Protein AF-K1QTB5-F1 (afdb_monomer)

Radius of gyration: 28.88 Å; Cα contacts (8 Å, |Δi|>4): 792; chains: 1; bounding box: 70×50×98 Å

InterPro domains:
  IPR007303 TIP41-like protein [PF04176] (124-302)
  IPR007303 TIP41-like protein [PF04176] (330-399)
  IPR051330 Phosphatase regulators and Met sulfoxide reductases [PTHR21021] (84-331)

Mean predicted aligned error: 17.39 Å

Organism: Magallana gigas (NCBI:txid29159)

Solvent-accessible surface area (backbone atoms only — not comparable to full-atom values): 25545 Å² total; per-residue (Å²): 142,81,90,82,79,86,82,78,84,80,78,87,58,53,73,50,77,46,77,57,90,62,32,46,32,41,39,36,46,51,68,64,54,58,94,72,51,73,67,48,54,51,55,48,72,74,40,100,57,99,71,76,73,87,79,39,50,83,67,49,41,81,45,79,43,54,71,91,68,75,81,93,75,88,81,85,85,90,80,86,82,66,55,67,50,76,49,76,58,88,63,34,42,37,39,40,33,48,58,64,64,54,53,96,67,54,76,70,40,53,50,50,62,74,72,34,81,48,95,69,76,64,79,40,31,17,73,66,21,34,47,34,43,30,37,79,81,53,27,36,39,31,42,47,34,68,69,32,55,62,54,30,49,50,68,48,38,78,56,66,80,74,39,71,57,66,65,50,68,79,53,73,86,58,97,77,78,81,71,82,72,72,45,31,39,81,66,60,63,47,82,59,77,60,50,74,37,66,34,104,89,36,52,67,45,77,40,82,47,90,76,73,85,62,61,70,66,71,65,52,90,65,67,73,76,45,78,48,79,43,66,23,35,35,31,44,60,90,81,45,38,38,24,38,36,37,41,37,38,42,29,38,93,63,27,38,43,36,42,38,37,37,39,35,36,39,67,90,50,33,41,38,35,34,39,29,38,38,41,37,48,70,93,56,69,44,32,43,36,41,39,39,36,24,46,44,44,49,89,76,53,92,65,65,74,79,40,77,78,38,72,78,64,38,61,76,74,40,48,77,76,46,77,48,40,32,33,38,34,54,49,81,72,74,70,62,60,42,51,79,48,79,48,77,49,77,48,81,53,100,62,30,39,40,35,42,39,38,37,39,38,40,30,64,89,49,33,41,38,37,38,40,40,37,39,43,39,46,70,94,55,68,44,34,42,38,39,38,37,35,24,47,44,45,46,90,76,50,95,65,66,75,81,42,78,78,36,74,76,64,38,59,74,73,38,48,78,76,45,77,48,80,44,78,48,67,56,83,80,81,85,86,81,88,84,131

Structure (mmCIF, N/CA/C/O backbone):
data_AF-K1QTB5-F1
#
_entry.id   AF-K1QTB5-F1
#
loop_
_atom_site.group_PDB
_atom_site.id
_atom_site.type_symbol
_atom_site.label_atom_id
_atom_site.label_alt_id
_atom_site.label_comp_id
_atom_site.label_asym_id
_atom_site.label_entity_id
_atom_site.label_seq_id
_atom_site.pdbx_PDB_ins_code
_atom_site.Cartn_x
_atom_site.Cartn_y
_atom_site.Cartn_z
_atom_site.occupancy
_atom_site.B_iso_or_equiv
_atom_site.auth_seq_id
_atom_site.auth_comp_id
_atom_site.auth_asym_id
_atom_site.auth_atom_id
_atom_site.pdbx_PDB_model_num
ATOM 1 N N . MET A 1 1 ? 38.909 -10.831 21.950 1.00 35.09 1 MET A N 1
ATOM 2 C CA . MET A 1 1 ? 38.076 -10.415 23.098 1.00 35.09 1 MET A CA 1
ATOM 3 C C . MET A 1 1 ? 37.905 -8.903 23.080 1.00 35.09 1 MET A C 1
ATOM 5 O O . MET A 1 1 ? 38.843 -8.187 23.396 1.00 35.09 1 MET A O 1
ATOM 9 N N . SER A 1 2 ? 36.746 -8.422 22.644 1.00 26.84 2 SER A N 1
ATOM 10 C CA . SER A 1 2 ? 35.978 -7.354 23.305 1.00 26.84 2 SER A CA 1
ATOM 11 C C . SER A 1 2 ? 34.791 -7.012 22.406 1.00 26.84 2 SER A C 1
ATOM 13 O O . SER A 1 2 ? 34.922 -6.385 21.360 1.00 26.84 2 SER A O 1
ATOM 15 N N . GLU A 1 3 ? 33.631 -7.520 22.807 1.00 26.48 3 GLU A N 1
ATOM 16 C CA . GLU A 1 3 ? 32.326 -7.166 22.265 1.00 26.48 3 GLU A CA 1
ATOM 17 C C . GLU A 1 3 ? 32.058 -5.677 22.534 1.00 26.48 3 GLU A C 1
ATOM 19 O O . GLU A 1 3 ? 32.213 -5.203 23.662 1.00 26.48 3 GLU A O 1
ATOM 24 N N . ARG A 1 4 ? 31.631 -4.925 21.514 1.00 26.05 4 ARG A N 1
ATOM 25 C CA . ARG A 1 4 ? 30.944 -3.641 21.704 1.00 26.05 4 ARG A CA 1
ATOM 26 C C . ARG A 1 4 ? 29.541 -3.777 21.141 1.00 26.05 4 ARG A C 1
ATOM 28 O O . ARG A 1 4 ? 29.353 -3.978 19.947 1.00 26.05 4 ARG A O 1
ATOM 35 N N . GLY A 1 5 ? 28.594 -3.753 22.072 1.00 25.78 5 GLY A N 1
ATOM 36 C CA . GLY A 1 5 ? 27.194 -4.065 21.865 1.00 25.78 5 GLY A CA 1
ATOM 37 C C . GLY A 1 5 ? 26.409 -3.034 21.057 1.00 25.78 5 GLY A C 1
ATOM 38 O O . GLY A 1 5 ? 26.750 -1.856 20.965 1.00 25.78 5 GLY A O 1
ATOM 39 N N . ASN A 1 6 ? 25.318 -3.569 20.514 1.00 24.64 6 ASN A N 1
ATOM 40 C CA . ASN A 1 6 ? 24.227 -2.948 19.778 1.00 24.64 6 ASN A CA 1
ATOM 41 C C . ASN A 1 6 ? 23.842 -1.534 20.239 1.00 24.64 6 ASN A C 1
ATOM 43 O O . ASN A 1 6 ? 23.375 -1.326 21.360 1.00 24.64 6 ASN A O 1
ATOM 47 N N . VAL A 1 7 ? 23.903 -0.586 19.302 1.00 26.95 7 VAL A N 1
ATOM 48 C CA . VAL A 1 7 ? 23.175 0.684 19.377 1.00 26.95 7 VAL A CA 1
ATOM 49 C C . VAL A 1 7 ? 21.764 0.433 18.847 1.00 26.95 7 VAL A C 1
ATOM 51 O O . VAL A 1 7 ? 21.546 0.319 17.644 1.00 26.95 7 VAL A O 1
ATOM 54 N N . ALA A 1 8 ? 20.803 0.308 19.762 1.00 25.91 8 ALA A N 1
ATOM 55 C CA . ALA A 1 8 ? 19.386 0.215 19.438 1.00 25.91 8 ALA A CA 1
ATOM 56 C C . ALA A 1 8 ? 18.890 1.535 18.822 1.00 25.91 8 ALA A C 1
ATOM 58 O O . ALA A 1 8 ? 18.992 2.608 19.423 1.00 25.91 8 ALA A O 1
ATOM 59 N N . THR A 1 9 ? 18.343 1.445 17.615 1.00 25.38 9 THR A N 1
ATOM 60 C CA . THR A 1 9 ? 17.718 2.541 16.876 1.00 25.38 9 THR A CA 1
ATOM 61 C C . THR A 1 9 ? 16.439 2.972 17.603 1.00 25.38 9 THR A C 1
ATOM 63 O O . THR A 1 9 ? 15.487 2.203 17.715 1.00 25.38 9 THR A O 1
ATOM 66 N N . ARG A 1 10 ? 16.411 4.196 18.147 1.00 27.70 10 ARG A N 1
ATOM 67 C CA . ARG A 1 10 ? 15.230 4.762 18.821 1.00 27.70 10 ARG A CA 1
ATOM 68 C C . ARG A 1 10 ? 14.167 5.158 17.791 1.00 27.70 10 ARG A C 1
ATOM 70 O O . ARG A 1 10 ? 14.364 6.108 17.038 1.00 27.70 10 ARG A O 1
ATOM 77 N N . SER A 1 11 ? 13.026 4.473 17.802 1.00 32.88 11 SER A N 1
ATOM 78 C CA . SER A 1 11 ? 11.795 4.901 17.127 1.00 32.88 11 SER A CA 1
ATOM 79 C C . SER A 1 11 ? 11.202 6.125 17.838 1.00 32.88 11 SER A C 1
ATOM 81 O O . SER A 1 11 ? 11.065 6.125 19.062 1.00 32.88 11 SER A O 1
ATOM 83 N N . ARG A 1 12 ? 10.873 7.186 17.091 1.00 40.12 12 ARG A N 1
ATOM 84 C CA . ARG A 1 12 ? 10.359 8.460 17.630 1.00 40.12 12 ARG A CA 1
ATOM 85 C C . ARG A 1 12 ? 8.978 8.278 18.280 1.00 40.12 12 ARG A C 1
ATOM 87 O O . ARG A 1 12 ? 7.996 8.070 17.579 1.00 40.12 12 ARG A O 1
ATOM 94 N N . ALA A 1 13 ? 8.903 8.419 19.603 1.00 42.31 13 ALA A N 1
ATOM 95 C CA . ALA A 1 13 ? 7.650 8.615 20.331 1.00 42.31 13 ALA A CA 1
ATOM 96 C C . ALA A 1 13 ? 7.163 10.068 20.168 1.00 42.31 13 ALA A C 1
ATOM 98 O O . ALA A 1 13 ? 7.966 11.003 20.198 1.00 42.31 13 ALA A O 1
ATOM 99 N N . CYS A 1 14 ? 5.856 10.266 19.999 1.00 46.44 14 CYS A N 1
ATOM 100 C CA . CYS A 1 14 ? 5.242 11.592 19.994 1.00 46.44 14 CYS A CA 1
ATOM 101 C C . CYS A 1 14 ? 4.855 11.955 21.433 1.00 46.44 14 CYS A C 1
ATOM 103 O O . CYS A 1 14 ? 4.060 11.251 22.058 1.00 46.44 14 CYS A O 1
ATOM 105 N N . SER A 1 15 ? 5.447 13.021 21.973 1.00 57.97 15 SER A N 1
ATOM 106 C CA . SER A 1 15 ? 5.167 13.521 23.320 1.00 57.97 15 SER A CA 1
ATOM 107 C C . SER A 1 15 ? 4.427 14.855 23.259 1.00 57.97 15 SER A C 1
ATOM 109 O O . SER A 1 15 ? 4.914 15.799 22.637 1.00 57.97 15 SER A O 1
ATOM 111 N N . GLU A 1 16 ? 3.293 14.948 23.944 1.00 65.75 16 GLU A N 1
ATOM 112 C CA . GLU A 1 16 ? 2.508 16.172 24.119 1.00 65.75 16 GLU A CA 1
ATOM 113 C C . GLU A 1 16 ? 2.527 16.556 25.604 1.00 65.75 16 GLU A C 1
ATOM 115 O O . GLU A 1 16 ? 2.229 15.724 26.465 1.00 65.75 16 GLU A O 1
ATOM 120 N N . THR A 1 17 ? 2.870 17.809 25.908 1.00 68.56 17 THR A N 1
ATOM 121 C CA . THR A 1 17 ? 2.885 18.338 27.280 1.00 68.56 17 THR A CA 1
ATOM 122 C C . THR A 1 17 ? 1.812 19.409 27.423 1.00 68.56 17 THR A C 1
ATOM 124 O O . THR A 1 17 ? 1.735 20.322 26.603 1.00 68.56 17 THR A O 1
ATOM 127 N N . TYR A 1 18 ? 1.009 19.318 28.480 1.00 69.62 18 TYR A N 1
ATOM 128 C CA . TYR A 1 18 ? -0.005 20.305 28.839 1.00 69.62 18 TYR A CA 1
ATOM 129 C C . TYR A 1 18 ? 0.263 20.829 30.246 1.00 69.62 18 TYR A C 1
ATOM 131 O O . TYR A 1 18 ? 0.607 20.062 31.146 1.00 69.62 18 TYR A O 1
ATOM 139 N N . GLN A 1 19 ? 0.076 22.132 30.441 1.00 66.62 19 GLN A N 1
ATOM 140 C CA . GLN A 1 19 ? 0.146 22.766 31.754 1.00 66.62 19 GLN A CA 1
ATOM 141 C C . GLN A 1 19 ? -1.216 23.348 32.120 1.00 66.62 19 GLN A C 1
ATOM 143 O O . GLN A 1 19 ? -1.841 24.039 31.316 1.00 66.62 19 GLN A O 1
ATOM 148 N N . PHE A 1 20 ? -1.675 23.058 33.336 1.00 68.12 20 PHE A N 1
ATOM 149 C CA . PHE A 1 20 ? -2.912 23.598 33.891 1.00 68.12 20 PHE A CA 1
ATOM 150 C C . PHE A 1 20 ? -2.692 24.018 35.348 1.00 68.12 20 PHE A C 1
ATOM 152 O O . PHE A 1 20 ? -2.713 23.182 36.253 1.00 68.12 20 PHE A O 1
ATOM 159 N N . GLY A 1 21 ? -2.465 25.313 35.588 1.00 70.75 21 GLY A N 1
ATOM 160 C CA . GLY A 1 21 ? -2.101 25.812 36.919 1.00 70.75 21 GLY A CA 1
ATOM 161 C C . GLY A 1 21 ? -0.851 25.089 37.456 1.00 70.75 21 GLY A C 1
ATOM 162 O O . GLY A 1 21 ? 0.153 25.060 36.748 1.00 70.75 21 GLY A O 1
ATOM 163 N N . PRO A 1 22 ? -0.898 24.467 38.652 1.00 69.12 22 PRO A N 1
ATOM 164 C CA . PRO A 1 22 ? 0.225 23.706 39.208 1.00 69.12 22 PRO A CA 1
ATOM 165 C C . PRO A 1 22 ? 0.373 22.287 38.619 1.00 69.12 22 PRO A C 1
ATOM 167 O O . PRO A 1 22 ? 1.212 21.514 39.072 1.00 69.12 22 PRO A O 1
ATOM 170 N N . TRP A 1 23 ? -0.437 21.893 37.632 1.00 74.00 23 TRP A N 1
ATOM 171 C CA . TRP A 1 23 ? -0.402 20.548 37.051 1.00 74.00 23 TRP A CA 1
ATOM 172 C C . TRP A 1 23 ? 0.415 20.501 35.761 1.00 74.00 23 TRP A C 1
ATOM 174 O O . TRP A 1 23 ? 0.100 21.190 34.791 1.00 74.00 23 TRP A O 1
ATOM 184 N N . ASN A 1 24 ? 1.405 19.611 35.728 1.00 74.56 24 ASN A N 1
ATOM 185 C CA . ASN A 1 24 ? 2.145 19.215 34.537 1.00 74.56 24 ASN A CA 1
ATOM 186 C C . ASN A 1 24 ? 1.616 17.869 34.035 1.00 74.56 24 ASN A C 1
ATOM 188 O O . ASN A 1 24 ? 1.653 16.864 34.749 1.00 74.56 24 ASN A O 1
ATOM 192 N N . MET A 1 25 ? 1.134 17.839 32.798 1.00 76.38 25 MET A N 1
ATOM 193 C CA . MET A 1 25 ? 0.593 16.640 32.167 1.00 76.38 25 MET A CA 1
ATOM 194 C C . MET A 1 25 ? 1.449 16.264 30.965 1.00 76.38 25 MET A C 1
ATOM 196 O O . MET A 1 25 ? 1.696 17.095 30.097 1.00 76.38 25 MET A O 1
ATOM 200 N N . LEU A 1 26 ? 1.875 15.009 30.900 1.00 74.56 26 LEU A N 1
ATOM 201 C CA . LEU A 1 26 ? 2.674 14.452 29.817 1.00 74.56 26 LEU A CA 1
ATOM 202 C C . LEU A 1 26 ? 1.915 13.281 29.195 1.00 74.56 26 LEU A C 1
ATOM 204 O O . LEU A 1 26 ? 1.579 12.322 29.886 1.00 74.56 26 LEU A O 1
ATOM 208 N N . SER A 1 27 ? 1.679 13.350 27.892 1.00 71.62 27 SER A N 1
ATOM 209 C CA . SER A 1 27 ? 1.121 12.270 27.084 1.00 71.62 27 SER A CA 1
ATOM 210 C C . SER A 1 27 ? 2.195 11.775 26.123 1.00 71.62 27 SER A C 1
ATOM 212 O O . SER A 1 27 ? 2.596 12.502 25.217 1.00 71.62 27 SER A O 1
ATOM 214 N N . VAL A 1 28 ? 2.656 10.541 26.304 1.00 76.44 28 VAL A N 1
ATOM 215 C CA . VAL A 1 28 ? 3.595 9.866 25.403 1.00 76.44 28 VAL A CA 1
ATOM 216 C C . VAL A 1 28 ? 2.832 8.822 24.600 1.00 76.44 28 VAL A C 1
ATOM 218 O O . VAL A 1 28 ? 2.194 7.940 25.174 1.00 76.44 28 VAL A O 1
ATOM 221 N N . LYS A 1 29 ? 2.904 8.930 23.272 1.00 73.44 29 LYS A N 1
ATOM 222 C CA . LYS A 1 29 ? 2.375 7.953 22.318 1.00 73.44 29 LYS A CA 1
ATOM 223 C C . LYS A 1 29 ? 3.545 7.291 21.597 1.00 73.44 29 LYS A C 1
ATOM 225 O O . LYS A 1 29 ? 4.385 7.962 20.997 1.00 73.44 29 LYS A O 1
ATOM 230 N N . SER A 1 30 ? 3.583 5.974 21.666 1.00 72.50 30 SER A N 1
ATOM 231 C CA . SER A 1 30 ? 4.616 5.104 21.118 1.00 72.50 30 SER A CA 1
ATOM 232 C C . SER A 1 30 ? 4.005 4.087 20.156 1.00 72.50 30 SER A C 1
ATOM 234 O O . SER A 1 30 ? 2.782 3.951 20.064 1.00 72.50 30 SER A O 1
ATOM 236 N N . HIS A 1 31 ? 4.860 3.398 19.406 1.00 70.62 31 HIS A N 1
ATOM 237 C CA . HIS A 1 31 ? 4.432 2.316 18.528 1.00 70.62 31 HIS A CA 1
ATOM 238 C C . HIS A 1 31 ? 4.145 1.036 19.323 1.00 70.62 31 HIS A C 1
ATOM 240 O O . HIS A 1 31 ? 4.572 0.878 20.465 1.00 70.62 31 HIS A O 1
ATOM 246 N N . ILE A 1 32 ? 3.410 0.119 18.696 1.00 75.62 32 ILE A N 1
ATOM 247 C CA . ILE A 1 32 ? 3.145 -1.212 19.244 1.00 75.62 32 ILE A CA 1
ATOM 248 C C . ILE A 1 32 ? 4.485 -1.949 19.400 1.00 75.62 32 ILE A C 1
ATOM 250 O O . ILE A 1 32 ? 5.332 -1.891 18.506 1.00 75.62 32 ILE A O 1
ATOM 254 N N . LEU A 1 33 ? 4.670 -2.643 20.523 1.00 70.56 33 LEU A N 1
ATOM 255 C CA . LEU A 1 33 ? 5.767 -3.587 20.728 1.00 70.56 33 LEU A CA 1
ATOM 256 C C . LEU A 1 33 ? 5.777 -4.614 19.597 1.00 70.56 33 LEU A C 1
ATOM 258 O O . LEU A 1 33 ? 4.755 -5.239 19.310 1.00 70.56 33 LEU A O 1
ATOM 262 N N . THR A 1 34 ? 6.937 -4.816 18.977 1.00 67.12 34 THR A N 1
ATOM 263 C CA . THR A 1 34 ? 7.089 -5.843 17.945 1.00 67.12 34 THR A CA 1
ATOM 264 C C . THR A 1 34 ? 6.723 -7.219 18.506 1.00 67.12 34 THR A C 1
ATOM 266 O O . THR A 1 34 ? 6.953 -7.510 19.683 1.00 67.12 34 THR A O 1
ATOM 269 N N . SER A 1 35 ? 6.118 -8.059 17.664 1.00 58.00 35 SER A N 1
ATOM 270 C CA . SER A 1 35 ? 5.676 -9.417 18.016 1.00 58.00 35 SER A CA 1
ATOM 271 C C . SER A 1 35 ? 6.818 -10.291 18.528 1.00 58.00 35 SER A C 1
ATOM 273 O O . SER A 1 35 ? 6.600 -11.137 19.387 1.00 58.00 35 SER A O 1
ATOM 275 N N . GLU A 1 36 ? 8.038 -10.037 18.060 1.00 58.59 36 GLU A N 1
ATOM 276 C CA . GLU A 1 36 ? 9.246 -10.729 18.481 1.00 58.59 36 GLU A CA 1
ATOM 277 C C . GLU A 1 36 ? 10.313 -9.709 18.887 1.00 58.59 36 GLU A C 1
ATOM 279 O O . GLU A 1 36 ? 10.518 -8.683 18.228 1.00 58.59 36 GLU A O 1
ATOM 284 N N . GLY A 1 37 ? 10.966 -9.960 20.023 1.00 64.12 37 GLY A N 1
ATOM 285 C CA . GLY A 1 37 ? 12.073 -9.143 20.501 1.00 64.12 37 GLY A CA 1
ATOM 286 C C . GLY A 1 37 ? 12.318 -9.240 22.011 1.00 64.12 37 GLY A C 1
ATOM 287 O O . GLY A 1 37 ? 11.414 -9.574 22.783 1.00 64.12 37 GLY A O 1
ATOM 288 N N . PRO A 1 38 ? 13.531 -8.881 22.467 1.00 67.62 38 PRO A N 1
ATOM 289 C CA . PRO A 1 38 ? 13.899 -8.931 23.881 1.00 67.62 38 PRO A CA 1
ATOM 290 C C . PRO A 1 38 ? 13.058 -7.982 24.748 1.00 67.62 38 PRO A C 1
ATOM 292 O O . PRO A 1 38 ? 12.903 -8.221 25.940 1.00 67.62 38 PRO A O 1
ATOM 295 N N . ALA A 1 39 ? 12.492 -6.916 24.171 1.00 65.50 39 ALA A N 1
ATOM 296 C CA . ALA A 1 39 ? 11.605 -5.997 24.884 1.00 65.50 39 ALA A CA 1
ATOM 297 C C . ALA A 1 39 ? 10.262 -6.651 25.257 1.00 65.50 39 ALA A C 1
ATOM 299 O O . ALA A 1 39 ? 9.809 -6.490 26.388 1.00 65.50 39 ALA A O 1
ATOM 300 N N . ARG A 1 40 ? 9.671 -7.443 24.348 1.00 71.31 40 ARG A N 1
ATOM 301 C CA . ARG A 1 40 ? 8.431 -8.186 24.609 1.00 71.31 40 ARG A CA 1
ATOM 302 C C . ARG A 1 40 ? 8.663 -9.318 25.607 1.00 71.31 40 ARG A C 1
ATOM 304 O O . ARG A 1 40 ? 7.928 -9.398 26.577 1.00 71.31 40 ARG A O 1
ATOM 311 N N . GLN A 1 41 ? 9.741 -10.091 25.450 1.00 70.81 41 GLN A N 1
ATOM 312 C CA . GLN A 1 41 ? 10.111 -11.144 26.408 1.00 70.81 41 GLN A CA 1
ATOM 313 C C . GLN A 1 41 ? 10.368 -10.590 27.814 1.00 70.81 41 GLN A C 1
ATOM 315 O O . GLN A 1 41 ? 9.952 -11.190 28.798 1.00 70.81 41 GLN A O 1
ATOM 320 N N . ARG A 1 42 ? 11.017 -9.421 27.930 1.00 73.06 42 ARG A N 1
ATOM 321 C CA . ARG A 1 42 ? 11.182 -8.733 29.220 1.00 73.06 42 ARG A CA 1
ATOM 322 C C . ARG A 1 42 ? 9.838 -8.317 29.809 1.00 73.06 42 ARG A C 1
ATOM 324 O O . ARG A 1 42 ? 9.609 -8.562 30.987 1.00 73.06 42 ARG A O 1
ATOM 331 N N . PHE A 1 43 ? 8.963 -7.720 29.003 1.00 72.75 43 PHE A N 1
ATOM 332 C CA . PHE A 1 43 ? 7.628 -7.307 29.434 1.00 72.75 43 PHE A CA 1
ATOM 333 C C . PHE A 1 43 ? 6.768 -8.503 29.877 1.00 72.75 43 PHE A C 1
ATOM 335 O O . PHE A 1 43 ? 6.145 -8.454 30.931 1.00 72.75 43 PHE A O 1
ATOM 342 N N . GLU A 1 44 ? 6.799 -9.602 29.122 1.00 75.12 44 GLU A N 1
ATOM 343 C CA . GLU A 1 44 ? 6.136 -10.866 29.458 1.00 75.12 44 GLU A CA 1
ATOM 344 C C . GLU A 1 44 ? 6.734 -11.490 30.722 1.00 75.12 44 GLU A C 1
ATOM 346 O O . GLU A 1 44 ? 5.989 -11.877 31.602 1.00 75.12 44 GLU A O 1
ATOM 351 N N . SER A 1 45 ? 8.060 -11.502 30.894 1.00 73.88 45 SER A N 1
ATOM 352 C CA . SER A 1 45 ? 8.693 -12.053 32.106 1.00 73.88 45 SER A CA 1
ATOM 353 C C . SER A 1 45 ? 8.379 -11.279 33.394 1.00 73.88 45 SER A C 1
ATOM 355 O O . SER A 1 45 ? 8.489 -11.835 34.482 1.00 73.88 45 SER A O 1
ATOM 357 N N . GLN A 1 46 ? 8.006 -9.998 33.285 1.00 77.69 46 GLN A N 1
ATOM 358 C CA . GLN A 1 46 ? 7.594 -9.169 34.424 1.00 77.69 46 GLN A CA 1
ATOM 359 C C . GLN A 1 46 ? 6.138 -9.412 34.834 1.00 77.69 46 GLN A C 1
ATOM 361 O O . GLN A 1 46 ? 5.739 -9.035 35.935 1.00 77.69 46 GLN A O 1
ATOM 366 N N . LEU A 1 47 ? 5.340 -10.005 33.946 1.00 73.50 47 LEU A N 1
ATOM 367 C CA . LEU A 1 47 ? 3.933 -10.293 34.159 1.00 73.50 47 LEU A CA 1
ATOM 368 C C . LEU A 1 47 ? 3.778 -11.807 34.300 1.00 73.50 47 LEU A C 1
ATOM 370 O O . LEU A 1 47 ? 3.986 -12.546 33.350 1.00 73.50 47 LEU A O 1
ATOM 374 N N . GLU A 1 48 ? 3.360 -12.294 35.465 1.00 73.88 48 GLU A N 1
ATOM 375 C CA . GLU A 1 48 ? 3.082 -13.724 35.695 1.00 73.88 48 GLU A CA 1
ATOM 376 C C . GLU A 1 48 ? 1.779 -14.184 34.995 1.00 73.88 48 GLU A C 1
ATOM 378 O O . GLU A 1 48 ? 0.916 -14.831 35.587 1.00 73.88 48 GLU A O 1
ATOM 383 N N . LEU A 1 49 ? 1.585 -13.797 33.731 1.00 72.25 49 LEU A N 1
ATOM 384 C CA . LEU A 1 49 ? 0.403 -14.085 32.930 1.00 72.25 49 LEU A CA 1
ATOM 385 C C . LEU A 1 49 ? 0.721 -15.148 31.870 1.00 72.25 49 LEU A C 1
ATOM 387 O O . LEU A 1 49 ? 1.752 -15.061 31.207 1.00 72.25 49 LEU A O 1
ATOM 391 N N . PRO A 1 50 ? -0.181 -16.121 31.640 1.00 64.19 50 PRO A N 1
ATOM 392 C CA . PRO A 1 50 ? 0.029 -17.169 30.641 1.00 64.19 50 PRO A CA 1
ATOM 393 C C . PRO A 1 50 ? 0.026 -16.631 29.203 1.00 64.19 50 PRO A C 1
ATOM 395 O O . PRO A 1 50 ? 0.619 -17.245 28.321 1.00 64.19 50 PRO A O 1
ATOM 398 N N . GLN A 1 51 ? -0.659 -15.508 28.959 1.00 65.00 51 GLN A N 1
ATOM 399 C CA . GLN A 1 51 ? -0.713 -14.816 27.672 1.00 65.00 51 GLN A CA 1
ATOM 400 C C . GLN A 1 51 ? -0.871 -13.309 27.893 1.00 65.00 51 GLN A C 1
ATOM 402 O O . GLN A 1 51 ? -1.592 -12.875 28.795 1.00 65.00 51 GLN A O 1
ATOM 407 N N . VAL A 1 52 ? -0.228 -12.515 27.036 1.00 69.38 52 VAL A N 1
ATOM 408 C CA . VAL A 1 52 ? -0.363 -11.053 26.992 1.00 69.38 52 VAL A CA 1
ATOM 409 C C . VAL A 1 52 ? -1.117 -10.619 25.728 1.00 69.38 52 VAL A C 1
ATOM 411 O O . VAL A 1 52 ? -1.126 -11.364 24.745 1.00 69.38 52 VAL A O 1
ATOM 414 N N . PRO A 1 53 ? -1.749 -9.429 25.712 1.00 72.75 53 PRO A N 1
ATOM 415 C CA . PRO A 1 53 ? -2.445 -8.926 24.528 1.00 72.75 53 PRO A CA 1
ATOM 416 C C . PRO A 1 53 ? -1.566 -8.905 23.267 1.00 72.75 53 PRO A C 1
ATOM 418 O O . PRO A 1 53 ? -0.356 -8.693 23.339 1.00 72.75 53 PRO A O 1
ATOM 421 N N . GLU A 1 54 ? -2.171 -9.084 22.089 1.00 68.00 54 GLU A N 1
ATOM 422 C CA . GLU A 1 54 ? -1.429 -9.091 20.816 1.00 68.00 54 GLU A CA 1
ATOM 423 C C . GLU A 1 54 ? -0.772 -7.731 20.523 1.00 68.00 54 GLU A C 1
ATOM 425 O O . GLU A 1 54 ? 0.400 -7.681 20.143 1.00 68.00 54 GLU A O 1
ATOM 430 N N . MET A 1 55 ? -1.505 -6.637 20.765 1.00 69.56 55 MET A N 1
ATOM 431 C CA . MET A 1 55 ? -1.044 -5.257 20.587 1.00 69.56 55 MET A CA 1
ATOM 432 C C . MET A 1 55 ? -0.781 -4.593 21.942 1.00 69.56 55 MET A C 1
ATOM 434 O O . MET A 1 55 ? -1.715 -4.237 22.661 1.00 69.56 55 MET A O 1
ATOM 438 N N . ILE A 1 56 ? 0.495 -4.389 22.279 1.00 76.19 56 ILE A N 1
ATOM 439 C CA . ILE A 1 56 ? 0.924 -3.753 23.532 1.00 76.19 56 ILE A CA 1
ATOM 440 C C . ILE A 1 56 ? 1.654 -2.457 23.207 1.00 76.19 56 ILE A C 1
ATOM 442 O O . ILE A 1 56 ? 2.621 -2.456 22.452 1.00 76.19 56 ILE A O 1
ATOM 446 N N . PHE A 1 57 ? 1.231 -1.357 23.820 1.00 78.69 57 PHE A N 1
ATOM 447 C CA . PHE A 1 57 ? 1.932 -0.078 23.749 1.00 78.69 57 PHE A CA 1
ATOM 448 C C . PHE A 1 57 ? 2.673 0.176 25.068 1.00 78.69 57 PHE A C 1
ATOM 450 O O . PHE A 1 57 ? 2.190 0.933 25.909 1.00 78.69 57 PHE A O 1
ATOM 457 N N . ALA A 1 58 ? 3.804 -0.501 25.293 1.00 71.94 58 ALA A N 1
ATOM 458 C CA . ALA A 1 58 ? 4.470 -0.476 26.604 1.00 71.94 58 ALA A CA 1
ATOM 459 C C . ALA A 1 58 ? 4.996 0.905 27.014 1.00 71.94 58 ALA A C 1
ATOM 461 O O . ALA A 1 58 ? 5.036 1.203 28.204 1.00 71.94 58 ALA A O 1
ATOM 462 N N . ASP A 1 59 ? 5.343 1.757 26.048 1.00 75.25 59 ASP A N 1
ATOM 463 C CA . ASP A 1 59 ? 5.870 3.096 26.326 1.00 75.25 59 ASP A CA 1
ATOM 464 C C . ASP A 1 59 ? 4.773 4.180 26.324 1.00 75.25 59 ASP A C 1
ATOM 466 O O . ASP A 1 59 ? 5.072 5.367 26.482 1.00 75.25 59 ASP A O 1
ATOM 470 N N . ASN A 1 60 ? 3.493 3.809 26.152 1.00 77.12 60 ASN A N 1
ATOM 471 C CA . ASN A 1 60 ? 2.396 4.768 26.257 1.00 77.12 60 ASN A CA 1
ATOM 472 C C . ASN A 1 60 ? 2.188 5.172 27.712 1.00 77.12 60 ASN A C 1
ATOM 474 O O . ASN A 1 60 ? 1.861 4.349 28.566 1.00 77.12 60 ASN A O 1
ATOM 478 N N . VAL A 1 61 ? 2.311 6.467 27.986 1.00 79.12 61 VAL A N 1
ATOM 479 C CA . VAL A 1 61 ? 2.181 7.003 29.341 1.00 79.12 61 VAL A CA 1
ATOM 480 C C . VAL A 1 61 ? 1.353 8.276 29.303 1.00 79.12 61 VAL A C 1
ATOM 482 O O . VAL A 1 61 ? 1.710 9.229 28.617 1.00 79.12 61 VAL A O 1
ATOM 485 N N . LEU A 1 62 ? 0.280 8.311 30.095 1.00 80.44 62 LEU A N 1
ATOM 486 C CA . LEU A 1 62 ? -0.360 9.555 30.510 1.00 80.44 62 LEU A CA 1
ATOM 487 C C . LEU A 1 62 ? 0.045 9.827 31.958 1.00 80.44 62 LEU A C 1
ATOM 489 O O . LEU A 1 62 ? -0.380 9.123 32.872 1.00 80.44 62 LEU A O 1
ATOM 493 N N . ARG A 1 63 ? 0.886 10.836 32.165 1.00 79.06 63 ARG A N 1
ATOM 494 C CA . ARG A 1 63 ? 1.374 11.240 33.482 1.00 79.06 63 ARG A CA 1
ATOM 495 C C . ARG A 1 63 ? 0.776 12.591 33.845 1.00 79.06 63 ARG A C 1
ATOM 497 O O . ARG A 1 63 ? 0.861 13.520 33.054 1.00 79.06 63 ARG A O 1
ATOM 504 N N . VAL A 1 64 ? 0.219 12.705 35.045 1.00 79.25 64 VAL A N 1
ATOM 505 C CA . VAL A 1 64 ? -0.285 13.963 35.611 1.00 79.25 64 VAL A CA 1
ATOM 506 C C . VAL A 1 64 ? 0.427 14.180 36.938 1.00 79.25 64 VAL A C 1
ATOM 508 O O . VAL A 1 64 ? 0.335 13.333 37.823 1.00 79.25 64 VAL A O 1
ATOM 511 N N . VAL A 1 65 ? 1.186 15.268 37.054 1.00 77.19 65 VAL A N 1
ATOM 512 C CA . VAL A 1 65 ? 2.047 15.565 38.209 1.00 77.19 65 VAL A CA 1
ATOM 513 C C . VAL A 1 65 ? 1.745 16.968 38.720 1.00 77.19 65 VAL A C 1
ATOM 515 O O . VAL A 1 65 ? 1.584 17.889 37.923 1.00 77.19 65 VAL A O 1
ATOM 518 N N . HIS A 1 66 ? 1.684 17.135 40.039 1.00 72.56 66 HIS A N 1
ATOM 519 C CA . HIS A 1 66 ? 1.626 18.446 40.685 1.00 72.56 66 HIS A CA 1
ATOM 520 C C . HIS A 1 66 ? 3.038 19.046 40.791 1.00 72.56 66 HIS A C 1
ATOM 522 O O . HIS A 1 66 ? 3.997 18.316 41.038 1.00 72.56 66 HIS A O 1
ATOM 528 N N . SER A 1 67 ? 3.182 20.359 40.630 1.00 63.34 67 SER A N 1
ATOM 529 C CA . SER A 1 67 ? 4.465 21.076 40.572 1.00 63.34 67 SER A CA 1
ATOM 530 C C . SER A 1 67 ? 5.363 20.920 41.810 1.00 63.34 67 SER A C 1
ATOM 532 O O . SER A 1 67 ? 6.563 21.147 41.697 1.00 63.34 67 SER A O 1
ATOM 534 N N . ASP A 1 68 ? 4.834 20.449 42.943 1.00 52.66 68 ASP A N 1
ATOM 535 C CA . ASP A 1 68 ? 5.619 20.141 44.156 1.00 52.66 68 ASP A CA 1
ATOM 536 C C . ASP A 1 68 ? 6.397 18.807 44.088 1.00 52.66 68 ASP A C 1
ATOM 538 O O . ASP A 1 68 ? 7.156 18.472 44.995 1.00 52.66 68 ASP A O 1
ATOM 542 N N . GLY A 1 69 ? 6.250 18.035 43.005 1.00 43.47 69 GLY A N 1
ATOM 543 C CA . GLY A 1 69 ? 6.903 16.738 42.790 1.00 43.47 69 GLY A CA 1
ATOM 544 C C . GLY A 1 69 ? 7.992 16.747 41.709 1.00 43.47 69 GLY A C 1
ATOM 545 O O . GLY A 1 69 ? 7.835 16.086 40.691 1.00 43.47 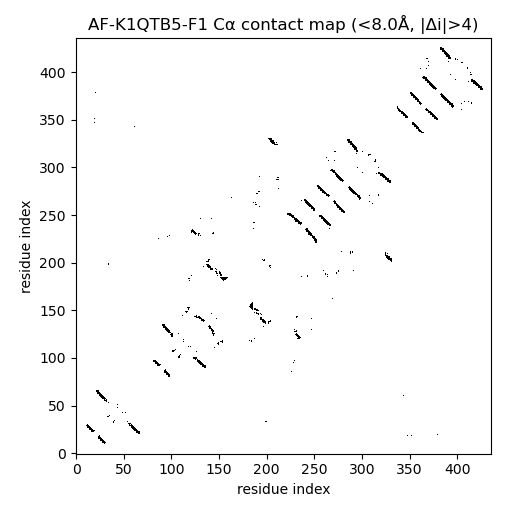69 GLY A O 1
ATOM 546 N N . MET A 1 70 ? 9.088 17.467 41.965 1.00 34.97 70 MET A N 1
ATOM 547 C CA . MET A 1 70 ? 10.425 17.399 41.337 1.00 34.97 70 MET A CA 1
ATOM 548 C C . MET A 1 70 ? 10.661 17.603 39.817 1.00 34.97 70 MET A C 1
ATOM 550 O O . MET A 1 70 ? 10.186 16.882 38.945 1.00 34.97 70 MET A O 1
ATOM 554 N N . SER A 1 71 ? 11.649 18.489 39.607 1.00 32.28 71 SER A N 1
ATOM 555 C CA . SER A 1 71 ? 12.773 18.504 38.653 1.00 32.28 71 SER A CA 1
ATOM 556 C C . SER A 1 71 ? 12.499 18.519 37.147 1.00 32.28 71 SER A C 1
ATOM 558 O O . SER A 1 71 ? 12.201 17.507 36.513 1.00 32.28 71 SER A O 1
ATOM 560 N N . GLU A 1 72 ? 12.795 19.684 36.574 1.00 40.28 72 GLU A N 1
ATOM 561 C CA . GLU A 1 72 ? 13.109 19.914 35.171 1.00 40.28 72 GLU A CA 1
ATOM 562 C C . GLU A 1 72 ? 14.154 18.916 34.650 1.00 40.28 72 GLU A C 1
ATOM 564 O O . GLU A 1 72 ? 15.297 18.904 35.109 1.00 40.28 72 GLU A O 1
ATOM 569 N N . ARG A 1 73 ? 13.799 18.140 33.621 1.00 31.31 73 ARG A N 1
ATOM 570 C CA . ARG A 1 73 ? 14.745 17.727 32.575 1.00 31.31 73 ARG A CA 1
ATOM 571 C C . ARG A 1 73 ? 14.046 17.664 31.221 1.00 31.31 73 ARG A C 1
ATOM 573 O O . ARG A 1 73 ? 13.337 16.711 30.932 1.00 31.31 73 ARG A O 1
ATOM 580 N N . GLY A 1 74 ? 14.342 18.684 30.415 1.00 30.44 74 GLY A N 1
ATOM 581 C CA . GLY A 1 74 ? 14.746 18.569 29.012 1.00 30.44 74 GLY A CA 1
ATOM 582 C C . GLY A 1 74 ? 13.701 18.174 27.967 1.00 30.44 74 GLY A C 1
ATOM 583 O O . GLY A 1 74 ? 13.188 17.065 27.979 1.00 30.44 74 GLY A O 1
ATOM 584 N N . ASN A 1 75 ? 13.513 19.053 26.979 1.00 27.47 75 ASN A N 1
ATOM 585 C CA . ASN A 1 75 ? 13.636 18.752 25.540 1.00 27.47 75 ASN A CA 1
ATOM 586 C C . ASN A 1 75 ? 13.692 20.099 24.795 1.00 27.47 75 ASN A C 1
ATOM 588 O O . ASN A 1 75 ? 12.860 20.965 25.034 1.00 27.47 75 ASN A O 1
ATOM 592 N N . VAL A 1 76 ? 14.762 20.455 24.076 1.00 28.50 76 VAL A N 1
ATOM 593 C CA . VAL A 1 76 ? 15.348 19.877 22.845 1.00 28.50 76 VAL A CA 1
ATOM 594 C C . VAL A 1 76 ? 14.415 19.974 21.632 1.00 28.50 76 VAL A C 1
ATOM 596 O O . VAL A 1 76 ? 13.552 19.137 21.398 1.00 28.50 76 VAL A O 1
ATOM 599 N N . ALA A 1 77 ? 14.672 21.055 20.892 1.00 25.86 77 ALA A N 1
ATOM 600 C CA . ALA A 1 77 ? 14.623 21.297 19.450 1.00 25.86 77 ALA A CA 1
ATOM 601 C C . ALA A 1 77 ? 13.858 20.334 18.516 1.00 25.86 77 ALA A C 1
ATOM 603 O O . ALA A 1 77 ? 14.224 19.183 18.284 1.00 25.86 77 ALA A O 1
ATOM 604 N N . THR A 1 78 ? 12.892 20.936 17.828 1.00 28.83 78 THR A N 1
ATOM 605 C CA . THR A 1 78 ? 12.177 20.496 16.627 1.00 28.83 78 THR A CA 1
ATOM 606 C C . THR A 1 78 ? 13.083 20.502 15.385 1.00 28.83 78 THR A C 1
ATOM 608 O O . THR A 1 78 ? 13.726 21.516 15.118 1.00 28.83 78 THR A O 1
ATOM 611 N N . ARG A 1 79 ? 13.064 19.445 14.550 1.00 27.88 79 ARG A N 1
ATOM 612 C CA . ARG A 1 79 ? 13.450 19.530 13.120 1.00 27.88 79 ARG A CA 1
ATOM 613 C C . ARG A 1 79 ? 12.608 18.621 12.202 1.00 27.88 79 ARG A C 1
ATOM 615 O O . ARG A 1 79 ? 12.450 17.436 12.487 1.00 27.88 79 ARG A O 1
ATOM 622 N N . SER A 1 80 ? 12.099 19.284 11.151 1.00 32.91 80 SER A N 1
ATOM 623 C CA . SER A 1 80 ? 11.520 18.898 9.841 1.00 32.91 80 SER A CA 1
ATOM 624 C C . SER A 1 80 ? 10.670 17.619 9.696 1.00 32.91 80 SER A C 1
ATOM 626 O O . SER A 1 80 ? 11.102 16.501 9.958 1.00 32.91 80 SER A O 1
ATOM 628 N N . ARG A 1 81 ? 9.431 17.833 9.220 1.00 41.72 81 ARG A N 1
ATOM 629 C CA . ARG A 1 81 ? 8.322 16.878 9.049 1.00 41.72 81 ARG A CA 1
ATOM 630 C C . ARG A 1 81 ? 8.437 16.065 7.751 1.00 41.72 81 ARG A C 1
ATOM 632 O O . ARG A 1 81 ? 8.478 16.662 6.682 1.00 41.72 81 ARG A O 1
ATOM 639 N N . ALA A 1 82 ? 8.340 14.739 7.849 1.00 48.59 82 ALA A N 1
ATOM 640 C CA . ALA A 1 82 ? 7.697 13.937 6.805 1.00 48.59 82 ALA A CA 1
ATOM 641 C C . ALA A 1 82 ? 6.177 14.160 6.906 1.00 48.59 82 ALA A C 1
ATOM 643 O O . ALA A 1 82 ? 5.646 14.248 8.019 1.00 48.59 82 ALA A O 1
ATOM 644 N N . CYS A 1 83 ? 5.485 14.300 5.775 1.00 63.97 83 CYS A N 1
ATOM 645 C CA . CYS A 1 83 ? 4.028 14.404 5.767 1.00 63.97 83 CYS A CA 1
ATOM 646 C C . CYS A 1 83 ? 3.469 12.982 5.779 1.00 63.97 83 CYS A C 1
ATOM 648 O O . CYS A 1 83 ? 3.589 12.271 4.783 1.00 63.97 83 CYS A O 1
ATOM 650 N N . SER A 1 84 ? 2.944 12.541 6.924 1.00 77.62 84 SER A N 1
ATOM 651 C CA . SER A 1 84 ? 2.299 11.235 7.040 1.00 77.62 84 SER A CA 1
ATOM 652 C C . SER A 1 84 ? 0.790 11.401 7.148 1.00 77.62 84 SER A C 1
ATOM 654 O O . SER A 1 84 ? 0.309 12.033 8.091 1.00 77.62 84 SER A O 1
ATOM 656 N N . GLU A 1 85 ? 0.056 10.792 6.231 1.00 81.62 85 GLU A N 1
ATOM 657 C CA . GLU A 1 85 ? -1.399 10.718 6.254 1.00 81.62 85 GLU A CA 1
ATOM 658 C C . GLU A 1 85 ? -1.835 9.299 6.606 1.00 81.62 85 GLU A C 1
ATOM 660 O O . GLU A 1 85 ? -1.250 8.314 6.155 1.00 81.62 85 GLU A O 1
ATOM 665 N N . THR A 1 86 ? -2.848 9.183 7.464 1.00 83.88 86 THR A N 1
ATOM 666 C CA . THR A 1 86 ? -3.443 7.892 7.823 1.00 83.88 86 THR A CA 1
ATOM 667 C C . THR A 1 86 ? -4.932 7.933 7.537 1.00 83.88 86 THR A C 1
ATOM 669 O O . THR A 1 86 ? -5.620 8.859 7.965 1.00 83.88 86 THR A O 1
ATOM 672 N N . TYR A 1 87 ? -5.431 6.916 6.844 1.00 82.94 87 TYR A N 1
ATOM 673 C CA . TYR A 1 87 ? -6.844 6.742 6.550 1.00 82.94 87 TYR A CA 1
ATOM 674 C C . TYR A 1 87 ? -7.298 5.348 6.980 1.00 82.94 87 TYR A C 1
ATOM 676 O O . TYR A 1 87 ? -6.622 4.355 6.717 1.00 82.94 87 TYR A O 1
ATOM 684 N N . GLN A 1 88 ? -8.445 5.265 7.652 1.00 81.69 88 GLN A N 1
ATOM 685 C CA . GLN A 1 88 ? -9.008 3.997 8.105 1.00 81.69 88 GLN A CA 1
ATOM 686 C C . GLN A 1 88 ? -10.238 3.638 7.269 1.00 81.69 88 GLN A C 1
ATOM 688 O O . GLN A 1 88 ? -11.196 4.406 7.192 1.00 81.69 88 GLN A O 1
ATOM 693 N N . PHE A 1 89 ? -10.226 2.444 6.680 1.00 81.94 89 PHE A N 1
ATOM 694 C CA . PHE A 1 89 ? -11.327 1.874 5.910 1.00 81.94 89 PHE A CA 1
ATOM 695 C C . PHE A 1 89 ? -11.736 0.524 6.511 1.00 81.94 89 PHE A C 1
ATOM 697 O O . PHE A 1 89 ? -11.154 -0.520 6.210 1.00 81.94 89 PHE A O 1
ATOM 704 N N . GLY A 1 90 ? -12.733 0.536 7.399 1.00 82.00 90 GLY A N 1
ATOM 705 C CA . GLY A 1 90 ? -13.135 -0.661 8.141 1.00 82.00 90 GLY A CA 1
ATOM 706 C C . GLY A 1 90 ? -11.957 -1.236 8.949 1.00 82.00 90 GLY A C 1
ATOM 707 O O . GLY A 1 90 ? -11.391 -0.509 9.771 1.00 82.00 90 GLY A O 1
ATOM 708 N N . PRO A 1 91 ? -11.562 -2.506 8.733 1.00 83.56 91 PRO A N 1
ATOM 709 C CA . PRO A 1 91 ? -10.413 -3.101 9.414 1.00 83.56 91 PRO A CA 1
ATOM 710 C C . PRO A 1 91 ? -9.060 -2.743 8.768 1.00 83.56 91 PRO A C 1
ATOM 712 O O . PRO A 1 91 ? -8.021 -3.164 9.270 1.00 83.56 91 PRO A O 1
ATOM 715 N N . TRP A 1 92 ? -9.043 -1.984 7.667 1.00 85.50 92 TRP A N 1
ATOM 716 C CA . TRP A 1 92 ? -7.821 -1.598 6.961 1.00 85.50 92 TRP A CA 1
ATOM 717 C C . TRP A 1 92 ? -7.316 -0.230 7.417 1.00 85.50 92 TRP A C 1
ATOM 719 O O . TRP A 1 92 ? -8.038 0.764 7.347 1.00 85.50 92 TRP A O 1
ATOM 729 N N . ASN A 1 93 ? -6.050 -0.175 7.818 1.00 88.00 93 ASN A N 1
ATOM 730 C CA . ASN A 1 93 ? -5.307 1.046 8.097 1.00 88.00 93 ASN A CA 1
ATOM 731 C C . ASN A 1 93 ? -4.363 1.338 6.930 1.00 88.00 93 ASN A C 1
ATOM 733 O O . ASN A 1 93 ? -3.475 0.544 6.615 1.00 88.00 93 ASN A O 1
ATOM 737 N N . MET A 1 94 ? -4.564 2.484 6.293 1.00 88.50 94 MET A N 1
ATOM 738 C CA . MET A 1 94 ? -3.788 2.953 5.154 1.00 88.50 94 MET A CA 1
ATOM 739 C C . MET A 1 94 ? -2.876 4.072 5.640 1.00 88.50 94 MET A C 1
ATOM 741 O O . MET A 1 94 ? -3.353 5.068 6.176 1.00 88.50 94 MET A O 1
ATOM 745 N N . LEU A 1 95 ? -1.572 3.889 5.485 1.00 87.88 95 LEU A N 1
ATOM 746 C CA . LEU A 1 95 ? -0.539 4.848 5.844 1.00 87.88 95 LEU A CA 1
ATOM 747 C C . LEU A 1 95 ? 0.172 5.291 4.569 1.00 87.88 95 LEU A C 1
ATOM 749 O O . LEU A 1 95 ? 0.700 4.465 3.828 1.00 87.88 95 LEU A O 1
ATOM 753 N N . SER A 1 96 ? 0.212 6.597 4.356 1.00 87.69 96 SER A N 1
ATOM 754 C CA . SER A 1 96 ? 0.988 7.245 3.310 1.00 87.69 96 SER A CA 1
ATOM 755 C C . SER A 1 96 ? 2.037 8.119 3.975 1.00 87.69 96 SER A C 1
ATOM 757 O O . SER A 1 96 ? 1.707 8.947 4.823 1.00 87.69 96 SER A O 1
ATOM 759 N N . VAL A 1 97 ? 3.305 7.923 3.632 1.00 87.19 97 VAL A N 1
ATOM 760 C CA . VAL A 1 97 ? 4.399 8.798 4.057 1.00 87.19 97 VAL A CA 1
ATOM 761 C C . VAL A 1 97 ? 5.030 9.390 2.814 1.00 87.19 97 VAL A C 1
ATOM 763 O O . VAL A 1 97 ? 5.497 8.645 1.958 1.00 87.19 97 VAL A O 1
ATOM 766 N N . LYS A 1 98 ? 5.056 10.721 2.727 1.00 85.25 98 LYS A N 1
ATOM 767 C CA . LYS A 1 98 ? 5.786 11.452 1.688 1.00 85.25 98 LYS A CA 1
ATOM 768 C C . LYS A 1 98 ? 6.926 12.245 2.301 1.00 85.25 98 LYS A C 1
ATOM 770 O O . LYS A 1 98 ? 6.743 12.988 3.273 1.00 85.25 98 LYS A O 1
ATOM 775 N N . SER A 1 99 ? 8.096 12.095 1.704 1.00 81.88 99 SER A N 1
ATOM 776 C CA . SER A 1 99 ? 9.331 12.764 2.081 1.00 81.88 99 SER A CA 1
ATOM 777 C C . SER A 1 99 ? 10.027 13.333 0.844 1.00 81.88 99 SER A C 1
ATOM 779 O O . SER A 1 99 ? 9.525 13.275 -0.277 1.00 81.88 99 SER A O 1
ATOM 781 N N . HIS A 1 100 ? 11.178 13.940 1.088 1.00 79.12 100 HIS A N 1
ATOM 782 C CA . HIS A 1 100 ? 12.066 14.487 0.077 1.00 79.12 100 HIS A CA 1
ATOM 783 C C . HIS A 1 100 ? 12.876 13.382 -0.613 1.00 79.12 100 HIS A C 1
ATOM 785 O O . HIS A 1 100 ? 12.931 12.241 -0.147 1.00 79.12 100 HIS A O 1
ATOM 791 N N . ILE A 1 101 ? 13.506 13.749 -1.729 1.00 84.06 101 ILE A N 1
ATOM 792 C CA . ILE A 1 101 ? 14.447 12.890 -2.450 1.00 84.06 101 ILE A CA 1
ATOM 793 C C . ILE A 1 101 ? 15.636 12.566 -1.537 1.00 84.06 101 ILE A C 1
ATOM 795 O O . ILE A 1 101 ? 16.083 13.400 -0.745 1.00 84.06 101 ILE A O 1
ATOM 799 N N . LEU A 1 102 ? 16.132 11.339 -1.655 1.00 82.12 102 LEU A N 1
ATOM 800 C CA . LEU A 1 102 ? 17.297 10.817 -0.966 1.00 82.12 102 LEU A CA 1
ATOM 801 C C . LEU A 1 102 ? 18.501 11.735 -1.195 1.00 82.12 102 LEU A C 1
ATOM 803 O O . LEU A 1 102 ? 18.880 12.021 -2.327 1.00 82.12 102 LEU A O 1
ATOM 807 N N . THR A 1 103 ? 19.124 12.171 -0.105 1.00 79.75 103 THR A N 1
ATOM 808 C CA . THR A 1 103 ? 20.333 12.990 -0.169 1.00 79.75 103 THR A CA 1
ATOM 809 C C . THR A 1 103 ? 21.501 12.190 -0.742 1.00 79.75 103 THR A C 1
ATOM 811 O O . THR A 1 103 ? 21.636 10.995 -0.473 1.00 79.75 103 THR A O 1
ATOM 814 N N . SER A 1 104 ? 22.376 12.863 -1.497 1.00 73.25 104 SER A N 1
ATOM 815 C CA . SER A 1 104 ? 23.542 12.253 -2.158 1.00 73.25 104 SER A CA 1
ATOM 816 C C . SER A 1 104 ? 24.496 11.556 -1.187 1.00 73.25 104 SER A C 1
ATOM 818 O O . SER A 1 104 ? 25.184 10.616 -1.565 1.00 73.25 104 SER A O 1
ATOM 820 N N . GLU A 1 105 ? 24.509 11.985 0.074 1.00 66.81 105 GLU A N 1
ATOM 821 C CA . GLU A 1 105 ? 25.295 11.385 1.146 1.00 66.81 105 GLU A CA 1
ATOM 822 C C . GLU A 1 105 ? 24.425 11.147 2.384 1.00 66.81 105 GLU A C 1
ATOM 824 O O . GLU A 1 105 ? 23.414 11.822 2.610 1.00 66.81 105 GLU A O 1
ATOM 829 N N . GLY A 1 106 ? 24.837 10.189 3.214 1.00 75.62 106 GLY A N 1
ATOM 830 C CA . GLY A 1 106 ? 24.240 9.934 4.521 1.00 75.62 106 GLY A CA 1
ATOM 831 C C . GLY A 1 106 ? 23.867 8.471 4.767 1.00 75.62 106 GLY A C 1
ATOM 832 O O . GLY A 1 106 ? 24.004 7.617 3.889 1.00 75.62 106 GLY A O 1
ATOM 833 N N . PRO A 1 107 ? 23.360 8.163 5.974 1.00 76.56 107 PRO A N 1
ATOM 834 C CA . PRO A 1 107 ? 23.062 6.790 6.384 1.00 76.56 107 PRO A CA 1
ATOM 835 C C . PRO A 1 107 ? 21.951 6.145 5.543 1.00 76.56 107 PRO A C 1
ATOM 837 O O . PRO A 1 107 ? 21.963 4.936 5.331 1.00 76.56 107 PRO A O 1
ATOM 840 N N . ALA A 1 108 ? 21.004 6.939 5.030 1.00 74.25 108 ALA A N 1
ATOM 841 C CA . ALA A 1 108 ? 19.963 6.446 4.131 1.00 74.25 108 ALA A CA 1
ATOM 842 C C . ALA A 1 108 ? 20.541 6.017 2.771 1.00 74.25 108 ALA A C 1
ATOM 844 O O . ALA A 1 108 ? 20.172 4.962 2.270 1.00 74.25 108 ALA A O 1
ATOM 845 N N . ARG A 1 109 ? 21.499 6.768 2.211 1.00 79.69 109 ARG A N 1
ATOM 846 C CA . ARG A 1 109 ? 22.156 6.424 0.940 1.00 79.69 109 ARG A CA 1
ATOM 847 C C . ARG A 1 109 ? 23.012 5.168 1.075 1.00 79.69 109 ARG A C 1
ATOM 849 O O . ARG A 1 109 ? 22.838 4.227 0.308 1.00 79.69 109 ARG A O 1
ATOM 856 N N . GLN A 1 110 ? 23.812 5.098 2.138 1.00 80.19 110 GLN A N 1
ATOM 857 C CA . GLN A 1 110 ? 24.608 3.913 2.473 1.00 80.19 110 GLN A CA 1
ATOM 858 C C . GLN A 1 110 ? 23.738 2.664 2.662 1.00 80.19 110 GLN A C 1
ATOM 860 O O . GLN A 1 110 ? 24.145 1.560 2.309 1.00 80.19 110 GLN A O 1
ATOM 865 N N . ARG A 1 111 ? 22.518 2.810 3.197 1.00 82.50 111 ARG A N 1
ATOM 866 C CA . ARG A 1 111 ? 21.560 1.702 3.302 1.00 82.50 111 ARG A CA 1
ATOM 867 C C . ARG A 1 111 ? 21.130 1.181 1.928 1.00 82.50 111 ARG A C 1
ATOM 869 O O . ARG A 1 111 ? 21.010 -0.028 1.776 1.00 82.50 111 ARG A O 1
ATOM 876 N N . PHE A 1 112 ? 20.882 2.057 0.957 1.00 81.50 112 PHE A N 1
ATOM 877 C CA . PHE A 1 112 ? 20.541 1.636 -0.404 1.00 81.50 112 PHE A CA 1
ATOM 878 C C . PHE A 1 112 ? 21.738 0.957 -1.074 1.00 81.50 112 PHE A C 1
ATOM 880 O O . PHE A 1 112 ? 21.597 -0.154 -1.563 1.00 81.50 112 PHE A O 1
ATOM 887 N N . GLU A 1 113 ? 22.922 1.560 -1.001 1.00 79.25 113 GLU A N 1
ATOM 888 C CA . GLU A 1 113 ? 24.148 1.025 -1.615 1.00 79.25 113 GLU A CA 1
ATOM 889 C C . GLU A 1 113 ? 24.616 -0.296 -0.988 1.00 79.25 113 GLU A C 1
ATOM 891 O O . GLU A 1 113 ? 25.173 -1.142 -1.674 1.00 79.25 113 GLU A O 1
ATOM 896 N N . SER A 1 114 ? 24.376 -0.508 0.309 1.00 82.06 114 SER A N 1
ATOM 897 C CA . SER A 1 114 ? 24.731 -1.769 0.979 1.00 82.06 114 SER A CA 1
ATOM 898 C C . SER A 1 114 ? 23.717 -2.893 0.767 1.00 82.06 114 SER A C 1
ATOM 900 O O . SER A 1 114 ? 24.082 -4.059 0.888 1.00 82.06 114 SER A O 1
ATOM 902 N N . GLN A 1 115 ? 22.447 -2.569 0.503 1.00 84.50 115 GLN A N 1
ATOM 903 C CA . GLN A 1 115 ? 21.384 -3.566 0.314 1.00 84.50 115 GLN A CA 1
ATOM 904 C C . GLN A 1 115 ? 21.094 -3.882 -1.153 1.00 84.50 115 GLN A C 1
ATOM 906 O O . GLN A 1 115 ? 20.420 -4.875 -1.425 1.00 84.50 115 GLN A O 1
ATOM 911 N N . LEU A 1 116 ? 21.543 -3.035 -2.077 1.00 82.88 116 LEU A N 1
ATOM 912 C CA . LEU A 1 116 ? 21.382 -3.222 -3.512 1.00 82.88 116 LEU A CA 1
ATOM 913 C C . LEU A 1 116 ? 22.712 -3.675 -4.108 1.00 82.88 116 LEU A C 1
ATOM 915 O O . LEU A 1 116 ? 23.751 -3.080 -3.856 1.00 82.88 116 LEU A O 1
ATOM 919 N N . GLU A 1 117 ? 22.666 -4.699 -4.953 1.00 80.06 117 GLU A N 1
ATOM 920 C CA . GLU A 1 117 ? 23.833 -5.166 -5.718 1.00 80.06 117 GLU A CA 1
ATOM 921 C C . GLU A 1 117 ? 24.078 -4.317 -6.983 1.00 80.06 117 GLU A C 1
ATOM 923 O O . GLU A 1 117 ? 24.946 -4.630 -7.798 1.00 80.06 117 GLU A O 1
ATOM 928 N N . LEU A 1 118 ? 23.300 -3.244 -7.162 1.00 78.62 118 LEU A N 1
ATOM 929 C CA . LEU A 1 118 ? 23.325 -2.397 -8.347 1.00 78.62 118 LEU A CA 1
ATOM 930 C C . LEU A 1 118 ? 24.574 -1.494 -8.364 1.00 78.62 118 LEU A C 1
ATOM 932 O O . LEU A 1 118 ? 24.886 -0.876 -7.345 1.00 78.62 118 LEU A O 1
ATOM 936 N N . PRO A 1 119 ? 25.257 -1.341 -9.518 1.00 75.88 119 PRO A N 1
ATOM 937 C CA . PRO A 1 119 ? 26.398 -0.429 -9.654 1.00 75.88 119 PRO A CA 1
ATOM 938 C C . PRO A 1 119 ? 26.036 1.040 -9.420 1.00 75.88 119 PRO A C 1
ATOM 940 O O . PRO A 1 119 ? 26.846 1.810 -8.911 1.00 75.88 119 PRO A O 1
ATOM 943 N N . GLN A 1 120 ? 24.817 1.416 -9.803 1.00 78.44 120 GLN A N 1
ATOM 944 C CA . GLN A 1 120 ? 24.241 2.738 -9.608 1.00 78.44 120 GLN A CA 1
ATOM 945 C C . GLN A 1 120 ? 22.763 2.598 -9.252 1.00 78.44 120 GLN A C 1
ATOM 947 O O . GLN A 1 120 ? 22.122 1.599 -9.577 1.00 78.44 120 GLN A O 1
ATOM 952 N N . VAL A 1 121 ? 22.222 3.613 -8.594 1.00 83.69 121 VAL A N 1
ATOM 953 C CA . VAL A 1 121 ? 20.803 3.706 -8.236 1.00 83.69 121 VAL A CA 1
ATOM 954 C C . VAL A 1 121 ? 20.200 4.937 -8.919 1.00 83.69 121 VAL A C 1
ATOM 956 O O . VAL A 1 121 ? 20.978 5.822 -9.285 1.00 83.69 121 VAL A O 1
ATOM 959 N N . PRO A 1 122 ? 18.865 5.020 -9.069 1.00 85.00 122 PRO A N 1
ATOM 960 C CA . PRO A 1 122 ? 18.226 6.163 -9.712 1.00 85.00 122 PRO A CA 1
ATOM 961 C C . PRO A 1 122 ? 18.642 7.519 -9.130 1.00 85.00 122 PRO A C 1
ATOM 963 O O . PRO A 1 122 ? 18.937 7.627 -7.932 1.00 85.00 122 PRO A O 1
ATOM 966 N N . GLU A 1 123 ? 18.617 8.558 -9.959 1.00 82.50 123 GLU A N 1
ATOM 967 C CA . GLU A 1 123 ? 18.924 9.931 -9.547 1.00 82.50 123 GLU A CA 1
ATOM 968 C C . GLU A 1 123 ? 17.958 10.440 -8.472 1.00 82.50 123 GLU A C 1
ATOM 970 O O . GLU A 1 123 ? 18.383 10.984 -7.447 1.00 82.50 123 GLU A O 1
ATOM 975 N N . MET A 1 124 ? 16.655 10.214 -8.658 1.00 86.94 124 MET A N 1
ATOM 976 C CA . MET A 1 124 ? 15.617 10.688 -7.749 1.00 86.94 124 MET A CA 1
ATOM 977 C C . MET A 1 124 ? 14.953 9.515 -7.034 1.00 86.94 124 MET A C 1
ATOM 979 O O . MET A 1 124 ? 13.969 8.946 -7.495 1.00 86.94 124 MET A O 1
ATOM 983 N N . ILE A 1 125 ? 15.466 9.151 -5.859 1.00 87.56 125 ILE A N 1
ATOM 984 C CA . ILE A 1 125 ? 14.886 8.089 -5.023 1.00 87.56 125 ILE A CA 1
ATOM 985 C C . ILE A 1 125 ? 14.158 8.712 -3.847 1.00 87.56 125 ILE A C 1
ATOM 987 O O . ILE A 1 125 ? 14.762 9.422 -3.050 1.00 87.56 125 ILE A O 1
ATOM 991 N N . PHE A 1 126 ? 12.891 8.379 -3.651 1.00 88.12 126 PHE A N 1
ATOM 992 C CA . PHE A 1 126 ? 12.157 8.794 -2.464 1.00 88.12 126 PHE A CA 1
ATOM 993 C C . PHE A 1 126 ? 12.240 7.703 -1.393 1.00 88.12 126 PHE A C 1
ATOM 995 O O . PHE A 1 126 ? 11.349 6.871 -1.240 1.00 88.12 126 PHE A O 1
ATOM 1002 N N . ALA A 1 127 ? 13.352 7.685 -0.655 1.00 82.69 127 ALA A N 1
ATOM 1003 C CA . ALA A 1 127 ? 13.706 6.581 0.242 1.00 82.69 127 ALA A CA 1
ATOM 1004 C C . ALA A 1 127 ? 12.712 6.337 1.391 1.00 82.69 127 ALA A C 1
ATOM 1006 O O . ALA A 1 127 ? 12.515 5.190 1.794 1.00 82.69 127 ALA A O 1
ATOM 1007 N N . ASP A 1 128 ? 12.090 7.399 1.907 1.00 84.31 128 ASP A N 1
ATOM 1008 C CA . ASP A 1 128 ? 11.101 7.303 2.987 1.00 84.31 128 ASP A CA 1
ATOM 1009 C C . ASP A 1 128 ? 9.658 7.215 2.466 1.00 84.31 128 ASP A C 1
ATOM 1011 O O . ASP A 1 128 ? 8.727 7.113 3.270 1.00 84.31 128 ASP A O 1
ATOM 1015 N N . ASN A 1 129 ? 9.452 7.286 1.143 1.00 88.25 129 ASN A N 1
ATOM 1016 C CA . ASN A 1 129 ? 8.117 7.182 0.576 1.00 88.25 129 ASN A CA 1
ATOM 1017 C C . ASN A 1 129 ? 7.611 5.753 0.738 1.00 88.25 129 ASN A C 1
ATOM 1019 O O . ASN A 1 129 ? 8.210 4.795 0.242 1.00 88.25 129 ASN A O 1
ATOM 1023 N N . VAL A 1 130 ? 6.495 5.619 1.449 1.00 90.75 130 VAL A N 1
ATOM 1024 C CA . VAL A 1 130 ? 5.847 4.330 1.653 1.00 90.75 130 VAL A CA 1
ATOM 1025 C C . VAL A 1 130 ? 4.337 4.487 1.617 1.00 90.75 130 VAL A C 1
ATOM 1027 O O . VAL A 1 130 ? 3.756 5.282 2.359 1.00 90.75 130 VAL A O 1
ATOM 1030 N N . LEU A 1 131 ? 3.703 3.681 0.767 1.00 92.38 131 LEU A N 1
ATOM 1031 C CA . LEU A 1 131 ? 2.273 3.421 0.836 1.00 92.38 131 LEU A CA 1
ATOM 1032 C C . LEU A 1 131 ? 2.083 2.051 1.472 1.00 92.38 131 LEU A C 1
ATOM 1034 O O . LEU A 1 131 ? 2.498 1.035 0.916 1.00 92.38 131 LEU A O 1
ATOM 1038 N N . ARG A 1 132 ? 1.448 2.017 2.637 1.00 92.06 132 ARG A N 1
ATOM 1039 C CA . ARG A 1 132 ? 1.242 0.798 3.409 1.00 92.06 132 ARG A CA 1
ATOM 1040 C C . ARG A 1 132 ? -0.236 0.602 3.704 1.00 92.06 132 ARG A C 1
ATOM 1042 O O . ARG A 1 132 ? -0.898 1.501 4.206 1.00 92.06 132 ARG A O 1
ATOM 1049 N N . VAL A 1 133 ? -0.734 -0.599 3.445 1.00 91.75 133 VAL A N 1
ATOM 1050 C CA . VAL A 1 133 ? -2.105 -1.012 3.743 1.00 91.75 133 VAL A CA 1
ATOM 1051 C C . VAL A 1 133 ? -2.044 -2.228 4.655 1.00 91.75 133 VAL A C 1
ATOM 1053 O O . VAL A 1 133 ? -1.646 -3.309 4.228 1.00 91.75 133 VAL A O 1
ATOM 1056 N N . VAL A 1 134 ? -2.412 -2.045 5.922 1.00 90.06 134 VAL A N 1
ATOM 1057 C CA . VAL A 1 134 ? -2.344 -3.087 6.957 1.00 90.06 134 VAL A CA 1
ATOM 1058 C C . VAL A 1 134 ? -3.739 -3.386 7.474 1.00 90.06 134 VAL A C 1
ATOM 1060 O O . VAL A 1 134 ? -4.488 -2.474 7.820 1.00 90.06 134 VAL A O 1
ATOM 1063 N N . HIS A 1 135 ? -4.087 -4.661 7.553 1.00 87.81 135 HIS A N 1
ATOM 1064 C CA . HIS A 1 135 ? -5.276 -5.116 8.254 1.00 87.81 135 HIS A CA 1
ATOM 1065 C C . HIS A 1 135 ? -5.096 -4.956 9.771 1.00 87.81 135 HIS A C 1
ATOM 1067 O O . HIS A 1 135 ? -3.978 -4.980 10.283 1.00 87.81 135 HIS A O 1
ATOM 1073 N N . SER A 1 136 ? -6.187 -4.877 10.529 1.00 81.19 136 SER A N 1
ATOM 1074 C CA . SER A 1 136 ? -6.155 -4.852 11.998 1.00 81.19 136 SER A CA 1
ATOM 1075 C C . SER A 1 136 ? -5.443 -6.062 12.617 1.00 81.19 136 SER A C 1
ATOM 1077 O O . SER A 1 136 ? -4.946 -5.976 13.732 1.00 81.19 136 SER A O 1
ATOM 1079 N N . ASP A 1 137 ? -5.363 -7.169 11.879 1.00 76.56 137 ASP A N 1
ATOM 1080 C CA . ASP A 1 137 ? -4.645 -8.394 12.259 1.00 76.56 137 ASP A CA 1
ATOM 1081 C C . ASP A 1 137 ? -3.120 -8.339 12.024 1.00 76.56 137 ASP A C 1
ATOM 1083 O O . ASP A 1 137 ? -2.400 -9.299 12.314 1.00 76.56 137 ASP A O 1
ATOM 1087 N N . GLY A 1 138 ? -2.614 -7.244 11.454 1.00 80.75 138 GLY A N 1
ATOM 1088 C CA . GLY A 1 138 ? -1.189 -7.016 11.214 1.00 80.75 138 GLY A CA 1
ATOM 1089 C C . GLY A 1 138 ? -0.649 -7.543 9.881 1.00 80.75 138 GLY A C 1
ATOM 1090 O O . GLY A 1 138 ? 0.471 -7.190 9.527 1.00 80.75 138 GLY A O 1
ATOM 1091 N N . TYR A 1 139 ? -1.418 -8.328 9.118 1.00 87.38 139 TYR A N 1
ATOM 1092 C CA . TYR A 1 139 ? -1.050 -8.672 7.739 1.00 87.38 139 TYR A CA 1
ATOM 1093 C C . TYR A 1 139 ? -1.391 -7.529 6.779 1.00 87.38 139 TYR A C 1
ATOM 1095 O O . TYR A 1 139 ? -2.308 -6.746 7.026 1.00 87.38 139 TYR A O 1
ATOM 1103 N N . GLY A 1 140 ? -0.681 -7.423 5.661 1.00 90.62 140 GLY A N 1
ATOM 1104 C CA . GLY A 1 140 ? -0.911 -6.327 4.728 1.00 90.62 140 GLY A CA 1
ATOM 1105 C C . GLY A 1 140 ? 0.002 -6.336 3.517 1.00 90.62 140 GLY A C 1
ATOM 1106 O O . GLY A 1 140 ? 0.640 -7.336 3.198 1.00 90.62 140 GLY A O 1
ATOM 1107 N N . ILE A 1 141 ? 0.064 -5.194 2.849 1.00 93.12 141 ILE A N 1
ATOM 1108 C CA . ILE A 1 141 ? 0.962 -4.949 1.728 1.00 93.12 141 ILE A CA 1
ATOM 1109 C C . ILE A 1 141 ? 1.549 -3.545 1.845 1.00 93.12 141 ILE A C 1
ATOM 1111 O O . ILE A 1 141 ? 0.870 -2.604 2.259 1.00 93.12 141 ILE A O 1
ATOM 1115 N N . GLU A 1 142 ? 2.814 -3.399 1.484 1.00 94.06 142 GLU A N 1
ATOM 1116 C CA . GLU A 1 142 ? 3.476 -2.110 1.360 1.00 94.06 142 GLU A CA 1
ATOM 1117 C C . GLU A 1 142 ? 4.157 -1.951 0.008 1.00 94.06 142 GLU A C 1
ATOM 1119 O O . GLU A 1 142 ? 4.530 -2.925 -0.645 1.00 94.06 142 GLU A O 1
ATOM 1124 N N . PHE A 1 143 ? 4.308 -0.698 -0.398 1.00 94.56 143 PHE A N 1
ATOM 1125 C CA . PHE A 1 143 ? 4.993 -0.286 -1.610 1.00 94.56 143 PHE A CA 1
ATOM 1126 C C . PHE A 1 143 ? 6.095 0.687 -1.218 1.00 94.56 143 PHE A C 1
ATOM 1128 O O . PHE A 1 143 ? 5.811 1.743 -0.648 1.00 94.56 143 PHE A O 1
ATOM 1135 N N . ASN A 1 144 ? 7.341 0.313 -1.497 1.00 93.38 144 ASN A N 1
ATOM 1136 C CA . ASN A 1 144 ? 8.519 1.111 -1.186 1.00 93.38 144 ASN A CA 1
ATOM 1137 C C . ASN A 1 144 ? 9.549 1.025 -2.327 1.00 93.38 144 ASN A C 1
ATOM 1139 O O . ASN A 1 144 ? 9.566 0.060 -3.094 1.00 93.38 144 ASN A O 1
ATOM 1143 N N . ALA A 1 145 ? 10.402 2.046 -2.449 1.00 91.19 145 ALA A N 1
ATOM 1144 C CA . ALA A 1 145 ? 11.399 2.120 -3.520 1.00 91.19 145 ALA A CA 1
ATOM 1145 C C . ALA A 1 145 ? 12.513 1.068 -3.375 1.00 91.19 145 ALA A C 1
ATOM 1147 O O . ALA A 1 145 ? 12.996 0.529 -4.365 1.00 91.19 145 ALA A O 1
ATOM 1148 N N . LEU A 1 146 ? 12.915 0.753 -2.141 1.00 89.62 146 LEU A N 1
ATOM 1149 C CA . LEU A 1 146 ? 14.047 -0.130 -1.862 1.00 89.62 146 LEU A CA 1
ATOM 1150 C C . LEU A 1 146 ? 13.796 -1.564 -2.347 1.00 89.62 146 LEU A C 1
ATOM 1152 O O . LEU A 1 146 ? 14.625 -2.139 -3.045 1.00 89.62 146 LEU A O 1
ATOM 1156 N N . ASP A 1 147 ? 12.646 -2.137 -2.004 1.00 91.12 147 ASP A N 1
ATOM 1157 C CA . ASP A 1 147 ? 12.272 -3.487 -2.422 1.00 91.12 147 ASP A CA 1
ATOM 1158 C C . ASP A 1 147 ? 11.952 -3.552 -3.915 1.00 91.12 147 ASP A C 1
ATOM 1160 O O . ASP A 1 147 ? 12.180 -4.587 -4.543 1.00 91.12 147 ASP A O 1
ATOM 1164 N N . ALA A 1 148 ? 11.487 -2.445 -4.503 1.00 91.62 148 ALA A N 1
ATOM 1165 C CA . ALA A 1 148 ? 11.334 -2.343 -5.946 1.00 91.62 148 ALA A CA 1
ATOM 1166 C C . ALA A 1 148 ? 12.688 -2.394 -6.672 1.00 91.62 148 ALA A C 1
ATOM 1168 O O . ALA A 1 148 ? 12.810 -3.100 -7.672 1.00 91.62 148 ALA A O 1
ATOM 1169 N N . LEU A 1 149 ? 13.711 -1.708 -6.150 1.00 89.94 149 LEU A N 1
ATOM 1170 C CA . LEU A 1 149 ? 15.062 -1.706 -6.719 1.00 89.94 149 LEU A CA 1
ATOM 1171 C C . LEU A 1 149 ? 15.804 -3.032 -6.514 1.00 89.94 149 LEU A C 1
ATOM 1173 O O . LEU A 1 149 ? 16.576 -3.428 -7.379 1.00 89.94 149 LEU A O 1
ATOM 1177 N N . LYS A 1 150 ? 15.524 -3.781 -5.439 1.00 88.88 150 LYS A N 1
ATOM 1178 C CA . LYS A 1 150 ? 16.072 -5.142 -5.245 1.00 88.88 150 LYS A CA 1
ATOM 1179 C C . LYS A 1 150 ? 15.657 -6.135 -6.334 1.00 88.88 150 LYS A C 1
ATOM 1181 O O . LYS A 1 150 ? 16.274 -7.186 -6.464 1.00 88.88 150 LYS A O 1
ATOM 1186 N N . ARG A 1 151 ? 14.577 -5.848 -7.066 1.00 88.19 151 ARG A N 1
ATOM 1187 C CA . ARG A 1 151 ? 14.083 -6.681 -8.173 1.00 88.19 151 ARG A CA 1
ATOM 1188 C C . ARG A 1 151 ? 14.748 -6.366 -9.514 1.00 88.19 151 ARG A C 1
ATOM 1190 O O . ARG A 1 151 ? 14.522 -7.109 -10.463 1.00 88.19 151 ARG A O 1
ATOM 1197 N N . VAL A 1 152 ? 15.518 -5.282 -9.604 1.00 87.25 152 VAL A N 1
ATOM 1198 C CA . VAL A 1 152 ? 16.224 -4.895 -10.831 1.00 87.25 152 VAL A CA 1
ATOM 1199 C C . VAL A 1 152 ? 17.389 -5.855 -11.074 1.00 87.25 152 VAL A C 1
ATOM 1201 O O . VAL A 1 152 ? 18.079 -6.257 -10.136 1.00 87.25 152 VAL A O 1
ATOM 1204 N N . ASP A 1 153 ? 17.615 -6.222 -12.335 1.00 82.12 153 ASP A N 1
ATOM 1205 C CA . ASP A 1 153 ? 18.715 -7.109 -12.707 1.00 82.12 153 ASP A CA 1
ATOM 1206 C C . ASP A 1 153 ? 20.068 -6.386 -12.593 1.00 82.12 153 ASP A C 1
ATOM 1208 O O . ASP A 1 153 ? 20.393 -5.487 -13.370 1.00 82.12 153 ASP A O 1
ATOM 1212 N N . ALA A 1 154 ? 20.871 -6.795 -11.611 1.00 77.81 154 ALA A N 1
ATOM 1213 C CA . ALA A 1 154 ? 22.201 -6.241 -11.371 1.00 77.81 154 ALA A CA 1
ATOM 1214 C C . ALA A 1 154 ? 23.309 -6.840 -12.265 1.00 77.81 154 ALA A C 1
ATOM 1216 O O . ALA A 1 154 ? 24.449 -6.383 -12.194 1.00 77.81 154 ALA A O 1
ATOM 1217 N N . HIS A 1 155 ? 23.002 -7.866 -13.067 1.00 74.31 155 HIS A N 1
ATOM 1218 C CA . HIS A 1 155 ? 24.003 -8.729 -13.711 1.00 74.31 155 HIS A CA 1
ATOM 1219 C C . HIS A 1 155 ? 23.861 -8.832 -15.233 1.00 74.31 155 HIS A C 1
ATOM 1221 O O . HIS A 1 155 ? 24.817 -9.228 -15.907 1.00 74.31 155 HIS A O 1
ATOM 1227 N N . HIS A 1 156 ? 22.698 -8.493 -15.792 1.00 69.25 156 HIS A N 1
ATOM 1228 C CA . HIS A 1 156 ? 22.477 -8.512 -17.235 1.00 69.25 156 HIS A CA 1
ATOM 1229 C C . HIS A 1 156 ? 22.047 -7.142 -17.747 1.00 69.25 156 HIS A C 1
ATOM 1231 O O . HIS A 1 156 ? 21.232 -6.461 -17.137 1.00 69.25 156 HIS A O 1
ATOM 1237 N N . ASP A 1 157 ? 22.577 -6.767 -18.911 1.00 68.56 157 ASP A N 1
ATOM 1238 C CA . ASP A 1 157 ? 22.119 -5.603 -19.666 1.00 68.56 157 ASP A CA 1
ATOM 1239 C C . ASP A 1 157 ? 21.192 -6.090 -20.796 1.00 68.56 157 ASP A C 1
ATOM 1241 O O . ASP A 1 157 ? 21.680 -6.562 -21.835 1.00 68.56 157 ASP A O 1
ATOM 1245 N N . PRO A 1 158 ? 19.860 -6.028 -20.613 1.00 61.28 158 PRO A N 1
ATOM 1246 C CA . PRO A 1 158 ? 18.912 -6.521 -21.607 1.00 61.28 158 PRO A CA 1
ATOM 1247 C C . PRO A 1 158 ? 18.912 -5.681 -22.895 1.00 61.28 158 PRO A C 1
ATOM 1249 O O . PRO A 1 158 ? 18.492 -6.172 -23.943 1.00 61.28 158 PRO A O 1
ATOM 1252 N N . LEU A 1 159 ? 19.399 -4.434 -22.857 1.00 63.00 159 LEU A N 1
ATOM 1253 C CA . LEU A 1 159 ? 19.384 -3.521 -24.003 1.00 63.00 159 LEU A CA 1
ATOM 1254 C C . LEU A 1 159 ? 20.659 -3.589 -24.847 1.00 63.00 159 LEU A C 1
ATOM 1256 O O . LEU A 1 159 ? 20.589 -3.408 -26.065 1.00 63.00 159 LEU A O 1
ATOM 1260 N N . LYS A 1 160 ? 21.810 -3.931 -24.260 1.00 53.97 160 LYS A N 1
ATOM 1261 C CA . LYS A 1 160 ? 23.078 -4.106 -25.000 1.00 53.97 160 LYS A CA 1
ATOM 1262 C C . LYS A 1 160 ? 23.010 -5.209 -26.055 1.00 53.97 160 LYS A C 1
ATOM 1264 O O . LYS A 1 160 ? 23.714 -5.133 -27.060 1.00 53.97 160 LYS A O 1
ATOM 1269 N N . VAL A 1 161 ? 22.140 -6.201 -25.854 1.00 48.53 161 VAL A N 1
ATOM 1270 C CA . VAL A 1 161 ? 21.896 -7.300 -26.805 1.00 48.53 161 VAL A CA 1
ATOM 1271 C C . VAL A 1 161 ? 20.980 -6.867 -27.964 1.00 48.53 161 VAL A C 1
ATOM 1273 O O . VAL A 1 161 ? 21.079 -7.427 -29.052 1.00 48.53 161 VAL A O 1
ATOM 1276 N N . ALA A 1 162 ? 20.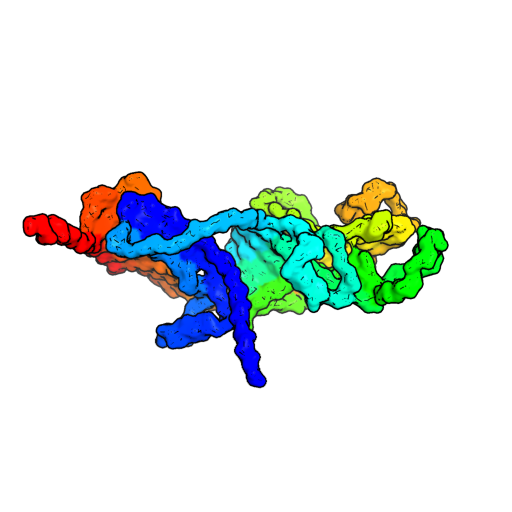139 -5.841 -27.781 1.00 46.22 162 ALA A N 1
ATOM 1277 C CA . ALA A 1 162 ? 19.178 -5.379 -28.790 1.00 46.22 162 ALA A CA 1
ATOM 1278 C C . ALA A 1 162 ? 19.635 -4.135 -29.584 1.00 46.22 162 ALA A C 1
ATOM 1280 O O . ALA A 1 162 ? 19.199 -3.936 -30.715 1.00 46.22 162 ALA A O 1
ATOM 1281 N N . VAL A 1 163 ? 20.511 -3.292 -29.018 1.00 47.53 163 VAL A N 1
ATOM 1282 C CA . VAL A 1 163 ? 20.843 -1.951 -29.557 1.00 47.53 163 VAL A CA 1
ATOM 1283 C C . VAL A 1 163 ? 22.333 -1.816 -29.919 1.00 47.53 163 VAL A C 1
ATOM 1285 O O . VAL A 1 163 ? 22.895 -0.724 -29.949 1.00 47.53 163 VAL A O 1
ATOM 1288 N N . SER A 1 164 ? 23.016 -2.921 -30.233 1.00 45.19 164 SER A N 1
ATOM 1289 C CA . SER A 1 164 ? 24.477 -2.955 -30.424 1.00 45.19 164 SER A CA 1
ATOM 1290 C C . SER A 1 164 ? 25.026 -2.154 -31.623 1.00 45.19 164 SER A C 1
ATOM 1292 O O . SER A 1 164 ? 26.242 -2.122 -31.805 1.00 45.19 164 SER A O 1
ATOM 1294 N N . GLN A 1 165 ? 24.180 -1.505 -32.432 1.00 45.91 165 GLN A N 1
ATOM 1295 C CA . GLN A 1 165 ? 24.603 -0.595 -33.512 1.00 45.91 165 GLN A CA 1
ATOM 1296 C C . GLN A 1 165 ? 24.311 0.877 -33.181 1.00 45.91 165 GLN A C 1
ATOM 1298 O O . GLN A 1 165 ? 25.250 1.657 -33.069 1.00 45.91 165 GLN A O 1
ATOM 1303 N N . ALA A 1 166 ? 23.061 1.248 -32.883 1.00 49.81 166 ALA A N 1
ATOM 1304 C CA . ALA A 1 166 ? 22.703 2.648 -32.605 1.00 49.81 166 ALA A CA 1
ATOM 1305 C C . ALA A 1 166 ? 23.344 3.213 -31.317 1.00 49.81 166 ALA A C 1
ATOM 1307 O O . ALA A 1 166 ? 23.704 4.385 -31.266 1.00 49.81 166 ALA A O 1
ATOM 1308 N N . TRP A 1 167 ? 23.548 2.379 -30.289 1.00 52.44 167 TRP A N 1
ATOM 1309 C CA . TRP A 1 167 ? 24.185 2.795 -29.028 1.00 52.44 167 TRP A CA 1
ATOM 1310 C C . TRP A 1 167 ? 25.705 2.993 -29.171 1.00 52.44 167 TRP A C 1
ATOM 1312 O O . TRP A 1 167 ? 26.302 3.752 -28.413 1.00 52.44 167 TRP A O 1
ATOM 1322 N N . ARG A 1 168 ? 26.333 2.315 -30.149 1.00 47.94 168 ARG A N 1
ATOM 1323 C CA . ARG A 1 168 ? 27.748 2.509 -30.513 1.00 47.94 168 ARG A CA 1
ATOM 1324 C C . ARG A 1 168 ? 27.940 3.733 -31.407 1.00 47.94 168 ARG A C 1
ATOM 1326 O O . ARG A 1 168 ? 28.916 4.448 -31.232 1.00 47.94 168 ARG A O 1
ATOM 1333 N N . GLU A 1 169 ? 27.012 3.980 -32.329 1.00 48.12 169 GLU A N 1
ATOM 1334 C CA . GLU A 1 169 ? 27.061 5.118 -33.258 1.00 48.12 169 GLU A CA 1
ATOM 1335 C C . GLU A 1 169 ? 26.774 6.462 -32.571 1.00 48.12 169 GLU A C 1
ATOM 1337 O O . GLU A 1 169 ? 27.392 7.459 -32.919 1.00 48.12 169 GLU A O 1
ATOM 1342 N N . ALA A 1 170 ? 25.908 6.505 -31.551 1.00 46.12 170 ALA A N 1
ATOM 1343 C CA . ALA A 1 170 ? 25.609 7.739 -30.812 1.00 46.12 170 ALA A CA 1
ATOM 1344 C C . ALA A 1 170 ? 26.701 8.161 -29.803 1.00 46.12 170 ALA A C 1
ATOM 1346 O O . ALA A 1 170 ? 26.623 9.249 -29.238 1.00 46.12 170 ALA A O 1
ATOM 1347 N N . ARG A 1 171 ? 27.693 7.299 -29.528 1.00 47.00 171 ARG A N 1
ATOM 1348 C CA . ARG A 1 171 ? 28.712 7.497 -28.475 1.00 47.00 171 ARG A CA 1
ATOM 1349 C C . ARG A 1 171 ? 30.146 7.251 -28.963 1.00 47.00 171 ARG A C 1
ATOM 1351 O O . ARG A 1 171 ? 31.032 6.995 -28.151 1.00 47.00 171 ARG A O 1
ATOM 1358 N N . SER A 1 172 ? 30.383 7.341 -30.277 1.00 40.28 172 SER A N 1
ATOM 1359 C CA . SER A 1 172 ? 31.711 7.179 -30.893 1.00 40.28 172 SER A CA 1
ATOM 1360 C C . SER A 1 172 ? 32.717 8.273 -30.520 1.00 40.28 172 SER A C 1
ATOM 1362 O O . SER A 1 172 ? 33.914 8.067 -30.698 1.00 40.28 172 SER A O 1
ATOM 1364 N N . ASP A 1 173 ? 32.253 9.404 -29.980 1.00 38.78 173 ASP A N 1
ATOM 1365 C CA . ASP A 1 173 ? 33.066 10.618 -29.817 1.00 38.78 173 ASP A CA 1
ATOM 1366 C C . ASP A 1 173 ? 33.625 10.818 -28.392 1.00 38.78 173 ASP A C 1
ATOM 1368 O O . ASP A 1 173 ? 34.176 11.872 -28.079 1.00 38.78 173 ASP A O 1
ATOM 1372 N N . CYS A 1 174 ? 33.521 9.825 -27.501 1.00 37.84 174 CYS A N 1
ATOM 1373 C CA . CYS A 1 174 ? 34.078 9.909 -26.144 1.00 37.84 174 CYS A CA 1
ATOM 1374 C C . CYS A 1 174 ? 35.202 8.882 -25.925 1.00 37.84 174 CYS A C 1
ATOM 1376 O O . CYS A 1 174 ? 34.952 7.717 -25.628 1.00 37.84 174 CYS A O 1
ATOM 1378 N N . GLU A 1 175 ? 36.458 9.334 -26.006 1.00 35.47 175 GLU A N 1
ATOM 1379 C CA . GLU A 1 175 ? 37.689 8.520 -25.917 1.00 35.47 175 GLU A CA 1
ATOM 1380 C C . GLU A 1 175 ? 37.959 7.835 -24.551 1.00 35.47 175 GLU A C 1
ATOM 1382 O O . GLU A 1 175 ? 39.018 7.241 -24.374 1.00 35.47 175 GLU A O 1
ATOM 1387 N N . HIS A 1 176 ? 37.063 7.909 -23.558 1.00 37.53 176 HIS A N 1
ATOM 1388 C CA . HIS A 1 176 ? 37.382 7.549 -22.160 1.00 37.53 176 HIS A CA 1
ATOM 1389 C C . HIS A 1 176 ? 36.557 6.412 -21.530 1.00 37.53 176 HIS A C 1
ATOM 1391 O O . HIS A 1 176 ? 36.661 6.190 -20.328 1.00 37.53 176 HIS A O 1
ATOM 1397 N N . ILE A 1 177 ? 35.775 5.637 -22.287 1.00 42.97 177 ILE A N 1
ATOM 1398 C CA . ILE A 1 177 ? 34.891 4.610 -21.694 1.00 42.97 177 ILE A CA 1
ATOM 1399 C C . ILE A 1 177 ? 35.331 3.197 -22.097 1.00 42.97 177 ILE A C 1
ATOM 1401 O O . ILE A 1 177 ? 34.615 2.465 -22.774 1.00 42.97 177 ILE A O 1
ATOM 1405 N N . ASN A 1 178 ? 36.538 2.812 -21.675 1.00 35.84 178 ASN A N 1
ATOM 1406 C CA . ASN A 1 178 ? 36.946 1.402 -21.599 1.00 35.84 178 ASN A CA 1
ATOM 1407 C C . ASN A 1 178 ? 36.898 0.853 -20.166 1.00 35.84 178 ASN A C 1
ATOM 1409 O O . ASN A 1 178 ? 37.242 -0.310 -19.948 1.00 35.84 178 ASN A O 1
ATOM 1413 N N . ASP A 1 179 ? 36.427 1.641 -19.197 1.00 38.06 179 ASP A N 1
ATOM 1414 C CA . ASP A 1 179 ? 36.128 1.102 -17.879 1.00 38.06 179 ASP A CA 1
ATOM 1415 C C . ASP A 1 179 ? 34.909 0.193 -17.990 1.00 38.06 179 ASP A C 1
ATOM 1417 O O . ASP A 1 179 ? 33.823 0.589 -18.414 1.00 38.06 179 ASP A O 1
ATOM 1421 N N . VAL A 1 180 ? 35.149 -1.077 -17.683 1.00 42.06 180 VAL A N 1
ATOM 1422 C CA . VAL A 1 180 ? 34.217 -2.194 -17.785 1.00 42.06 180 VAL A CA 1
ATOM 1423 C C . VAL A 1 180 ? 33.024 -1.928 -16.867 1.00 42.06 180 VAL A C 1
ATOM 1425 O O . VAL A 1 180 ? 32.986 -2.375 -15.722 1.00 42.06 180 VAL A O 1
ATOM 1428 N N . VAL A 1 181 ? 32.032 -1.189 -17.369 1.00 52.91 181 VAL A N 1
ATOM 1429 C CA . VAL A 1 181 ? 30.717 -1.095 -16.738 1.00 52.91 181 VAL A CA 1
ATOM 1430 C C . VAL A 1 181 ? 30.173 -2.517 -16.721 1.00 52.91 181 VAL A C 1
ATOM 1432 O O . VAL A 1 181 ? 29.934 -3.114 -17.779 1.00 52.91 181 VAL A O 1
ATOM 1435 N N . LYS A 1 182 ? 30.065 -3.092 -15.518 1.00 56.16 182 LYS A N 1
ATOM 1436 C CA . LYS A 1 182 ? 29.450 -4.407 -15.318 1.00 56.16 182 LYS A CA 1
ATOM 1437 C C . LYS A 1 182 ? 28.096 -4.402 -16.036 1.00 56.16 182 LYS A C 1
ATOM 1439 O O . LYS A 1 182 ? 27.393 -3.404 -15.927 1.00 56.16 182 LYS A O 1
ATOM 1444 N N . PRO A 1 183 ? 27.737 -5.442 -16.799 1.00 63.09 183 PRO A N 1
ATOM 1445 C CA . PRO A 1 183 ? 26.418 -5.499 -17.416 1.00 63.09 183 PRO A CA 1
ATOM 1446 C C . PRO A 1 183 ? 25.360 -5.460 -16.306 1.00 63.09 183 PRO A C 1
ATOM 1448 O O . PRO A 1 183 ? 25.361 -6.325 -15.441 1.00 63.09 183 PRO A O 1
ATOM 1451 N N . PHE A 1 184 ? 24.510 -4.437 -16.298 1.00 71.75 184 PHE A N 1
ATOM 1452 C CA . PHE A 1 184 ? 23.367 -4.313 -15.395 1.00 71.75 184 PHE A CA 1
ATOM 1453 C C . PHE A 1 184 ? 22.242 -3.578 -16.125 1.00 71.75 184 PHE A C 1
ATOM 1455 O O . PHE A 1 184 ? 22.490 -2.878 -17.115 1.00 71.75 184 PHE A O 1
ATOM 1462 N N . ASP A 1 185 ? 21.012 -3.718 -15.641 1.00 77.88 185 ASP A N 1
ATOM 1463 C CA . ASP A 1 185 ? 19.876 -3.011 -16.211 1.00 77.88 185 ASP A CA 1
ATOM 1464 C C . ASP A 1 185 ? 19.836 -1.550 -15.739 1.00 77.88 185 ASP A C 1
ATOM 1466 O O . ASP A 1 185 ? 19.243 -1.208 -14.713 1.00 77.88 185 ASP A O 1
ATOM 1470 N N . TRP A 1 186 ? 20.447 -0.667 -16.530 1.00 78.06 186 TRP A N 1
ATOM 1471 C CA . TRP A 1 186 ? 20.437 0.781 -16.306 1.00 78.06 186 TRP A CA 1
ATOM 1472 C C . TRP A 1 186 ? 19.065 1.431 -16.504 1.00 78.06 186 TRP A C 1
ATOM 1474 O O . TRP A 1 186 ? 18.910 2.600 -16.174 1.00 78.06 186 TRP A O 1
ATOM 1484 N N . THR A 1 187 ? 18.059 0.701 -17.003 1.00 83.31 187 THR A N 1
ATOM 1485 C CA . THR A 1 187 ? 16.684 1.219 -17.097 1.00 83.31 187 THR A CA 1
ATOM 1486 C C . THR A 1 187 ? 15.874 1.048 -15.820 1.00 83.31 187 THR A C 1
ATOM 1488 O O . THR A 1 187 ? 14.743 1.539 -15.738 1.00 83.31 187 THR A O 1
ATOM 1491 N N . PHE A 1 188 ? 16.442 0.362 -14.824 1.00 86.25 188 PHE A N 1
ATOM 1492 C CA . PHE A 1 188 ? 15.792 0.053 -13.556 1.00 86.25 188 PHE A CA 1
ATOM 1493 C C . PHE A 1 188 ? 14.451 -0.675 -13.741 1.00 86.25 188 PHE A C 1
ATOM 1495 O O . PHE A 1 188 ? 13.502 -0.442 -12.986 1.00 86.25 188 PHE A O 1
ATOM 1502 N N . THR A 1 189 ? 14.351 -1.560 -14.747 1.00 88.94 189 THR A N 1
ATOM 1503 C CA . THR A 1 189 ? 13.126 -2.326 -14.981 1.00 88.94 189 THR A CA 1
ATOM 1504 C C . THR A 1 189 ? 12.862 -3.228 -13.783 1.00 88.94 189 THR A C 1
ATOM 1506 O O . THR A 1 189 ? 13.673 -4.075 -13.419 1.00 88.94 189 THR A O 1
ATOM 1509 N N . THR A 1 190 ? 11.684 -3.068 -13.185 1.00 90.56 190 THR A N 1
ATOM 1510 C CA . THR A 1 190 ? 11.267 -3.838 -12.013 1.00 90.56 190 THR A CA 1
ATOM 1511 C C . THR A 1 190 ? 9.947 -4.559 -12.267 1.00 90.56 190 THR A C 1
ATOM 1513 O O . THR A 1 190 ? 9.016 -4.011 -12.869 1.00 90.56 190 THR A O 1
ATOM 1516 N N . ASP A 1 191 ? 9.860 -5.808 -11.807 1.00 91.06 191 ASP A N 1
ATOM 1517 C CA . ASP A 1 191 ? 8.636 -6.613 -11.769 1.00 91.06 191 ASP A CA 1
ATOM 1518 C C . ASP A 1 191 ? 7.973 -6.586 -10.380 1.00 91.06 191 ASP A C 1
ATOM 1520 O O . ASP A 1 191 ? 7.188 -7.468 -10.028 1.00 91.06 191 ASP A O 1
ATOM 1524 N N . TYR A 1 192 ? 8.301 -5.575 -9.570 1.00 93.81 192 TYR A N 1
ATOM 1525 C CA . TYR A 1 192 ? 7.802 -5.413 -8.212 1.00 93.81 192 TYR A CA 1
ATOM 1526 C C . TYR A 1 192 ? 6.269 -5.389 -8.148 1.00 93.81 192 TYR A C 1
ATOM 1528 O O . TYR A 1 192 ? 5.609 -4.583 -8.801 1.00 93.81 192 TYR A O 1
ATOM 1536 N N . LYS A 1 193 ? 5.706 -6.264 -7.304 1.00 92.56 193 LYS A N 1
ATOM 1537 C CA . LYS A 1 193 ? 4.255 -6.454 -7.109 1.00 92.56 193 LYS A CA 1
ATOM 1538 C C . LYS A 1 193 ? 3.763 -6.019 -5.718 1.00 92.56 193 LYS A C 1
ATOM 1540 O O . LYS A 1 193 ? 2.686 -6.446 -5.288 1.00 92.56 193 LYS A O 1
ATOM 1545 N N . GLY A 1 194 ? 4.565 -5.233 -4.998 1.00 91.44 194 GLY A N 1
ATOM 1546 C CA . GLY A 1 194 ? 4.361 -4.907 -3.583 1.00 91.44 194 GLY A CA 1
ATOM 1547 C C . GLY A 1 194 ? 4.979 -5.936 -2.628 1.00 91.44 194 GLY A C 1
ATOM 1548 O O . GLY A 1 194 ? 5.054 -7.130 -2.934 1.00 91.44 194 GLY A O 1
ATOM 1549 N N . THR A 1 195 ? 5.412 -5.461 -1.465 1.00 92.38 195 THR A N 1
ATOM 1550 C CA . THR A 1 195 ? 5.985 -6.263 -0.379 1.00 92.38 195 THR A CA 1
ATOM 1551 C C . THR A 1 195 ? 4.867 -6.698 0.559 1.00 92.38 195 THR A C 1
ATOM 1553 O O . THR A 1 195 ? 4.123 -5.868 1.077 1.00 92.38 195 THR A O 1
ATOM 1556 N N . LEU A 1 196 ? 4.718 -8.004 0.777 1.00 91.50 196 LEU A N 1
ATOM 1557 C CA . LEU A 1 196 ? 3.719 -8.527 1.708 1.00 91.50 196 LEU A CA 1
ATOM 1558 C C . LEU A 1 196 ? 4.199 -8.336 3.146 1.00 91.50 196 LEU A C 1
ATOM 1560 O O . LEU A 1 196 ? 5.330 -8.679 3.483 1.00 91.50 196 LEU A O 1
ATOM 1564 N N . ILE A 1 197 ? 3.318 -7.805 3.987 1.00 87.25 197 ILE A N 1
ATOM 1565 C CA . ILE A 1 197 ? 3.533 -7.701 5.426 1.00 87.25 197 ILE A CA 1
ATOM 1566 C C . ILE A 1 197 ? 2.922 -8.943 6.060 1.00 87.25 197 ILE A C 1
ATOM 1568 O O . ILE A 1 197 ? 1.722 -9.201 5.927 1.00 87.25 197 ILE A O 1
ATOM 1572 N N . GLU A 1 198 ? 3.763 -9.702 6.749 1.00 84.50 198 GLU A N 1
ATOM 1573 C CA . GLU A 1 198 ? 3.388 -10.918 7.459 1.00 84.50 198 GLU A CA 1
ATOM 1574 C C . GLU A 1 198 ? 3.461 -10.667 8.968 1.00 84.50 198 GLU A C 1
ATOM 1576 O O . GLU A 1 198 ? 4.346 -9.961 9.453 1.00 84.50 198 GLU A O 1
ATOM 1581 N N . ASN A 1 199 ? 2.524 -11.250 9.712 1.00 76.94 199 ASN A N 1
ATOM 1582 C CA . ASN A 1 199 ? 2.572 -11.317 11.170 1.00 76.94 199 ASN A CA 1
ATOM 1583 C C . ASN A 1 199 ? 2.764 -12.788 11.572 1.00 76.94 199 ASN A C 1
ATOM 1585 O O . ASN A 1 199 ? 2.310 -13.667 10.841 1.00 76.94 199 ASN A O 1
ATOM 1589 N N . ALA A 1 200 ? 3.404 -13.061 12.714 1.00 66.12 200 ALA A N 1
ATOM 1590 C CA . ALA A 1 200 ? 3.966 -14.366 13.104 1.00 66.12 200 ALA A CA 1
ATOM 1591 C C . ALA A 1 200 ? 3.042 -15.588 12.882 1.00 66.12 200 ALA A C 1
ATOM 1593 O O . ALA A 1 200 ? 3.536 -16.671 12.591 1.00 66.12 200 ALA A O 1
ATOM 1594 N N . ASN A 1 201 ? 1.713 -15.411 12.935 1.00 64.06 201 ASN A N 1
ATOM 1595 C CA . ASN A 1 201 ? 0.722 -16.476 12.717 1.00 64.06 201 ASN A CA 1
ATOM 1596 C C . ASN A 1 201 ? -0.286 -16.208 11.577 1.00 64.06 201 ASN A C 1
ATOM 1598 O O . ASN A 1 201 ? -1.226 -16.979 11.395 1.00 64.06 201 ASN A O 1
ATOM 1602 N N . LYS A 1 202 ? -0.155 -15.106 10.829 1.00 74.62 202 LYS A N 1
ATOM 1603 C CA . LYS A 1 202 ? -1.138 -14.660 9.827 1.00 74.62 202 LYS A CA 1
ATOM 1604 C C . LYS A 1 202 ? -0.421 -14.171 8.568 1.00 74.62 202 LYS A C 1
ATOM 1606 O O . LYS A 1 202 ? 0.130 -13.070 8.536 1.00 74.62 202 LYS A O 1
ATOM 1611 N N . LYS A 1 203 ? -0.459 -15.000 7.523 1.00 80.31 203 LYS A N 1
ATOM 1612 C CA . LYS A 1 203 ? 0.182 -14.758 6.226 1.00 80.31 203 LYS A CA 1
ATOM 1613 C C . LYS A 1 203 ? -0.855 -14.703 5.111 1.00 80.31 203 LYS A C 1
ATOM 1615 O O . LYS A 1 203 ? -1.769 -15.524 5.062 1.00 80.31 203 LYS A O 1
ATOM 1620 N N . ILE A 1 204 ? -0.686 -13.749 4.199 1.00 85.75 204 ILE A N 1
ATOM 1621 C CA . ILE A 1 204 ? -1.476 -13.685 2.970 1.00 85.75 204 ILE A CA 1
ATOM 1622 C C . ILE A 1 204 ? -0.987 -14.790 2.033 1.00 85.75 204 ILE A C 1
ATOM 1624 O O . ILE A 1 204 ? 0.188 -14.827 1.668 1.00 85.75 204 ILE A O 1
ATOM 1628 N N . THR A 1 205 ? -1.889 -15.683 1.635 1.00 87.06 205 THR A N 1
ATOM 1629 C CA . THR A 1 205 ? -1.557 -16.761 0.698 1.00 87.06 205 THR A CA 1
ATOM 1630 C C . THR A 1 205 ? -1.802 -16.283 -0.725 1.00 87.06 205 THR A C 1
ATOM 1632 O O . THR A 1 205 ? -2.919 -15.909 -1.077 1.00 87.06 205 THR A O 1
ATOM 1635 N N . VAL A 1 206 ? -0.751 -16.276 -1.543 1.00 90.81 206 VAL A N 1
ATOM 1636 C CA . VAL A 1 206 ? -0.832 -15.908 -2.959 1.00 90.81 206 VAL A CA 1
ATOM 1637 C C . VAL A 1 206 ? -1.078 -17.172 -3.774 1.00 90.81 206 VAL A C 1
ATOM 1639 O O . VAL A 1 206 ? -0.311 -18.126 -3.680 1.00 90.81 206 VAL A O 1
ATOM 1642 N N . SER A 1 207 ? -2.144 -17.178 -4.567 1.00 91.69 207 SER A N 1
ATOM 1643 C CA . SER A 1 207 ? -2.503 -18.282 -5.465 1.00 91.69 207 SER A CA 1
ATOM 1644 C C . SER A 1 207 ? -2.836 -17.741 -6.850 1.00 91.69 207 SER A C 1
ATOM 1646 O O . SER A 1 207 ? -3.365 -16.639 -6.961 1.00 91.69 207 SER A O 1
ATOM 1648 N N . GLU A 1 208 ? -2.522 -18.479 -7.910 1.00 90.25 208 GLU A N 1
ATOM 1649 C CA . GLU A 1 208 ? -2.941 -18.094 -9.261 1.00 90.25 208 GLU A CA 1
ATOM 1650 C C . GLU A 1 208 ? -4.459 -18.241 -9.407 1.00 90.25 208 GLU A C 1
ATOM 1652 O O . GLU A 1 208 ? -5.073 -19.136 -8.824 1.00 90.25 208 GLU A O 1
ATOM 1657 N N . THR A 1 209 ? -5.081 -17.339 -10.164 1.00 90.38 209 THR A N 1
ATOM 1658 C CA . THR A 1 209 ? -6.538 -17.324 -10.335 1.00 90.38 209 THR A CA 1
ATOM 1659 C C . THR A 1 209 ? -6.940 -16.965 -11.756 1.00 90.38 209 THR A C 1
ATOM 1661 O O . THR A 1 209 ? -6.205 -16.304 -12.480 1.00 90.38 209 THR A O 1
ATOM 1664 N N . THR A 1 210 ? -8.144 -17.368 -12.150 1.00 87.25 210 THR A N 1
ATOM 1665 C CA . THR A 1 210 ? -8.800 -16.910 -13.383 1.00 87.25 210 THR A CA 1
ATOM 1666 C C . THR A 1 210 ? -9.746 -15.731 -13.133 1.00 87.25 210 THR A C 1
ATOM 1668 O O . THR A 1 210 ? -10.314 -15.183 -14.076 1.00 87.25 210 THR A O 1
ATOM 1671 N N . GLU A 1 211 ? -9.964 -15.350 -11.868 1.00 86.88 211 GLU A N 1
ATOM 1672 C CA . GLU A 1 211 ? -10.766 -14.177 -11.511 1.00 86.88 211 GLU A CA 1
ATOM 1673 C C . GLU A 1 211 ? -10.045 -12.888 -11.922 1.00 86.88 211 GLU A C 1
ATOM 1675 O O . GLU A 1 211 ? -8.907 -12.654 -11.517 1.00 86.88 211 GLU A O 1
ATOM 1680 N N . ARG A 1 212 ? -10.734 -12.028 -12.681 1.00 87.81 212 ARG A N 1
ATOM 1681 C CA . ARG A 1 212 ? -10.213 -10.724 -13.113 1.00 87.81 212 ARG A CA 1
ATOM 1682 C C . ARG A 1 212 ? -10.825 -9.568 -12.336 1.00 87.81 212 ARG A C 1
ATOM 1684 O O . ARG A 1 212 ? -11.952 -9.653 -11.841 1.00 87.81 212 ARG A O 1
ATOM 1691 N N . ILE A 1 213 ? -10.082 -8.472 -12.259 1.00 87.25 213 ILE A N 1
ATOM 1692 C CA . ILE A 1 213 ? -10.566 -7.195 -11.757 1.00 87.25 213 ILE A CA 1
ATOM 1693 C C . ILE A 1 213 ? -11.619 -6.680 -12.735 1.00 87.25 213 ILE A C 1
ATOM 1695 O O . ILE A 1 213 ? -11.388 -6.505 -13.930 1.00 87.25 213 ILE A O 1
ATOM 1699 N N . ASP A 1 214 ? -12.805 -6.427 -12.199 1.00 81.44 214 ASP A N 1
ATOM 1700 C CA . ASP A 1 214 ? -13.935 -5.905 -12.949 1.00 81.44 214 ASP A CA 1
ATOM 1701 C C . ASP A 1 214 ? -13.723 -4.406 -13.230 1.00 81.44 214 ASP A C 1
ATOM 1703 O O . ASP A 1 214 ? -14.059 -3.533 -12.426 1.00 81.44 214 ASP A O 1
ATOM 1707 N N . ILE A 1 215 ? -13.099 -4.110 -14.374 1.00 78.19 215 ILE A N 1
ATOM 1708 C CA . ILE A 1 215 ? -12.801 -2.740 -14.815 1.00 78.19 215 ILE A CA 1
ATOM 1709 C C . ILE A 1 215 ? -14.095 -1.932 -14.996 1.00 78.19 215 ILE A C 1
ATOM 1711 O O . ILE A 1 215 ? -14.087 -0.715 -14.811 1.00 78.19 215 ILE A O 1
ATOM 1715 N N . GLU A 1 216 ? -15.215 -2.575 -15.337 1.00 76.88 216 GLU A N 1
ATOM 1716 C CA . GLU A 1 216 ? -16.493 -1.883 -15.521 1.00 76.88 216 GLU A CA 1
ATOM 1717 C C . GLU A 1 216 ? -17.002 -1.313 -14.200 1.00 76.88 216 GLU A C 1
ATOM 1719 O O . GLU A 1 216 ? -17.411 -0.152 -14.158 1.00 76.88 216 GLU A O 1
ATOM 1724 N N . LYS A 1 217 ? -16.859 -2.060 -13.099 1.00 74.00 217 LYS A N 1
ATOM 1725 C CA . LYS A 1 217 ? -17.142 -1.541 -11.751 1.00 74.00 217 LYS A CA 1
ATOM 1726 C C . LYS A 1 217 ? -16.241 -0.375 -11.369 1.00 74.00 217 LYS A C 1
ATOM 1728 O O . LYS A 1 217 ? -16.725 0.595 -10.801 1.00 74.00 217 LYS A O 1
ATOM 1733 N N . LEU A 1 218 ? -14.962 -0.418 -11.739 1.00 73.75 218 LEU A N 1
ATOM 1734 C CA . LEU A 1 218 ? -14.030 0.689 -11.490 1.00 73.75 218 LEU A CA 1
ATOM 1735 C C . LEU A 1 218 ? -14.333 1.946 -12.325 1.00 73.75 218 LEU A C 1
ATOM 1737 O O . LEU A 1 218 ? -13.906 3.040 -11.956 1.00 73.75 218 LEU A O 1
ATOM 1741 N N . LYS A 1 219 ? -15.057 1.816 -13.445 1.00 75.62 219 LYS A N 1
ATOM 1742 C CA . LYS A 1 219 ? -15.524 2.954 -14.257 1.00 75.62 219 LYS A CA 1
ATOM 1743 C C . LYS A 1 219 ? -16.776 3.620 -13.683 1.00 75.62 219 LYS A C 1
ATOM 1745 O O . LYS A 1 219 ? -17.074 4.756 -14.061 1.00 75.62 219 LYS A O 1
ATOM 1750 N N . VAL A 1 220 ? -17.505 2.949 -12.788 1.00 78.31 220 VAL A N 1
ATOM 1751 C CA . VAL A 1 220 ? -18.643 3.553 -12.089 1.00 78.31 220 VAL A CA 1
ATOM 1752 C C . VAL A 1 220 ? -18.122 4.696 -11.222 1.00 78.31 220 VAL A C 1
ATOM 1754 O O . VAL A 1 220 ? -17.191 4.536 -10.435 1.00 78.31 220 VAL A O 1
ATOM 1757 N N . ARG A 1 221 ? -18.709 5.886 -11.383 1.00 73.31 221 ARG A N 1
ATOM 1758 C CA . ARG A 1 221 ? -18.324 7.078 -10.617 1.00 73.31 221 ARG A CA 1
ATOM 1759 C C . ARG A 1 221 ? -18.821 6.967 -9.179 1.00 73.31 221 ARG A C 1
ATOM 1761 O O . ARG A 1 221 ? -19.857 7.522 -8.827 1.00 73.31 221 ARG A O 1
ATOM 1768 N N . GLU A 1 222 ? -18.069 6.258 -8.351 1.00 82.75 222 GLU A N 1
ATOM 1769 C CA . GLU A 1 222 ? -18.224 6.302 -6.901 1.00 82.75 222 GLU A CA 1
ATOM 1770 C C . GLU A 1 222 ? -17.500 7.519 -6.311 1.00 82.75 222 GLU A C 1
ATOM 1772 O O . GLU A 1 222 ? -16.543 8.055 -6.880 1.00 82.75 222 GLU A O 1
ATOM 1777 N N . LYS A 1 223 ? -17.963 7.981 -5.144 1.00 84.50 223 LYS A N 1
ATOM 1778 C CA . LYS A 1 223 ? -17.288 9.058 -4.418 1.00 84.50 223 LYS A CA 1
ATOM 1779 C C . LYS A 1 223 ? -15.943 8.544 -3.908 1.00 84.50 223 LYS A C 1
ATOM 1781 O O . LYS A 1 223 ? -15.908 7.646 -3.071 1.00 84.50 223 LYS A O 1
ATOM 1786 N N . ILE A 1 224 ? -14.853 9.152 -4.366 1.00 87.94 224 ILE A N 1
ATOM 1787 C CA . ILE A 1 224 ? -13.514 8.868 -3.849 1.00 87.94 224 ILE A CA 1
ATOM 1788 C C . ILE A 1 224 ? -13.429 9.443 -2.431 1.00 87.94 224 ILE A C 1
ATOM 1790 O O . ILE A 1 224 ? -13.557 10.652 -2.236 1.00 87.94 224 ILE A O 1
ATOM 1794 N N . LEU A 1 225 ? -13.282 8.566 -1.440 1.00 86.56 225 LEU A N 1
ATOM 1795 C CA . LEU A 1 225 ? -13.168 8.932 -0.028 1.00 86.56 225 LEU A CA 1
ATOM 1796 C C . LEU A 1 225 ? -11.742 9.349 0.328 1.00 86.56 225 LEU A C 1
ATOM 1798 O O . LEU A 1 225 ? -11.546 10.274 1.110 1.00 86.56 225 LEU A O 1
ATOM 1802 N N . PHE A 1 226 ? -10.770 8.657 -0.261 1.00 85.94 226 PHE A N 1
ATOM 1803 C CA . PHE A 1 226 ? -9.349 8.907 -0.082 1.00 85.94 226 PHE A CA 1
ATOM 1804 C C . PHE A 1 226 ? -8.627 8.651 -1.406 1.00 85.94 226 PHE A C 1
ATOM 1806 O O . PHE A 1 226 ? -8.912 7.668 -2.099 1.00 85.94 226 PHE A O 1
ATOM 1813 N N . TYR A 1 227 ? -7.731 9.562 -1.771 1.00 90.69 227 TYR A N 1
ATOM 1814 C CA . TYR A 1 227 ? -6.898 9.479 -2.963 1.00 90.69 227 TYR A CA 1
ATOM 1815 C C . TYR A 1 227 ? -5.462 9.744 -2.556 1.00 90.69 227 TYR A C 1
ATOM 1817 O O . TYR A 1 227 ? -5.200 10.733 -1.879 1.00 90.69 227 TYR A O 1
ATOM 1825 N N . GLU A 1 228 ? -4.554 8.898 -3.018 1.00 91.25 228 GLU A N 1
ATOM 1826 C CA . GLU A 1 228 ? -3.132 9.089 -2.799 1.00 91.25 228 GLU A CA 1
ATOM 1827 C C . GLU A 1 228 ? -2.355 8.828 -4.088 1.00 91.25 228 GLU A C 1
ATOM 1829 O O . GLU A 1 228 ? -2.678 7.908 -4.840 1.00 91.25 228 GLU A O 1
ATOM 1834 N N . ASP A 1 229 ? -1.339 9.646 -4.343 1.00 92.25 229 ASP A N 1
ATOM 1835 C CA . ASP A 1 229 ? -0.442 9.543 -5.499 1.00 92.25 229 ASP A CA 1
ATOM 1836 C C . ASP A 1 229 ? 0.984 9.806 -5.024 1.00 92.25 229 ASP A C 1
ATOM 1838 O O . ASP A 1 229 ? 1.284 10.878 -4.482 1.00 92.25 229 ASP A O 1
ATOM 1842 N N . MET A 1 230 ? 1.841 8.799 -5.152 1.00 90.50 230 MET A N 1
ATOM 1843 C CA . MET A 1 230 ? 3.169 8.793 -4.565 1.00 90.50 230 MET A CA 1
ATOM 1844 C C . MET A 1 230 ? 4.192 8.257 -5.556 1.00 90.50 230 MET A C 1
ATOM 1846 O O . MET A 1 230 ? 4.113 7.126 -6.033 1.00 90.50 230 MET A O 1
ATOM 1850 N N . LEU A 1 231 ? 5.208 9.073 -5.804 1.00 91.75 231 LEU A N 1
ATOM 1851 C CA . LEU A 1 231 ? 6.370 8.692 -6.586 1.00 91.75 231 LEU A CA 1
ATOM 1852 C C . LEU A 1 231 ? 7.377 7.945 -5.698 1.00 91.75 231 LEU A C 1
ATOM 1854 O O . LEU A 1 231 ? 7.666 8.396 -4.590 1.00 91.75 231 LEU A O 1
ATOM 1858 N N . LEU A 1 232 ? 7.882 6.797 -6.155 1.00 92.38 232 LEU A N 1
ATOM 1859 C CA . LEU A 1 232 ? 8.865 5.988 -5.422 1.00 92.38 232 LEU A CA 1
ATOM 1860 C C . LEU A 1 232 ? 10.288 6.271 -5.905 1.00 92.38 232 LEU A C 1
ATOM 1862 O O . LEU A 1 232 ? 11.171 6.535 -5.089 1.00 92.38 232 LEU A O 1
ATOM 1866 N N . PHE A 1 233 ? 10.505 6.252 -7.218 1.00 93.12 233 PHE A N 1
ATOM 1867 C CA . PHE A 1 233 ? 11.745 6.722 -7.825 1.00 93.12 233 PHE A CA 1
ATOM 1868 C C . PHE A 1 233 ? 11.514 7.231 -9.247 1.00 93.12 233 PHE A C 1
ATOM 1870 O O . PHE A 1 233 ? 10.532 6.856 -9.898 1.00 93.12 233 PHE A O 1
ATOM 1877 N N . GLU A 1 234 ? 12.445 8.056 -9.706 1.00 92.69 234 GLU A N 1
ATOM 1878 C CA . GLU A 1 234 ? 12.521 8.600 -11.054 1.00 92.69 234 GLU A CA 1
ATOM 1879 C C . GLU A 1 234 ? 13.988 8.714 -11.500 1.00 92.69 234 GLU A C 1
ATOM 1881 O O . GLU A 1 234 ? 14.883 8.929 -10.679 1.00 92.69 234 GLU A O 1
ATOM 1886 N N . ASP A 1 235 ? 14.227 8.531 -12.795 1.00 89.31 235 ASP A N 1
ATOM 1887 C CA . ASP A 1 235 ? 15.534 8.645 -13.438 1.00 89.31 235 ASP A CA 1
ATOM 1888 C C . ASP A 1 235 ? 15.378 9.148 -14.880 1.00 89.31 235 ASP A C 1
ATOM 1890 O O . ASP A 1 235 ? 14.455 8.729 -15.582 1.00 89.31 235 ASP A O 1
ATOM 1894 N N . GLU A 1 236 ? 16.282 10.013 -15.339 1.00 87.25 236 GLU A N 1
ATOM 1895 C CA . GLU A 1 236 ? 16.288 10.551 -16.713 1.00 87.25 236 GLU A CA 1
ATOM 1896 C C . GLU A 1 236 ? 17.227 9.776 -17.658 1.00 87.25 236 GLU A C 1
ATOM 1898 O O . GLU A 1 236 ? 17.421 10.138 -18.819 1.00 87.25 236 GLU A O 1
ATOM 1903 N N . LEU A 1 237 ? 17.803 8.665 -17.192 1.00 82.81 237 LEU A N 1
ATOM 1904 C CA . LEU A 1 237 ? 18.649 7.765 -17.969 1.00 82.81 237 LEU A CA 1
ATOM 1905 C C . LEU A 1 237 ? 19.812 8.489 -18.676 1.00 82.81 237 LEU A C 1
ATOM 1907 O O . LEU A 1 237 ? 20.141 8.192 -19.835 1.00 82.81 237 LEU A O 1
ATOM 1911 N N . ALA A 1 238 ? 20.417 9.459 -17.982 1.00 79.50 238 ALA A N 1
ATOM 1912 C CA . ALA A 1 238 ? 21.429 10.375 -18.511 1.00 79.50 238 ALA A CA 1
ATOM 1913 C C . ALA A 1 238 ? 20.978 11.084 -19.807 1.00 79.50 238 ALA A C 1
ATOM 1915 O O . ALA A 1 238 ? 21.681 11.032 -20.820 1.00 79.50 238 ALA A O 1
ATOM 1916 N N . ASP A 1 239 ? 19.775 11.665 -19.788 1.00 78.00 239 ASP A N 1
ATOM 1917 C CA . ASP A 1 239 ? 19.117 12.372 -20.898 1.00 78.00 239 ASP A CA 1
ATOM 1918 C C . ASP A 1 239 ? 18.714 11.495 -22.100 1.00 78.00 239 ASP A C 1
ATOM 1920 O O . ASP A 1 239 ? 18.410 12.006 -23.178 1.00 78.00 239 ASP A O 1
ATOM 1924 N N . ASN A 1 240 ? 18.701 10.164 -21.953 1.00 77.56 240 ASN A N 1
ATOM 1925 C CA . ASN A 1 240 ? 18.321 9.239 -23.037 1.00 77.56 240 ASN A CA 1
ATOM 1926 C C . ASN A 1 240 ? 16.900 8.684 -22.882 1.00 77.56 240 ASN A C 1
ATOM 1928 O O . ASN A 1 240 ? 16.521 7.735 -23.580 1.00 77.56 240 ASN A O 1
ATOM 1932 N N . GLY A 1 241 ? 16.122 9.219 -21.943 1.00 84.94 241 GLY A N 1
ATOM 1933 C CA . GLY A 1 241 ? 14.768 8.759 -21.706 1.00 84.94 241 GLY A CA 1
ATOM 1934 C C . GLY A 1 241 ? 14.239 9.108 -20.324 1.00 84.94 241 GLY A C 1
ATOM 1935 O O . GLY A 1 241 ? 14.566 10.137 -19.751 1.00 84.94 241 GLY A O 1
ATOM 1936 N N . THR A 1 242 ? 13.364 8.254 -19.805 1.00 88.81 242 THR A N 1
ATOM 1937 C CA . THR A 1 242 ? 12.845 8.371 -18.441 1.00 88.81 242 THR A CA 1
ATOM 1938 C C . THR A 1 242 ? 12.469 7.001 -17.889 1.00 88.81 242 THR A C 1
ATOM 1940 O O . THR A 1 242 ? 11.982 6.136 -18.624 1.00 88.81 242 THR A O 1
ATOM 1943 N N . SER A 1 243 ? 12.688 6.801 -16.595 1.00 91.69 243 SER A N 1
ATOM 1944 C CA . SER A 1 243 ? 12.237 5.651 -15.817 1.00 91.69 243 SER A CA 1
ATOM 1945 C C . SER A 1 243 ? 11.533 6.160 -14.565 1.00 91.69 243 SER A C 1
ATOM 1947 O O . SER A 1 243 ? 12.087 6.957 -13.819 1.00 91.69 243 SER A O 1
ATOM 1949 N N . LEU A 1 244 ? 10.292 5.732 -14.347 1.00 94.00 244 LEU A N 1
ATOM 1950 C CA . LEU A 1 244 ? 9.394 6.275 -13.332 1.00 94.00 244 LEU A CA 1
ATOM 1951 C C . LEU A 1 244 ? 8.621 5.142 -12.656 1.00 94.00 244 LEU A C 1
ATOM 1953 O O . LEU A 1 244 ? 7.919 4.385 -13.328 1.00 94.00 244 LEU A O 1
ATOM 1957 N N . LEU A 1 245 ? 8.661 5.066 -11.324 1.00 95.31 245 LEU A N 1
ATOM 1958 C CA . LEU A 1 245 ? 7.814 4.157 -10.547 1.00 95.31 245 LEU A CA 1
ATOM 1959 C C . LEU A 1 245 ? 6.860 4.938 -9.642 1.00 95.31 245 LEU A C 1
ATOM 1961 O O . LEU A 1 245 ? 7.272 5.506 -8.632 1.00 95.31 245 LEU A O 1
ATOM 1965 N N . ASN A 1 246 ? 5.569 4.914 -9.966 1.00 95.00 246 ASN A N 1
ATOM 1966 C CA . ASN A 1 246 ? 4.519 5.621 -9.231 1.00 95.00 246 ASN A CA 1
ATOM 1967 C C . ASN A 1 246 ? 3.493 4.634 -8.647 1.00 95.00 246 ASN A C 1
ATOM 1969 O O . ASN A 1 246 ? 3.061 3.703 -9.329 1.00 95.00 246 ASN A O 1
ATOM 1973 N N . VAL A 1 247 ? 3.077 4.851 -7.395 1.00 95.31 247 VAL A N 1
ATOM 1974 C CA . VAL A 1 247 ? 1.942 4.173 -6.767 1.00 95.31 247 VAL A CA 1
ATOM 1975 C C . VAL A 1 247 ? 0.775 5.134 -6.511 1.00 95.31 247 VAL A C 1
ATOM 1977 O O . VAL A 1 247 ? 0.903 6.157 -5.839 1.00 95.31 247 VAL A O 1
ATOM 1980 N N . ARG A 1 248 ? -0.408 4.761 -7.007 1.00 94.62 248 ARG A N 1
ATOM 1981 C CA . ARG A 1 248 ? -1.671 5.484 -6.819 1.00 94.62 248 ARG A CA 1
ATOM 1982 C C . ARG A 1 248 ? -2.677 4.631 -6.075 1.00 94.62 248 ARG A C 1
ATOM 1984 O O . ARG A 1 248 ? -2.848 3.460 -6.399 1.00 94.62 248 ARG A O 1
ATOM 1991 N N . MET A 1 249 ? -3.413 5.227 -5.148 1.00 93.00 249 MET A N 1
ATOM 1992 C CA . MET A 1 249 ? -4.465 4.568 -4.384 1.00 93.00 249 MET A CA 1
ATOM 1993 C C . MET A 1 249 ? -5.767 5.356 -4.446 1.00 93.00 249 MET A C 1
ATOM 1995 O O . MET A 1 249 ? -5.783 6.580 -4.339 1.00 93.00 249 MET A O 1
ATOM 1999 N N . ARG A 1 250 ? -6.879 4.636 -4.595 1.00 92.62 250 ARG A N 1
ATOM 2000 C CA . ARG A 1 250 ? -8.238 5.176 -4.531 1.00 92.62 250 ARG A CA 1
ATOM 2001 C C . ARG A 1 250 ? -9.063 4.338 -3.573 1.00 92.62 250 ARG A C 1
ATOM 2003 O O . ARG A 1 250 ? -9.155 3.126 -3.746 1.00 92.62 250 ARG A O 1
ATOM 2010 N N . VAL A 1 251 ? -9.692 4.981 -2.600 1.00 89.44 251 VAL A N 1
ATOM 2011 C CA . VAL A 1 251 ? -10.629 4.338 -1.677 1.00 89.44 251 VAL A CA 1
ATOM 2012 C C . VAL A 1 251 ? -12.035 4.802 -1.998 1.00 89.44 251 VAL A C 1
ATOM 2014 O O . VAL A 1 251 ? -12.302 5.999 -2.112 1.00 89.44 251 VAL A O 1
ATOM 2017 N N . MET A 1 252 ? -12.930 3.839 -2.135 1.00 89.00 252 MET A N 1
ATOM 2018 C CA . MET A 1 252 ? -14.345 4.015 -2.420 1.00 89.00 252 MET A CA 1
ATOM 2019 C C . MET A 1 252 ? -15.153 3.342 -1.297 1.00 89.00 252 MET A C 1
ATOM 2021 O O . MET A 1 252 ? -14.614 2.519 -0.557 1.00 89.00 252 MET A O 1
ATOM 2025 N N . PRO A 1 253 ? -16.452 3.640 -1.136 1.00 85.12 253 PRO A N 1
ATOM 2026 C CA . PRO A 1 253 ? -17.280 2.956 -0.143 1.00 85.12 253 PRO A CA 1
ATOM 2027 C C . PRO A 1 253 ? -17.316 1.429 -0.333 1.00 85.12 253 PRO A C 1
ATOM 2029 O O . PRO A 1 253 ? -17.411 0.684 0.641 1.00 85.12 253 PRO A O 1
ATOM 2032 N N . SER A 1 254 ? -17.219 0.964 -1.582 1.00 84.00 254 SER A N 1
ATOM 2033 C CA . SER A 1 254 ? -17.256 -0.453 -1.957 1.00 84.00 254 SER A CA 1
ATOM 2034 C C . SER A 1 254 ? -15.939 -1.205 -1.726 1.00 84.00 254 SER A C 1
ATOM 2036 O O . SER A 1 254 ? -15.944 -2.437 -1.683 1.00 84.00 254 SER A O 1
ATOM 2038 N N . GLY A 1 255 ? -14.815 -0.505 -1.552 1.00 88.94 255 GLY A N 1
ATOM 2039 C CA . GLY A 1 255 ? -13.489 -1.116 -1.518 1.00 88.94 255 GLY A CA 1
ATOM 2040 C C . GLY A 1 255 ? -12.369 -0.138 -1.861 1.00 88.94 255 GLY A C 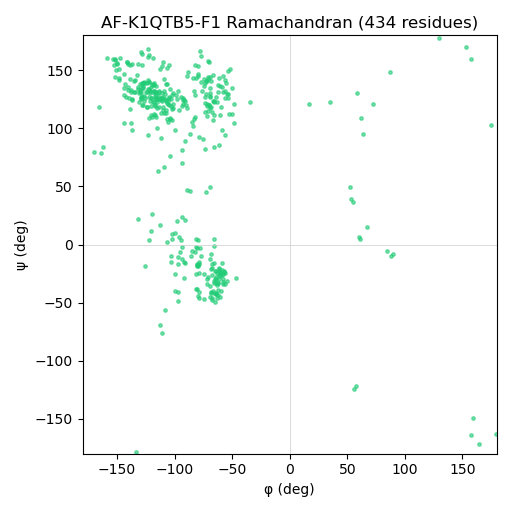1
ATOM 2041 O O . GLY A 1 255 ? -12.556 1.075 -1.857 1.00 88.94 255 GLY A O 1
ATOM 2042 N N . PHE A 1 256 ? -11.186 -0.649 -2.184 1.00 92.25 256 PHE A N 1
ATOM 2043 C CA . PHE A 1 256 ? -10.075 0.192 -2.628 1.00 92.25 256 PHE A CA 1
ATOM 2044 C C . PHE A 1 256 ? -9.336 -0.421 -3.813 1.00 92.25 256 PHE A C 1
ATOM 2046 O O . PHE A 1 256 ? -9.331 -1.635 -4.024 1.00 92.25 256 PHE A O 1
ATOM 2053 N N . PHE A 1 257 ? -8.695 0.452 -4.580 1.00 93.81 257 PHE A N 1
ATOM 2054 C CA . PHE A 1 257 ? -7.916 0.117 -5.759 1.00 93.81 257 PHE A CA 1
ATOM 2055 C C . PHE A 1 257 ? -6.540 0.773 -5.675 1.00 93.81 257 PHE A C 1
ATOM 2057 O O . PHE A 1 257 ? -6.443 1.973 -5.410 1.00 93.81 257 PHE A O 1
ATOM 2064 N N . ILE A 1 258 ? -5.486 -0.003 -5.913 1.00 95.06 258 ILE A N 1
ATOM 2065 C CA . ILE A 1 258 ? -4.102 0.469 -5.959 1.00 95.06 258 ILE A CA 1
ATOM 2066 C C . ILE A 1 258 ? -3.532 0.148 -7.337 1.00 95.06 258 ILE A C 1
ATOM 2068 O O . ILE A 1 258 ? -3.664 -0.973 -7.825 1.00 95.06 258 ILE A O 1
ATOM 2072 N N . LEU A 1 259 ? -2.893 1.131 -7.959 1.00 95.00 259 LEU A N 1
ATOM 2073 C CA . LEU A 1 259 ? -2.151 0.991 -9.202 1.00 95.00 259 LEU A CA 1
ATOM 2074 C C . LEU A 1 259 ? -0.700 1.368 -8.932 1.00 95.00 259 LEU A C 1
ATOM 2076 O O . LEU A 1 259 ? -0.395 2.541 -8.738 1.00 95.00 259 LEU A O 1
ATOM 2080 N N . LEU A 1 260 ? 0.182 0.378 -8.952 1.00 96.19 260 LEU A N 1
ATOM 2081 C CA . LEU A 1 260 ? 1.616 0.592 -9.062 1.00 96.19 260 LEU A CA 1
ATOM 2082 C C . LEU A 1 260 ? 1.977 0.516 -10.546 1.00 96.19 260 LEU A C 1
ATOM 2084 O O . LEU A 1 260 ? 1.760 -0.515 -11.179 1.00 96.19 260 LEU A O 1
ATOM 2088 N N . ARG A 1 261 ? 2.511 1.601 -11.096 1.00 95.69 261 ARG A N 1
ATOM 2089 C CA . ARG A 1 261 ? 2.921 1.701 -12.493 1.00 95.69 261 ARG A CA 1
ATOM 2090 C C . ARG A 1 261 ? 4.401 2.023 -12.572 1.00 95.69 261 ARG A C 1
ATOM 2092 O O . ARG A 1 261 ? 4.833 3.081 -12.121 1.00 95.69 261 ARG A O 1
ATOM 2099 N N . PHE A 1 262 ? 5.141 1.120 -13.196 1.00 95.75 262 PHE A N 1
ATOM 2100 C CA . PHE A 1 262 ? 6.469 1.384 -13.720 1.00 95.75 262 PHE A CA 1
ATOM 2101 C C . PHE A 1 262 ? 6.337 1.812 -15.180 1.00 95.75 262 PHE A C 1
ATOM 2103 O O . PHE A 1 262 ? 5.724 1.106 -15.984 1.00 95.75 262 PHE A O 1
ATOM 2110 N N . PHE A 1 263 ? 6.902 2.959 -15.515 1.00 95.00 263 PHE A N 1
ATOM 2111 C CA . PHE A 1 263 ? 6.958 3.497 -16.861 1.00 95.00 263 PHE A CA 1
ATOM 2112 C C . PHE A 1 263 ? 8.414 3.714 -17.238 1.00 95.00 263 PHE A C 1
ATOM 2114 O O . PHE A 1 263 ? 9.142 4.383 -16.516 1.00 95.00 263 PHE A O 1
ATOM 2121 N N . MET A 1 264 ? 8.819 3.165 -18.375 1.00 92.69 264 MET A N 1
ATOM 2122 C CA . MET A 1 264 ? 10.143 3.367 -18.930 1.00 92.69 264 MET A CA 1
ATOM 2123 C C . MET A 1 264 ? 10.022 3.734 -20.401 1.00 92.69 264 MET A C 1
ATOM 2125 O O . MET A 1 264 ? 9.295 3.096 -21.167 1.00 92.69 264 MET A O 1
ATOM 2129 N N . ARG A 1 265 ? 10.759 4.762 -20.795 1.00 90.31 265 ARG A N 1
ATOM 2130 C CA . ARG A 1 265 ? 10.931 5.185 -22.177 1.00 90.31 265 ARG A CA 1
ATOM 2131 C C . ARG A 1 265 ? 12.417 5.359 -22.410 1.00 90.31 265 ARG A C 1
ATOM 2133 O O . ARG A 1 265 ? 13.034 6.171 -21.737 1.00 90.31 265 ARG A O 1
ATOM 2140 N N . VAL A 1 266 ? 12.962 4.644 -23.384 1.00 87.12 266 VAL A N 1
ATOM 2141 C CA . VAL A 1 266 ? 14.277 4.951 -23.950 1.00 87.12 266 VAL A CA 1
ATOM 2142 C C . VAL A 1 266 ? 14.036 5.597 -25.301 1.00 87.12 266 VAL A C 1
ATOM 2144 O O . VAL A 1 266 ? 13.406 4.999 -26.184 1.00 87.12 266 VAL A O 1
ATOM 2147 N N . ASP A 1 267 ? 14.513 6.826 -25.451 1.00 83.00 267 ASP A N 1
ATOM 2148 C CA . ASP A 1 267 ? 14.227 7.655 -26.612 1.00 83.00 267 ASP A CA 1
ATOM 2149 C C . ASP A 1 267 ? 14.676 6.956 -27.900 1.00 83.00 267 ASP A C 1
ATOM 2151 O O . ASP A 1 267 ? 15.777 6.419 -28.004 1.00 83.00 267 ASP A O 1
ATOM 2155 N N . ASN A 1 268 ? 13.778 6.921 -28.890 1.00 80.88 268 ASN A N 1
ATOM 2156 C CA . ASN A 1 268 ? 13.962 6.253 -30.186 1.00 80.88 268 ASN A CA 1
ATOM 2157 C C . ASN A 1 268 ? 14.213 4.728 -30.143 1.00 80.88 268 ASN A C 1
ATOM 2159 O O . ASN A 1 268 ? 14.446 4.128 -31.196 1.00 80.88 268 ASN A O 1
ATOM 2163 N N . VAL A 1 269 ? 14.129 4.079 -28.974 1.00 84.38 269 VAL A N 1
ATOM 2164 C CA . VAL A 1 269 ? 14.400 2.639 -28.822 1.00 84.38 269 VAL A CA 1
ATOM 2165 C C . VAL A 1 269 ? 13.135 1.864 -28.472 1.00 84.38 269 VAL A C 1
ATOM 2167 O O . VAL A 1 269 ? 12.657 1.080 -29.297 1.00 84.38 269 VAL A O 1
ATOM 2170 N N . MET A 1 270 ? 12.591 2.047 -27.267 1.00 87.81 270 MET A N 1
ATOM 2171 C CA . MET A 1 270 ? 11.416 1.306 -26.795 1.00 87.81 270 MET A CA 1
ATOM 2172 C C . MET A 1 270 ? 10.684 2.015 -25.659 1.00 87.81 270 MET A C 1
ATOM 2174 O O . MET A 1 270 ? 11.250 2.852 -24.958 1.00 87.81 270 MET A O 1
ATOM 2178 N N . ILE A 1 271 ? 9.426 1.625 -25.470 1.00 90.81 271 ILE A N 1
ATOM 2179 C CA . ILE A 1 271 ? 8.591 2.036 -24.342 1.00 90.81 271 ILE A CA 1
ATOM 2180 C C . ILE A 1 271 ? 8.112 0.776 -23.632 1.00 90.81 271 ILE A C 1
ATOM 2182 O O . ILE A 1 271 ? 7.641 -0.159 -24.282 1.00 90.81 271 ILE A O 1
ATOM 2186 N N . ARG A 1 272 ? 8.208 0.760 -22.303 1.00 91.94 272 ARG A N 1
ATOM 2187 C CA . ARG A 1 272 ? 7.743 -0.331 -21.447 1.00 91.94 272 ARG A CA 1
ATOM 2188 C C . ARG A 1 272 ? 6.877 0.200 -20.312 1.00 91.94 272 ARG A C 1
ATOM 2190 O O . ARG A 1 272 ? 7.200 1.190 -19.663 1.00 91.94 272 ARG A O 1
ATOM 2197 N N . VAL A 1 273 ? 5.788 -0.510 -20.045 1.00 94.62 273 VAL A N 1
ATOM 2198 C CA . VAL A 1 273 ? 4.877 -0.262 -18.929 1.00 94.62 273 VAL A CA 1
ATOM 2199 C C . VAL A 1 273 ? 4.677 -1.563 -18.165 1.00 94.62 273 VAL A C 1
ATOM 2201 O O . VAL A 1 273 ? 4.160 -2.530 -18.728 1.00 94.62 273 VAL A O 1
ATOM 2204 N N . ASN A 1 274 ? 5.037 -1.577 -16.880 1.00 95.44 274 ASN A N 1
ATOM 2205 C CA . ASN A 1 274 ? 4.631 -2.641 -15.963 1.00 95.44 274 ASN A CA 1
ATOM 2206 C C . ASN A 1 274 ? 3.578 -2.089 -15.001 1.00 95.44 274 ASN A C 1
ATOM 2208 O O . ASN A 1 274 ? 3.864 -1.214 -14.186 1.00 95.44 274 ASN A O 1
ATOM 2212 N N . ASP A 1 275 ? 2.365 -2.626 -15.083 1.00 95.12 275 ASP A N 1
ATOM 2213 C CA . ASP A 1 275 ? 1.270 -2.294 -14.176 1.00 95.12 275 ASP A CA 1
ATOM 2214 C C . ASP A 1 275 ? 1.067 -3.438 -13.183 1.00 95.12 275 ASP A C 1
ATOM 2216 O O . ASP A 1 275 ? 0.835 -4.575 -13.591 1.00 95.12 275 ASP A O 1
ATOM 2220 N N . THR A 1 276 ? 1.064 -3.124 -11.889 1.00 95.38 276 THR A N 1
ATOM 2221 C CA . THR A 1 276 ? 0.490 -3.973 -10.841 1.00 95.38 276 THR A CA 1
ATOM 2222 C C . THR A 1 276 ? -0.781 -3.313 -10.325 1.00 95.38 276 THR A C 1
ATOM 2224 O O . THR A 1 276 ? -0.740 -2.253 -9.697 1.00 95.38 276 THR A O 1
ATOM 2227 N N . ARG A 1 277 ? -1.926 -3.942 -10.574 1.00 95.25 277 ARG A N 1
ATOM 2228 C CA . ARG A 1 277 ? -3.237 -3.508 -10.085 1.00 95.25 277 ARG A CA 1
ATOM 2229 C C . ARG A 1 277 ? -3.638 -4.379 -8.914 1.00 95.25 277 ARG A C 1
ATOM 2231 O O . ARG A 1 277 ? -3.628 -5.597 -9.034 1.00 95.25 277 ARG A O 1
ATOM 2238 N N . LEU A 1 278 ? -4.017 -3.765 -7.805 1.00 94.38 278 LEU A N 1
ATOM 2239 C CA . LEU A 1 278 ? -4.556 -4.449 -6.639 1.00 94.38 278 LEU A CA 1
ATOM 2240 C C . LEU A 1 278 ? -5.964 -3.930 -6.374 1.00 94.38 278 LEU A C 1
ATOM 2242 O O . LEU A 1 278 ? -6.170 -2.725 -6.239 1.00 94.38 278 LEU A O 1
ATOM 2246 N N . HIS A 1 279 ? -6.929 -4.835 -6.281 1.00 93.88 279 HIS A N 1
ATOM 2247 C CA . HIS A 1 279 ? -8.314 -4.496 -5.991 1.00 93.88 279 HIS A CA 1
ATOM 2248 C C . HIS A 1 279 ? -8.827 -5.303 -4.803 1.00 93.88 279 HIS A C 1
ATOM 2250 O O . HIS A 1 279 ? -8.763 -6.536 -4.786 1.00 93.88 279 HIS A O 1
ATOM 2256 N N . TYR A 1 280 ? -9.384 -4.589 -3.831 1.00 92.25 280 TYR A N 1
ATOM 2257 C CA . TYR A 1 280 ? -10.095 -5.158 -2.700 1.00 92.25 280 TYR A CA 1
ATOM 2258 C C . TYR A 1 280 ? -11.546 -4.697 -2.723 1.00 92.25 280 TYR A C 1
ATOM 2260 O O . TYR A 1 280 ? -11.817 -3.502 -2.820 1.00 92.25 280 TYR A O 1
ATOM 2268 N N . GLN A 1 281 ? -12.469 -5.643 -2.562 1.00 89.12 281 GLN A N 1
ATOM 2269 C CA . GLN A 1 281 ? -13.888 -5.361 -2.392 1.00 89.12 281 GLN A CA 1
ATOM 2270 C C . GLN A 1 281 ? -14.297 -5.662 -0.950 1.00 89.12 281 GLN A C 1
ATOM 2272 O O . GLN A 1 281 ? -14.004 -6.738 -0.426 1.00 89.12 281 GLN A O 1
ATOM 2277 N N . SER A 1 282 ? -15.014 -4.729 -0.327 1.00 84.44 282 SER A N 1
ATOM 2278 C CA . SER A 1 282 ? -15.541 -4.894 1.024 1.00 84.44 282 SER A CA 1
ATOM 2279 C C . SER A 1 282 ? -16.413 -6.151 1.122 1.00 84.44 282 SER A C 1
ATOM 2281 O O . SER A 1 282 ? -17.261 -6.401 0.264 1.00 84.44 282 SER A O 1
ATOM 2283 N N . GLY A 1 283 ? -16.180 -6.960 2.157 1.00 79.25 283 GLY A N 1
ATOM 2284 C CA . GLY A 1 283 ? -16.889 -8.220 2.400 1.00 79.25 283 GLY A CA 1
ATOM 2285 C C . GLY A 1 283 ? -16.254 -9.462 1.764 1.00 79.25 283 GLY A C 1
ATOM 2286 O O . GLY A 1 283 ? -16.676 -10.571 2.081 1.00 79.25 283 GLY A O 1
ATOM 2287 N N . LYS A 1 284 ? -15.230 -9.319 0.911 1.00 86.19 284 LYS A N 1
ATOM 2288 C CA . LYS A 1 284 ? -14.443 -10.461 0.422 1.00 86.19 284 LYS A CA 1
ATOM 2289 C C . LYS A 1 284 ? -13.282 -10.767 1.366 1.00 86.19 284 LYS A C 1
ATOM 2291 O O . LYS A 1 284 ? -12.694 -9.869 1.953 1.00 86.19 284 LYS A O 1
ATOM 2296 N N . ASN A 1 285 ? -12.907 -12.038 1.465 1.00 87.88 285 ASN A N 1
ATOM 2297 C CA . ASN A 1 285 ? -11.747 -12.497 2.238 1.00 87.88 285 ASN A CA 1
ATOM 2298 C C . ASN A 1 285 ? -10.469 -12.613 1.382 1.00 87.88 285 ASN A C 1
ATOM 2300 O O . ASN A 1 285 ? -9.572 -13.390 1.701 1.00 87.88 285 ASN A O 1
ATOM 2304 N N . TYR A 1 286 ? -10.402 -11.882 0.269 1.00 90.56 286 TYR A N 1
ATOM 2305 C CA . TYR A 1 286 ? -9.257 -11.886 -0.632 1.00 90.56 286 TYR A CA 1
ATOM 2306 C C . TYR A 1 286 ? -9.118 -10.557 -1.377 1.00 90.56 286 TYR A C 1
ATOM 2308 O O . TYR A 1 286 ? -10.092 -9.815 -1.537 1.00 90.56 286 TYR A O 1
ATOM 2316 N N . MET A 1 287 ? -7.917 -10.291 -1.893 1.00 92.81 287 MET A N 1
ATOM 2317 C CA . MET A 1 287 ? -7.666 -9.265 -2.915 1.00 92.81 287 MET A CA 1
ATOM 2318 C C . MET A 1 287 ? -7.293 -9.915 -4.237 1.00 92.81 287 MET A C 1
ATOM 2320 O O . MET A 1 287 ? -6.736 -11.012 -4.268 1.00 92.81 287 MET A O 1
ATOM 2324 N N . LEU A 1 288 ? -7.572 -9.215 -5.329 1.00 93.88 288 LEU A N 1
ATOM 2325 C CA . LEU A 1 288 ? -7.087 -9.586 -6.652 1.00 93.88 288 LEU A CA 1
ATOM 2326 C C . LEU A 1 288 ? -5.899 -8.701 -7.006 1.00 93.88 288 LEU A C 1
ATOM 2328 O O . LEU A 1 288 ? -5.987 -7.478 -6.880 1.00 93.88 288 LEU A O 1
ATOM 2332 N N . ARG A 1 289 ? -4.807 -9.325 -7.442 1.00 95.38 289 ARG A N 1
ATOM 2333 C CA . ARG A 1 289 ? -3.617 -8.665 -7.968 1.00 95.38 289 ARG A CA 1
ATOM 2334 C C . ARG A 1 289 ? -3.407 -9.082 -9.413 1.00 95.38 289 ARG A C 1
ATOM 2336 O O . ARG A 1 289 ? -3.255 -10.263 -9.705 1.00 95.38 289 ARG A O 1
ATOM 2343 N N . GLU A 1 290 ? -3.366 -8.105 -10.303 1.00 94.94 290 GLU A N 1
ATOM 2344 C CA . GLU A 1 290 ? -3.081 -8.302 -11.721 1.00 94.94 290 GLU A CA 1
ATOM 2345 C C . GLU A 1 290 ? -1.766 -7.620 -12.057 1.00 94.94 290 GLU A C 1
ATOM 2347 O O . GLU A 1 290 ? -1.601 -6.427 -11.806 1.00 94.94 290 GLU A O 1
ATOM 2352 N N . PHE A 1 291 ? -0.835 -8.372 -12.626 1.00 95.62 291 PHE A N 1
ATOM 2353 C CA . PHE A 1 291 ? 0.427 -7.851 -13.126 1.00 95.62 291 PHE A CA 1
ATOM 2354 C C . PHE A 1 291 ? 0.442 -7.946 -14.647 1.00 95.62 291 PHE A C 1
ATOM 2356 O O . PHE A 1 291 ? 0.262 -9.035 -15.187 1.00 95.62 291 PHE A O 1
ATOM 2363 N N . SER A 1 292 ? 0.695 -6.837 -15.335 1.00 94.75 292 SER A N 1
ATOM 2364 C CA . SER A 1 292 ? 0.820 -6.809 -16.792 1.00 94.75 292 SER A CA 1
ATOM 2365 C C . SER A 1 292 ? 2.079 -6.073 -17.229 1.00 94.75 292 SER A C 1
ATOM 2367 O O . SER A 1 292 ? 2.286 -4.934 -16.813 1.00 94.75 292 SER A O 1
ATOM 2369 N N . THR A 1 293 ? 2.859 -6.687 -18.116 1.00 95.12 293 THR A N 1
ATOM 2370 C CA . THR A 1 293 ? 3.990 -6.059 -18.811 1.00 95.12 293 THR A CA 1
ATOM 2371 C C . THR A 1 293 ? 3.614 -5.827 -20.261 1.00 95.12 293 THR A C 1
ATOM 2373 O O . THR A 1 293 ? 3.269 -6.771 -20.982 1.00 95.12 293 THR A O 1
ATOM 2376 N N . LYS A 1 294 ? 3.708 -4.572 -20.688 1.00 93.81 294 LYS A N 1
ATOM 2377 C CA . LYS A 1 294 ? 3.525 -4.155 -22.073 1.00 93.81 294 LYS A CA 1
ATOM 2378 C C . LYS A 1 294 ? 4.790 -3.470 -22.559 1.00 93.81 294 LYS A C 1
ATOM 2380 O O . LYS A 1 294 ? 5.300 -2.593 -21.866 1.00 93.81 294 LYS A O 1
ATOM 2385 N N . ASP A 1 295 ? 5.285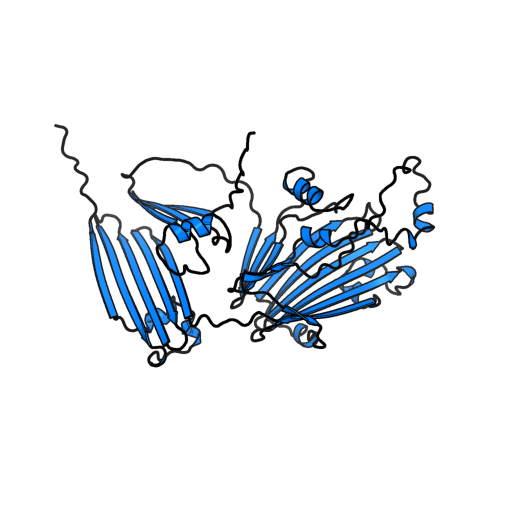 -3.848 -23.726 1.00 91.62 295 ASP A N 1
ATOM 2386 C CA . ASP A 1 295 ? 6.410 -3.169 -24.357 1.00 91.62 295 ASP A CA 1
ATOM 2387 C C . ASP A 1 295 ? 6.316 -3.217 -25.879 1.00 91.62 295 ASP A C 1
ATOM 2389 O O . ASP A 1 295 ? 5.742 -4.142 -26.445 1.00 91.62 295 ASP A O 1
ATOM 2393 N N . ASP A 1 296 ? 6.873 -2.204 -26.534 1.00 90.44 296 ASP A N 1
ATOM 2394 C CA . ASP A 1 296 ? 7.076 -2.170 -27.981 1.00 90.44 296 ASP A CA 1
ATOM 2395 C C . ASP A 1 296 ? 8.268 -1.271 -28.320 1.00 90.44 296 ASP A C 1
ATOM 2397 O O . ASP A 1 296 ? 8.611 -0.335 -27.585 1.00 90.44 296 ASP A O 1
ATOM 2401 N N . HIS A 1 297 ? 8.898 -1.542 -29.462 1.00 86.75 297 HIS A N 1
ATOM 2402 C CA . HIS A 1 297 ? 9.883 -0.632 -30.027 1.00 86.75 297 HIS A CA 1
ATOM 2403 C C . HIS A 1 297 ? 9.196 0.618 -30.559 1.00 86.75 297 HIS A C 1
ATOM 2405 O O . HIS A 1 297 ? 8.148 0.528 -31.192 1.00 86.75 297 HIS A O 1
ATOM 2411 N N . VAL A 1 298 ? 9.827 1.783 -30.395 1.00 85.38 298 VAL A N 1
ATOM 2412 C CA . VAL A 1 298 ? 9.263 3.070 -30.851 1.00 85.38 298 VAL A CA 1
ATOM 2413 C C . VAL A 1 298 ? 8.890 3.036 -32.342 1.00 85.38 298 VAL A C 1
ATOM 2415 O O . VAL A 1 298 ? 7.913 3.656 -32.749 1.00 85.38 298 VAL A O 1
ATOM 2418 N N . LYS A 1 299 ? 9.620 2.253 -33.147 1.00 85.12 299 LYS A N 1
ATOM 2419 C CA . LYS A 1 299 ? 9.376 2.056 -34.587 1.00 85.12 299 LYS A CA 1
ATOM 2420 C C . LYS A 1 299 ? 8.047 1.357 -34.905 1.00 85.12 299 LYS A C 1
ATOM 2422 O O . LYS A 1 299 ? 7.480 1.605 -35.965 1.00 85.12 299 LYS A O 1
ATOM 2427 N N . ASP A 1 300 ? 7.564 0.502 -34.007 1.00 85.38 300 ASP A N 1
ATOM 2428 C CA . ASP A 1 300 ? 6.361 -0.311 -34.210 1.00 85.38 300 ASP A CA 1
ATOM 2429 C C . ASP A 1 300 ? 5.092 0.385 -33.687 1.00 85.38 300 ASP A C 1
ATOM 2431 O O . ASP A 1 300 ? 3.971 0.020 -34.058 1.00 85.38 300 ASP A O 1
ATOM 2435 N N . ILE A 1 301 ? 5.250 1.431 -32.867 1.00 85.12 301 ILE A N 1
ATOM 2436 C CA . ILE A 1 301 ? 4.139 2.171 -32.270 1.00 85.12 301 ILE A CA 1
ATOM 2437 C C . ILE A 1 301 ? 3.597 3.203 -33.272 1.00 85.12 301 ILE A C 1
ATOM 2439 O O . ILE A 1 301 ? 4.208 4.232 -33.548 1.00 85.12 301 ILE A O 1
ATOM 2443 N N . LYS A 1 302 ? 2.388 2.961 -33.787 1.00 81.06 302 LYS A N 1
ATOM 2444 C CA . LYS A 1 302 ? 1.721 3.804 -34.800 1.00 81.06 302 LYS A CA 1
ATOM 2445 C C . LYS A 1 302 ? 0.878 4.934 -34.194 1.00 81.06 302 LYS A C 1
ATOM 2447 O O . LYS A 1 302 ? -0.279 5.106 -34.575 1.00 81.06 302 LYS A O 1
ATOM 2452 N N . VAL A 1 303 ? 1.415 5.680 -33.230 1.00 85.44 303 VAL A N 1
ATOM 2453 C CA . VAL A 1 303 ? 0.699 6.806 -32.599 1.00 85.44 303 VAL A CA 1
ATOM 2454 C C . VAL A 1 303 ? 1.532 8.083 -32.595 1.00 85.44 303 VAL A C 1
ATOM 2456 O O . VAL A 1 303 ? 2.730 8.058 -32.861 1.00 85.44 303 VAL A O 1
ATOM 2459 N N . SER A 1 304 ? 0.882 9.217 -32.322 1.00 84.31 304 SER A N 1
ATOM 2460 C CA . SER A 1 304 ? 1.558 10.515 -32.262 1.00 84.31 304 SER A CA 1
ATOM 2461 C C . SER A 1 304 ? 2.639 10.527 -31.168 1.00 84.31 304 SER A C 1
ATOM 2463 O O . SER A 1 304 ? 2.340 10.105 -30.047 1.00 84.31 304 SER A O 1
ATOM 2465 N N . PRO A 1 305 ? 3.845 11.072 -31.430 1.00 80.56 305 PRO A N 1
ATOM 2466 C CA . PRO A 1 305 ? 4.923 11.156 -30.441 1.00 80.56 305 PRO A CA 1
ATOM 2467 C C . PRO A 1 305 ? 4.542 11.877 -29.142 1.00 80.56 305 PRO A C 1
ATOM 2469 O O . PRO A 1 305 ? 5.105 11.586 -28.093 1.00 80.56 305 PRO A O 1
ATOM 2472 N N . HIS A 1 306 ? 3.543 12.767 -29.175 1.00 82.06 306 HIS A N 1
ATOM 2473 C CA . HIS A 1 306 ? 3.014 13.421 -27.972 1.00 82.06 306 HIS A CA 1
ATOM 2474 C C . HIS A 1 306 ? 2.435 12.437 -26.944 1.00 82.06 306 HIS A C 1
ATOM 2476 O O . HIS A 1 306 ? 2.385 12.750 -25.761 1.00 82.06 306 HIS A O 1
ATOM 2482 N N . LEU A 1 307 ? 2.002 11.247 -27.372 1.00 84.12 307 LEU A N 1
ATOM 2483 C CA . LEU A 1 307 ? 1.498 10.221 -26.461 1.00 84.12 307 LEU A CA 1
ATOM 2484 C C . LEU A 1 307 ? 2.628 9.442 -25.782 1.00 84.12 307 LEU A C 1
ATOM 2486 O O . LEU A 1 307 ? 2.385 8.819 -24.757 1.00 84.12 307 LEU A O 1
ATOM 2490 N N . PHE A 1 308 ? 3.866 9.502 -26.286 1.00 83.69 308 PHE A N 1
ATOM 2491 C CA . PHE A 1 308 ? 5.003 8.788 -25.688 1.00 83.69 308 PHE A CA 1
ATOM 2492 C C . PHE A 1 308 ? 5.396 9.335 -24.314 1.00 83.69 308 PHE A C 1
ATOM 2494 O O . PHE A 1 308 ? 6.106 8.663 -23.572 1.00 83.69 308 PHE A O 1
ATOM 2501 N N . THR A 1 309 ? 4.952 10.543 -23.968 1.00 83.25 309 THR A N 1
ATOM 2502 C CA . THR A 1 309 ? 5.188 11.160 -22.659 1.00 83.25 309 THR A CA 1
ATOM 2503 C C . THR A 1 309 ? 4.090 10.869 -21.641 1.00 83.25 309 THR A C 1
ATOM 2505 O O . THR A 1 309 ? 4.331 11.099 -20.463 1.00 83.25 309 THR A O 1
ATOM 2508 N N . ASP A 1 310 ? 2.905 10.392 -22.050 1.00 86.44 310 ASP A N 1
ATOM 2509 C CA . ASP A 1 310 ? 1.809 10.084 -21.119 1.00 86.44 310 ASP A CA 1
ATOM 2510 C C . ASP A 1 310 ? 1.703 8.568 -20.877 1.00 86.44 310 ASP A C 1
ATOM 2512 O O . ASP A 1 310 ? 1.200 7.836 -21.739 1.00 86.44 310 ASP A O 1
ATOM 2516 N N . PRO A 1 311 ? 2.099 8.078 -19.684 1.00 85.00 311 PRO A N 1
ATOM 2517 C CA . PRO A 1 311 ? 2.032 6.660 -19.350 1.00 85.00 311 PRO A CA 1
ATOM 2518 C C . PRO A 1 311 ? 0.614 6.076 -19.398 1.00 85.00 311 PRO A C 1
ATOM 2520 O O . PRO A 1 311 ? 0.458 4.865 -19.540 1.00 85.00 311 PRO A O 1
ATOM 2523 N N . ASN A 1 312 ? -0.431 6.893 -19.224 1.00 85.62 312 ASN A N 1
ATOM 2524 C CA . ASN A 1 312 ? -1.814 6.414 -19.184 1.00 85.62 312 ASN A CA 1
ATOM 2525 C C . ASN A 1 312 ? -2.365 6.131 -20.578 1.00 85.62 312 ASN A C 1
ATOM 2527 O O . ASN A 1 312 ? -3.042 5.120 -20.762 1.00 85.62 312 ASN A O 1
ATOM 2531 N N . GLU A 1 313 ? -2.054 6.996 -21.539 1.00 86.19 313 GLU A N 1
ATOM 2532 C CA . GLU A 1 313 ? -2.518 6.864 -22.918 1.00 86.19 313 GLU A CA 1
ATOM 2533 C C . GLU A 1 313 ? -1.685 5.826 -23.675 1.00 86.19 313 GLU A C 1
ATOM 2535 O O . GLU A 1 313 ? -2.238 4.914 -24.296 1.00 86.19 313 GLU A O 1
ATOM 2540 N N . ILE A 1 314 ? -0.350 5.882 -23.554 1.00 87.56 314 ILE A N 1
ATOM 2541 C CA . ILE A 1 314 ? 0.539 4.980 -24.298 1.00 87.56 314 ILE A CA 1
ATOM 2542 C C . ILE A 1 314 ? 0.331 3.513 -23.924 1.00 87.56 314 ILE A C 1
ATOM 2544 O O . ILE A 1 314 ? 0.365 2.645 -24.793 1.00 87.56 314 ILE A O 1
ATOM 2548 N N . ALA A 1 315 ? 0.013 3.224 -22.658 1.00 86.31 315 ALA A N 1
ATOM 2549 C CA . ALA A 1 315 ? -0.235 1.867 -22.180 1.00 86.31 315 ALA A CA 1
ATOM 2550 C C . ALA A 1 315 ? -1.388 1.157 -22.916 1.00 86.31 315 ALA A C 1
ATOM 2552 O O . ALA A 1 315 ? -1.444 -0.076 -22.909 1.00 86.31 315 ALA A O 1
ATOM 2553 N N . ASN A 1 316 ? -2.311 1.892 -23.545 1.00 86.94 316 ASN A N 1
ATOM 2554 C CA . ASN A 1 316 ? -3.401 1.315 -24.339 1.00 86.94 316 ASN A CA 1
ATOM 2555 C C . ASN A 1 316 ? -2.961 0.890 -25.748 1.00 86.94 316 ASN A C 1
ATOM 2557 O O . ASN A 1 316 ? -3.652 0.094 -26.380 1.00 86.94 316 ASN A O 1
ATOM 2561 N N . HIS A 1 317 ? -1.821 1.393 -26.221 1.00 87.44 317 HIS A N 1
ATOM 2562 C CA . HIS A 1 317 ? -1.289 1.138 -27.559 1.00 87.44 317 HIS A CA 1
ATOM 2563 C C . HIS A 1 317 ? -0.136 0.129 -27.584 1.00 87.44 317 HIS A C 1
ATOM 2565 O O . HIS A 1 317 ? 0.189 -0.370 -28.656 1.0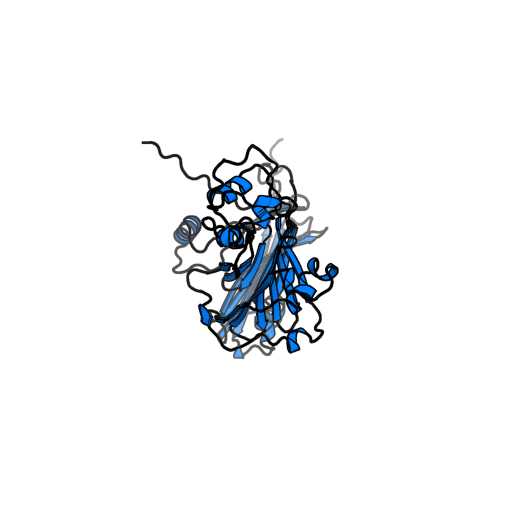0 87.44 317 HIS A O 1
ATOM 2571 N N . LEU A 1 318 ? 0.460 -0.172 -26.427 1.00 89.44 318 LEU A N 1
ATOM 2572 C CA . LEU A 1 318 ? 1.544 -1.146 -26.302 1.00 89.44 318 LEU A CA 1
ATOM 2573 C C . LEU A 1 318 ? 1.029 -2.590 -26.293 1.00 89.44 318 LEU A C 1
ATOM 2575 O O . LEU A 1 318 ? -0.003 -2.907 -25.690 1.00 89.44 318 LEU A O 1
ATOM 2579 N N . THR A 1 319 ? 1.815 -3.481 -26.884 1.00 90.19 319 THR A N 1
ATOM 2580 C CA . THR A 1 319 ? 1.544 -4.912 -26.947 1.00 90.19 319 THR A CA 1
ATOM 2581 C C . THR A 1 319 ? 1.764 -5.570 -25.588 1.00 90.19 319 THR A C 1
ATOM 2583 O O . THR A 1 319 ? 2.808 -5.425 -24.953 1.00 90.19 319 THR A O 1
ATOM 2586 N N . LEU A 1 320 ? 0.773 -6.338 -25.137 1.00 92.69 320 LEU A N 1
ATOM 2587 C CA . LEU A 1 320 ? 0.851 -7.126 -23.909 1.00 92.69 320 LEU A CA 1
ATOM 2588 C C . LEU A 1 320 ? 1.785 -8.328 -24.105 1.00 92.69 320 LEU A C 1
ATOM 2590 O O . LEU A 1 320 ? 1.516 -9.186 -24.943 1.00 92.69 320 LEU A O 1
ATOM 2594 N N . ARG A 1 321 ? 2.868 -8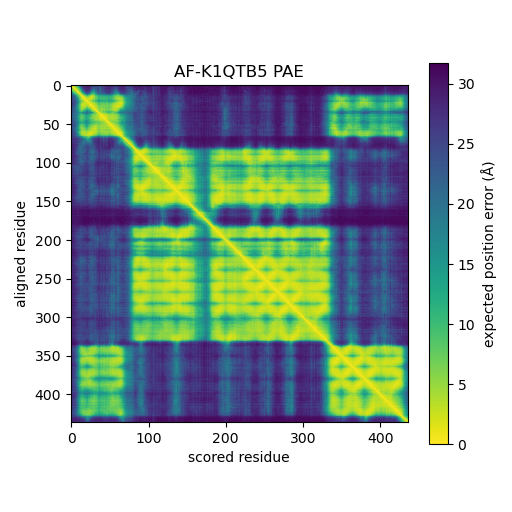.405 -23.322 1.00 91.62 321 ARG A N 1
ATOM 2595 C CA . ARG A 1 321 ? 3.820 -9.533 -23.347 1.00 91.62 321 ARG A CA 1
ATOM 2596 C C . ARG A 1 321 ? 3.556 -10.561 -22.265 1.00 91.62 321 ARG A C 1
ATOM 2598 O O . ARG A 1 321 ? 3.693 -11.756 -22.502 1.00 91.62 321 ARG A O 1
ATOM 2605 N N . LYS A 1 322 ? 3.222 -10.090 -21.065 1.00 92.25 322 LYS A N 1
ATOM 2606 C CA . LYS A 1 322 ? 3.037 -10.932 -19.882 1.00 92.25 322 LYS A CA 1
ATOM 2607 C C . LYS A 1 322 ? 1.855 -10.423 -19.085 1.00 92.25 322 LYS A C 1
ATOM 2609 O O . LYS A 1 322 ? 1.747 -9.222 -18.850 1.00 92.25 322 LYS A O 1
ATOM 2614 N N . GLU A 1 323 ? 1.014 -11.344 -18.643 1.00 93.12 323 GLU A N 1
ATOM 2615 C CA . GLU A 1 323 ? -0.103 -11.069 -17.751 1.00 93.12 323 GLU A CA 1
ATOM 2616 C C . GLU A 1 323 ? -0.173 -12.180 -16.702 1.00 93.12 323 GLU A C 1
ATOM 2618 O O . GLU A 1 323 ? -0.055 -13.358 -17.037 1.00 93.12 323 GLU A O 1
ATOM 2623 N N . VAL A 1 324 ? -0.280 -11.806 -15.429 1.00 93.75 324 VAL A N 1
ATOM 2624 C CA . VAL A 1 324 ? -0.339 -12.738 -14.299 1.00 93.75 324 VAL A CA 1
ATOM 2625 C C . VAL A 1 324 ? -1.454 -12.298 -13.363 1.00 93.75 324 VAL A C 1
ATOM 2627 O O . VAL A 1 324 ? -1.516 -11.131 -12.972 1.00 93.75 324 VAL A O 1
ATOM 2630 N N . PHE A 1 325 ? -2.302 -13.248 -12.984 1.00 94.25 325 PHE A N 1
ATOM 2631 C CA . PHE A 1 325 ? -3.468 -13.033 -12.137 1.00 94.25 325 PHE A CA 1
ATOM 2632 C C . PHE A 1 325 ? -3.308 -13.809 -10.839 1.00 94.25 325 PHE A C 1
ATOM 2634 O O . PHE A 1 325 ? -3.188 -15.034 -10.832 1.00 94.25 325 PHE A O 1
ATOM 2641 N N . GLU A 1 326 ? -3.313 -13.088 -9.729 1.00 93.88 326 GLU A N 1
ATOM 2642 C CA . GLU A 1 326 ? -3.061 -13.640 -8.410 1.00 93.88 326 GLU A CA 1
ATOM 2643 C C . GLU A 1 326 ? -4.194 -13.259 -7.457 1.00 93.88 326 GLU A C 1
ATOM 2645 O O . GLU A 1 326 ? -4.648 -12.116 -7.392 1.00 93.88 326 GLU A O 1
ATOM 2650 N N . LYS A 1 327 ? -4.638 -14.234 -6.673 1.00 93.50 327 LYS A N 1
ATOM 2651 C CA . LYS A 1 327 ? -5.566 -14.069 -5.564 1.00 93.50 327 LYS A CA 1
ATOM 2652 C C . LYS A 1 327 ? -4.774 -14.088 -4.266 1.00 93.50 327 LYS A C 1
ATOM 2654 O O . LYS A 1 327 ? -4.120 -15.078 -3.936 1.00 93.50 327 LYS A O 1
ATOM 2659 N N . LEU A 1 328 ? -4.833 -12.975 -3.546 1.00 92.06 328 LEU A N 1
ATOM 2660 C CA . LEU A 1 328 ? -4.247 -12.795 -2.226 1.00 92.06 328 LEU A CA 1
ATOM 2661 C C . LEU A 1 328 ? -5.310 -13.166 -1.200 1.00 92.06 328 LEU A C 1
ATOM 2663 O O . LEU A 1 328 ? -6.114 -12.326 -0.799 1.00 92.06 328 LEU A O 1
ATOM 2667 N N . GLN A 1 329 ? -5.342 -14.441 -0.833 1.00 91.00 329 GLN A N 1
ATOM 2668 C CA . GLN A 1 329 ? -6.273 -14.972 0.148 1.00 91.00 329 GLN A CA 1
ATOM 2669 C C . GLN A 1 329 ? -5.843 -14.522 1.545 1.00 91.00 329 GLN A C 1
ATOM 2671 O O . GLN A 1 329 ? -4.689 -14.718 1.945 1.00 91.00 329 GLN A O 1
ATOM 2676 N N . PHE A 1 330 ? -6.762 -13.908 2.288 1.00 88.88 330 PHE A N 1
ATOM 2677 C CA . PHE A 1 330 ? -6.488 -13.531 3.667 1.00 88.88 330 PHE A CA 1
ATOM 2678 C C . PHE A 1 330 ? -6.422 -14.778 4.539 1.00 88.88 330 PHE A C 1
ATOM 2680 O O . PHE A 1 330 ? -7.174 -15.728 4.289 1.00 88.88 330 PHE A O 1
ATOM 2687 N N . PRO A 1 331 ? -5.536 -14.787 5.550 1.00 82.81 331 PRO A N 1
ATOM 2688 C CA . PRO A 1 331 ? -5.539 -15.856 6.531 1.00 82.81 331 PRO A CA 1
ATOM 2689 C C . PRO A 1 331 ? -6.933 -15.928 7.146 1.00 82.81 331 PRO A C 1
ATOM 2691 O O . PRO A 1 331 ? -7.560 -14.887 7.366 1.00 82.81 331 PRO A O 1
ATOM 2694 N N . GLU A 1 332 ? -7.420 -17.144 7.406 1.00 66.44 332 GLU A N 1
ATOM 2695 C CA . GLU A 1 332 ? -8.638 -17.303 8.188 1.00 66.44 332 GLU A CA 1
ATOM 2696 C C . GLU A 1 332 ? -8.432 -16.518 9.476 1.00 66.44 332 GLU A C 1
ATOM 2698 O O . GLU A 1 332 ? -7.560 -16.823 10.296 1.00 66.44 332 GLU A O 1
ATOM 2703 N N . THR A 1 333 ? -9.199 -15.442 9.629 1.00 52.00 333 THR A N 1
ATOM 2704 C CA . THR A 1 333 ? -9.409 -14.860 10.936 1.00 52.00 333 THR A CA 1
ATOM 2705 C C . THR A 1 333 ? -10.017 -15.983 11.743 1.00 52.00 333 THR A C 1
ATOM 2707 O O . THR A 1 333 ? -11.220 -16.231 11.668 1.00 52.00 333 THR A O 1
ATOM 2710 N N . ILE A 1 334 ? -9.179 -16.668 12.524 1.00 44.88 334 ILE A N 1
ATOM 2711 C CA . ILE A 1 334 ? -9.614 -17.178 13.810 1.00 44.88 334 ILE A CA 1
ATOM 2712 C C . ILE A 1 334 ? -10.286 -15.955 14.407 1.00 44.88 334 ILE A C 1
ATOM 2714 O O . ILE A 1 334 ? -9.615 -14.967 14.720 1.00 44.88 334 ILE A O 1
ATOM 2718 N N . HIS A 1 335 ? -11.616 -15.957 14.410 1.00 42.88 335 HIS A N 1
ATOM 2719 C CA . HIS A 1 335 ? -12.365 -15.049 15.238 1.00 42.88 335 HIS A CA 1
ATOM 2720 C C . HIS A 1 335 ? -11.841 -15.348 16.634 1.00 42.88 335 HIS A C 1
ATOM 2722 O O . HIS A 1 335 ? -12.278 -16.290 17.290 1.00 42.88 335 HIS A O 1
ATOM 2728 N N . VAL A 1 336 ? -10.840 -14.581 17.073 1.00 47.25 336 VAL A N 1
ATOM 2729 C CA . VAL A 1 336 ? -10.653 -14.334 18.489 1.00 47.25 336 VAL A CA 1
ATOM 2730 C C . VAL A 1 336 ? -12.047 -13.901 18.887 1.00 47.25 336 VAL A C 1
ATOM 2732 O O . VAL A 1 336 ? -12.565 -12.950 18.303 1.00 47.25 336 VAL A O 1
ATOM 2735 N N . HIS A 1 337 ? -12.724 -14.727 19.681 1.00 57.03 337 HIS A N 1
ATOM 2736 C CA . HIS A 1 337 ? -14.159 -14.640 19.932 1.00 57.03 337 HIS A CA 1
ATOM 2737 C C . HIS A 1 337 ? -14.476 -13.388 20.762 1.00 57.03 337 HIS A C 1
ATOM 2739 O O . HIS A 1 337 ? -15.113 -13.489 21.798 1.00 57.03 337 HIS A O 1
ATOM 2745 N N . GLY A 1 338 ? -13.986 -12.209 20.382 1.00 66.00 338 GLY A N 1
ATOM 2746 C CA . GLY A 1 338 ? -13.939 -11.015 21.193 1.00 66.00 338 GLY A CA 1
ATOM 2747 C C . GLY A 1 338 ? -12.826 -10.022 20.846 1.00 66.00 338 GLY A C 1
ATOM 2748 O O . GLY A 1 338 ? -11.899 -10.306 20.094 1.00 66.00 338 GLY A O 1
ATOM 2749 N N . ALA A 1 339 ? -12.915 -8.838 21.445 1.00 77.81 339 ALA A N 1
ATOM 2750 C CA . ALA A 1 339 ? -11.911 -7.781 21.409 1.00 77.81 339 ALA A CA 1
ATOM 2751 C C . ALA A 1 339 ? -11.718 -7.227 22.826 1.00 77.81 339 ALA A C 1
ATOM 2753 O O . ALA A 1 339 ? -12.692 -7.065 23.557 1.00 77.81 339 ALA A O 1
ATOM 2754 N N . SER A 1 340 ? -10.486 -6.905 23.214 1.00 81.75 340 SER A N 1
ATOM 2755 C CA . SER A 1 340 ? -10.180 -6.263 24.498 1.00 81.75 340 SER A CA 1
ATOM 2756 C C . SER A 1 340 ? -9.309 -5.034 24.257 1.00 81.75 340 SER A C 1
ATOM 2758 O O . SER A 1 340 ? -8.288 -5.120 23.578 1.00 81.75 340 SER A O 1
ATOM 2760 N N . LEU A 1 341 ? -9.732 -3.881 24.768 1.00 84.44 341 LEU A N 1
ATOM 2761 C CA . LEU A 1 341 ? -9.104 -2.583 24.550 1.00 84.44 341 LEU A CA 1
ATOM 2762 C C . LEU A 1 341 ? -9.059 -1.804 25.867 1.00 84.44 341 LEU A C 1
ATOM 2764 O O . LEU A 1 341 ? -10.073 -1.666 26.545 1.00 84.44 341 LEU A O 1
ATOM 2768 N N . LEU A 1 342 ? -7.910 -1.217 26.193 1.00 86.00 342 LEU A N 1
ATOM 2769 C CA . LEU A 1 342 ? -7.778 -0.225 27.258 1.00 86.00 342 LEU A CA 1
ATOM 2770 C C . LEU A 1 342 ? -7.331 1.101 26.638 1.00 86.00 342 LEU A C 1
ATOM 2772 O O . LEU A 1 342 ? -6.272 1.172 26.019 1.00 86.00 342 LEU A O 1
ATOM 2776 N N . ASN A 1 343 ? -8.142 2.147 26.774 1.00 85.69 343 ASN A N 1
ATOM 2777 C CA . ASN A 1 343 ? -7.878 3.465 26.201 1.00 85.69 343 ASN A CA 1
ATOM 2778 C C . ASN A 1 343 ? -7.986 4.543 27.281 1.00 85.69 343 ASN A C 1
ATOM 2780 O O . ASN A 1 343 ? -8.902 4.506 28.099 1.00 85.69 343 ASN A O 1
ATOM 2784 N N . VAL A 1 344 ? -7.081 5.522 27.260 1.00 86.19 344 VAL A N 1
ATOM 2785 C CA . VAL A 1 344 ? -7.169 6.717 28.098 1.00 86.19 344 VAL A CA 1
ATOM 2786 C C . VAL A 1 344 ? -7.303 7.971 27.235 1.00 86.19 344 VAL A C 1
ATOM 2788 O O . VAL A 1 344 ? -6.540 8.185 26.294 1.00 86.19 344 VAL A O 1
ATOM 2791 N N . ARG A 1 345 ? -8.275 8.823 27.567 1.00 84.88 345 ARG A N 1
ATOM 2792 C CA . ARG A 1 345 ? -8.499 10.130 26.940 1.00 84.88 345 ARG A CA 1
ATOM 2793 C C . ARG A 1 345 ? -8.458 11.218 27.999 1.00 84.88 345 ARG A C 1
ATOM 2795 O O . ARG A 1 345 ? -8.988 11.039 29.090 1.00 84.88 345 ARG A O 1
ATOM 2802 N N . MET A 1 346 ? -7.878 12.360 27.657 1.00 85.50 346 MET A N 1
ATOM 2803 C CA . MET A 1 346 ? -7.815 13.529 28.527 1.00 85.50 346 MET A CA 1
ATOM 2804 C C . MET A 1 346 ? -8.377 14.747 27.800 1.00 85.50 346 MET A C 1
ATOM 2806 O O . MET A 1 346 ? -8.109 14.953 26.618 1.00 85.50 346 MET A O 1
ATOM 2810 N N . ARG A 1 347 ? -9.149 15.563 28.517 1.00 83.38 347 ARG A N 1
ATOM 2811 C CA . ARG A 1 347 ? -9.634 16.866 28.066 1.00 83.38 347 ARG A CA 1
ATOM 2812 C C . ARG A 1 347 ? -9.280 17.909 29.119 1.00 83.38 347 ARG A C 1
ATOM 2814 O O . ARG A 1 347 ? -9.732 17.815 30.257 1.00 83.38 347 ARG A O 1
ATOM 2821 N N . VAL A 1 348 ? -8.497 18.905 28.724 1.00 79.25 348 VAL A N 1
ATOM 2822 C CA . VAL A 1 348 ? -8.162 20.065 29.560 1.00 79.25 348 VAL A CA 1
ATOM 2823 C C . VAL A 1 348 ? -9.104 21.210 29.191 1.00 79.25 348 VAL A C 1
ATOM 2825 O O . VAL A 1 348 ? -9.333 21.474 28.012 1.00 79.25 348 VAL A O 1
ATOM 2828 N N . MET A 1 349 ? -9.692 21.851 30.195 1.00 81.81 349 MET A N 1
ATOM 2829 C CA . MET A 1 349 ? -10.633 22.967 30.079 1.00 81.81 349 MET A CA 1
ATOM 2830 C C . MET A 1 349 ? -10.091 24.165 30.879 1.00 81.81 349 MET A C 1
ATOM 2832 O O . MET A 1 349 ? -9.269 23.971 31.770 1.00 81.81 349 MET A O 1
ATOM 2836 N N . PRO A 1 350 ? -10.5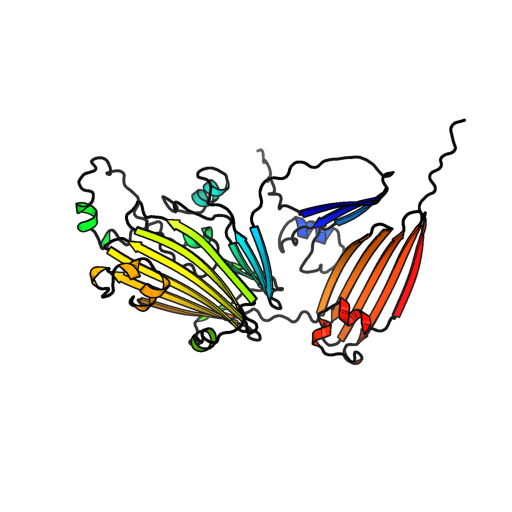63 25.403 30.642 1.00 76.94 350 PRO A N 1
ATOM 2837 C CA . PRO A 1 350 ? -10.087 26.570 31.396 1.00 76.94 350 PRO A CA 1
ATOM 2838 C C . PRO A 1 350 ? -10.292 26.474 32.917 1.00 76.94 350 PRO A C 1
ATOM 2840 O O . PRO A 1 350 ? -9.553 27.082 33.682 1.00 76.94 350 PRO A O 1
ATOM 2843 N N . SER A 1 351 ? -11.291 25.710 33.365 1.00 82.31 351 SER A N 1
ATOM 2844 C CA . SER A 1 351 ? -11.681 25.581 34.773 1.00 82.31 351 SER A CA 1
ATOM 2845 C C . SER A 1 351 ? -11.287 24.248 35.419 1.00 82.31 351 SER A C 1
ATOM 2847 O O . SER A 1 351 ? -11.600 24.029 36.590 1.00 82.31 351 SER A O 1
ATOM 2849 N N . GLY A 1 352 ? -10.613 23.349 34.699 1.00 86.44 352 GLY A N 1
ATOM 2850 C CA . GLY A 1 352 ? -10.282 22.023 35.210 1.00 86.44 352 GLY A CA 1
ATOM 2851 C C . GLY A 1 352 ? -9.856 21.043 34.125 1.00 86.44 352 GLY A C 1
ATOM 2852 O O . GLY A 1 352 ? -9.704 21.399 32.961 1.00 86.44 352 GLY A O 1
ATOM 2853 N N . PHE A 1 353 ? -9.706 19.776 34.487 1.00 87.44 353 PHE A N 1
ATOM 2854 C CA . PHE A 1 353 ? -9.426 18.721 33.519 1.00 87.44 353 PHE A CA 1
ATOM 2855 C C . PHE A 1 353 ? -10.218 17.454 33.827 1.00 87.44 353 PHE A C 1
ATOM 2857 O O . PHE A 1 353 ? -10.610 17.188 34.965 1.00 87.44 353 PHE A O 1
ATOM 2864 N N . PHE A 1 354 ? -10.446 16.674 32.776 1.00 90.00 354 PHE A N 1
ATOM 2865 C CA . PHE A 1 354 ? -11.178 15.420 32.812 1.00 90.00 354 PHE A CA 1
ATOM 2866 C C . PHE A 1 354 ? -10.360 14.317 32.143 1.00 90.00 354 PHE A C 1
ATOM 2868 O O . PHE A 1 354 ? -9.864 14.500 31.030 1.00 90.00 354 PHE A O 1
ATOM 2875 N N . ILE A 1 355 ? -10.239 13.171 32.806 1.00 89.25 355 ILE A N 1
ATOM 2876 C CA . ILE A 1 355 ? -9.567 11.979 32.285 1.00 89.25 355 ILE A CA 1
ATOM 2877 C C . ILE A 1 355 ? -10.571 10.835 32.280 1.00 89.25 355 ILE A C 1
ATOM 2879 O O . ILE A 1 355 ? -11.221 10.575 33.286 1.00 89.25 355 ILE A O 1
ATOM 2883 N N . LEU A 1 356 ? -10.679 10.139 31.156 1.00 90.81 356 LEU A N 1
ATOM 2884 C CA . LEU A 1 356 ? -11.471 8.926 31.008 1.00 90.81 356 LEU A CA 1
ATOM 2885 C C . LEU A 1 356 ? -10.537 7.777 30.648 1.00 90.81 356 LEU A C 1
ATOM 2887 O O . LEU A 1 356 ? -9.999 7.746 29.544 1.00 90.81 356 LEU A O 1
ATOM 2891 N N . LEU A 1 357 ? -10.379 6.829 31.564 1.00 91.00 357 LEU A N 1
ATOM 2892 C CA . LEU A 1 357 ? -9.797 5.522 31.291 1.00 91.00 357 LEU A CA 1
ATOM 2893 C C . LEU A 1 357 ? -10.945 4.545 31.035 1.00 91.00 357 LEU A C 1
ATOM 2895 O O . LEU A 1 357 ? -11.740 4.284 31.931 1.00 91.00 357 LEU A O 1
ATOM 2899 N N . ARG A 1 358 ? -11.032 4.014 29.820 1.00 91.44 358 ARG A N 1
ATOM 2900 C CA . ARG A 1 358 ? -12.056 3.058 29.402 1.00 91.44 358 ARG A CA 1
ATOM 2901 C C . ARG A 1 358 ? -11.414 1.725 29.058 1.00 91.44 358 ARG A C 1
ATOM 2903 O O . ARG A 1 358 ? -10.636 1.632 28.109 1.00 91.44 358 ARG A O 1
ATOM 2910 N N . PHE A 1 359 ? -11.784 0.695 29.802 1.00 91.56 359 PHE A N 1
ATOM 2911 C CA . PHE A 1 359 ? -11.584 -0.696 29.428 1.00 91.56 359 PHE A CA 1
ATOM 2912 C C . PHE A 1 359 ? -12.837 -1.194 28.712 1.00 91.56 359 PHE A C 1
ATOM 2914 O O . PHE A 1 359 ? -13.935 -1.122 29.257 1.00 91.56 359 PHE A O 1
ATOM 2921 N N . PHE A 1 360 ? -12.675 -1.704 27.502 1.00 90.25 360 PHE A N 1
ATOM 2922 C CA . PHE A 1 360 ? -13.728 -2.290 26.691 1.00 90.25 360 PHE A CA 1
ATOM 2923 C C . PHE A 1 360 ? -13.366 -3.739 26.394 1.00 90.25 360 PHE A C 1
ATOM 2925 O O . PHE A 1 360 ? -12.296 -4.015 25.861 1.00 90.25 360 PHE A O 1
ATOM 2932 N N . MET A 1 361 ? -14.271 -4.654 26.712 1.00 88.25 361 MET A N 1
ATOM 2933 C CA . MET A 1 361 ? -14.154 -6.064 26.385 1.00 88.25 361 MET A CA 1
ATOM 2934 C C . MET A 1 361 ? -15.432 -6.514 25.692 1.00 88.25 361 MET A C 1
ATOM 2936 O O . MET A 1 361 ? -16.532 -6.360 26.215 1.00 88.25 361 MET A O 1
ATOM 2940 N N . ARG A 1 362 ? -15.279 -7.127 24.532 1.00 86.50 362 ARG A N 1
ATOM 2941 C CA . ARG A 1 362 ? -16.322 -7.843 23.817 1.00 86.50 362 ARG A CA 1
ATOM 2942 C C . ARG A 1 362 ? -15.901 -9.293 23.749 1.00 86.50 362 ARG A C 1
ATOM 2944 O O . ARG A 1 362 ? -14.744 -9.560 23.459 1.00 86.50 362 ARG A O 1
ATOM 2951 N N . VAL A 1 363 ? -16.831 -10.199 23.988 1.00 85.38 363 VAL A N 1
ATOM 2952 C CA . VAL A 1 363 ? -16.708 -11.612 23.652 1.00 85.38 363 VAL A CA 1
ATOM 2953 C C . VAL A 1 363 ? -17.862 -11.913 22.703 1.00 85.38 363 VAL A C 1
ATOM 2955 O O . VAL A 1 363 ? -19.028 -11.808 23.091 1.00 85.38 363 VAL A O 1
ATOM 2958 N N . ASP A 1 364 ? -17.540 -12.186 21.443 1.00 76.69 364 ASP A N 1
ATOM 2959 C CA . ASP A 1 364 ? -18.500 -12.347 20.353 1.00 76.69 364 ASP A CA 1
ATOM 2960 C C . ASP A 1 364 ? -19.541 -13.414 20.721 1.00 76.69 364 ASP A C 1
ATOM 2962 O O . ASP A 1 364 ? -19.197 -14.512 21.154 1.00 76.69 364 ASP A O 1
ATOM 2966 N N . ASN A 1 365 ? -20.826 -13.077 20.570 1.00 75.75 365 ASN A N 1
ATOM 2967 C CA . ASN A 1 365 ? -21.986 -13.907 20.935 1.00 75.75 365 ASN A CA 1
ATOM 2968 C C . ASN A 1 365 ? -22.113 -14.293 22.421 1.00 75.75 365 ASN A C 1
ATOM 2970 O O . ASN A 1 365 ? -23.041 -15.019 22.771 1.00 75.75 365 ASN A O 1
ATOM 2974 N N . VAL A 1 366 ? -21.239 -13.795 23.300 1.00 85.12 366 VAL A N 1
ATOM 2975 C CA . VAL A 1 366 ? -21.288 -14.070 24.742 1.00 85.12 366 VAL A CA 1
ATOM 2976 C C . VAL A 1 366 ? -21.667 -12.804 25.497 1.00 85.12 366 VAL A C 1
ATOM 2978 O O . VAL A 1 366 ? -22.817 -12.654 25.900 1.00 85.12 366 VAL A O 1
ATOM 2981 N N . MET A 1 367 ? -20.748 -11.849 25.658 1.00 88.06 367 MET A N 1
ATOM 2982 C CA . MET A 1 367 ? -20.991 -10.666 26.487 1.00 88.06 367 MET A CA 1
ATOM 2983 C C . MET A 1 367 ? -20.168 -9.449 26.076 1.00 88.06 367 MET A C 1
ATOM 2985 O O . MET A 1 367 ? -19.114 -9.568 25.456 1.00 88.06 367 MET A O 1
ATOM 2989 N N . ILE A 1 368 ? -20.626 -8.272 26.493 1.00 89.75 368 ILE A N 1
ATOM 2990 C CA . ILE A 1 368 ? -19.893 -7.009 26.374 1.00 89.75 368 ILE A CA 1
ATOM 2991 C C . ILE A 1 368 ? -19.741 -6.416 27.772 1.00 89.75 368 ILE A C 1
ATOM 2993 O O . ILE A 1 368 ? -20.703 -6.373 28.538 1.00 89.75 368 ILE A O 1
ATOM 2997 N N . ARG A 1 369 ? -18.534 -5.957 28.106 1.00 91.56 369 ARG A N 1
ATOM 2998 C CA . ARG A 1 369 ? -18.205 -5.291 29.367 1.00 91.56 369 ARG A CA 1
ATOM 2999 C C . ARG A 1 369 ? -17.428 -4.008 29.112 1.00 91.56 369 ARG A C 1
ATOM 3001 O O . ARG A 1 369 ? -16.466 -3.989 28.349 1.00 91.56 369 ARG A O 1
ATOM 3008 N N . VAL A 1 370 ? -17.810 -2.958 29.823 1.00 92.50 370 VAL A N 1
ATOM 3009 C CA . VAL A 1 370 ? -17.137 -1.662 29.842 1.00 92.50 370 VAL A CA 1
ATOM 3010 C C . VAL A 1 370 ? -16.828 -1.294 31.284 1.00 92.50 370 VAL A C 1
ATOM 3012 O O . VAL A 1 370 ? -17.740 -1.231 32.105 1.00 92.50 370 VAL A O 1
ATOM 3015 N N . ASN A 1 371 ? -15.557 -1.034 31.588 1.00 93.25 371 ASN A N 1
ATOM 3016 C CA . ASN A 1 371 ? -15.167 -0.393 32.839 1.00 93.25 371 ASN A CA 1
ATOM 3017 C C . ASN A 1 371 ? -14.657 1.014 32.538 1.00 93.25 371 ASN A C 1
ATOM 3019 O O . ASN A 1 371 ? -13.646 1.168 31.852 1.00 93.25 371 ASN A O 1
ATOM 3023 N N . ASP A 1 372 ? -15.333 2.021 33.074 1.00 92.81 372 ASP A N 1
ATOM 3024 C CA . ASP A 1 372 ? -14.937 3.419 32.956 1.00 92.81 372 ASP A CA 1
ATOM 3025 C C . ASP A 1 372 ? -14.408 3.917 34.299 1.00 92.81 372 ASP A C 1
ATOM 3027 O O . ASP A 1 372 ? -15.128 3.894 35.294 1.00 92.81 372 ASP A O 1
ATOM 3031 N N . THR A 1 373 ? -13.187 4.445 34.308 1.00 92.81 373 THR A N 1
ATOM 3032 C CA . THR A 1 373 ? -12.656 5.271 35.394 1.00 92.81 373 THR A CA 1
ATOM 3033 C C . THR A 1 373 ? -12.589 6.714 34.915 1.00 92.81 373 THR A C 1
ATOM 3035 O O . THR A 1 373 ? -11.808 7.056 34.024 1.00 92.81 373 THR A O 1
ATOM 3038 N N . ARG A 1 374 ? -13.404 7.576 35.511 1.00 92.81 374 ARG A N 1
ATOM 3039 C CA . ARG A 1 374 ? -13.467 9.010 35.244 1.00 92.81 374 ARG A CA 1
ATOM 3040 C C . ARG A 1 374 ? -12.766 9.753 36.365 1.00 92.81 374 ARG A C 1
ATOM 3042 O O . ARG A 1 374 ? -13.106 9.584 37.531 1.00 92.81 374 ARG A O 1
ATOM 3049 N N . LEU A 1 375 ? -11.798 10.584 36.013 1.00 90.75 375 LEU A N 1
ATOM 3050 C CA . LEU A 1 375 ? -11.130 11.493 36.929 1.00 90.75 375 LEU A CA 1
ATOM 3051 C C . LEU A 1 375 ? -11.524 12.921 36.570 1.00 90.75 375 LEU A C 1
ATOM 3053 O O . LEU A 1 375 ? -11.352 13.339 35.426 1.00 90.75 375 LEU A O 1
ATOM 3057 N N . HIS A 1 376 ? -12.026 13.672 37.541 1.00 91.62 376 HIS A N 1
ATOM 3058 C CA . HIS A 1 376 ? -12.397 15.067 37.357 1.00 91.62 376 HIS A CA 1
ATOM 3059 C C . HIS A 1 376 ? -11.710 15.951 38.394 1.00 91.62 376 HIS A C 1
ATOM 3061 O O . HIS A 1 376 ? -11.843 15.743 39.605 1.00 91.62 376 HIS A O 1
ATOM 3067 N N . TYR A 1 377 ? -11.018 16.974 37.904 1.00 88.38 377 TYR A N 1
ATOM 3068 C CA . TYR A 1 377 ? -10.441 18.037 38.710 1.00 88.38 377 TYR A CA 1
ATOM 3069 C C . TYR A 1 377 ? -11.026 19.381 38.294 1.00 88.38 377 TYR A C 1
ATOM 3071 O O . TYR A 1 377 ? -11.128 19.679 37.106 1.00 88.38 377 TYR A O 1
ATOM 3079 N N . GLN A 1 378 ? -11.350 20.212 39.280 1.00 87.31 378 GLN A N 1
ATOM 3080 C CA . GLN A 1 378 ? -11.783 21.589 39.077 1.00 87.31 378 GLN A CA 1
ATOM 3081 C C . GLN A 1 378 ? -10.814 22.519 39.808 1.00 87.31 378 GLN A C 1
ATOM 3083 O O . GLN A 1 378 ? -10.457 22.257 40.958 1.00 87.31 378 GLN A O 1
ATOM 3088 N N . ALA A 1 379 ? -10.410 23.603 39.147 1.00 81.31 379 ALA A N 1
ATOM 3089 C CA . ALA A 1 379 ? -9.496 24.590 39.708 1.00 81.31 379 ALA A CA 1
ATOM 3090 C C . ALA A 1 379 ? -10.010 25.139 41.048 1.00 81.31 379 ALA A C 1
ATOM 3092 O O . ALA A 1 379 ? -11.203 25.396 41.214 1.00 81.31 379 ALA A O 1
ATOM 3093 N N . GLY A 1 380 ? -9.095 25.302 42.005 1.00 78.06 380 GLY A N 1
ATOM 3094 C CA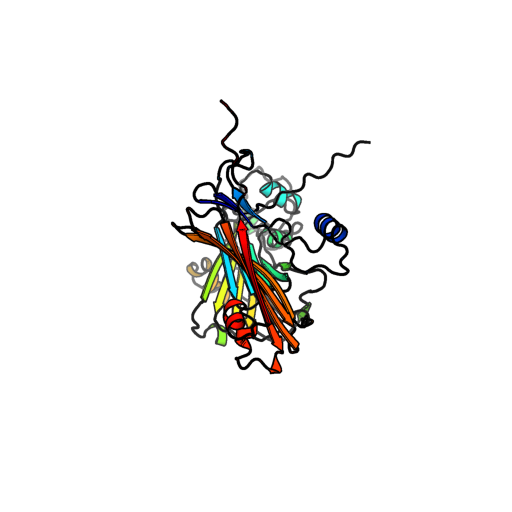 . GLY A 1 380 ? -9.394 25.801 43.350 1.00 78.06 380 GLY A CA 1
ATOM 3095 C C . GLY A 1 380 ? -9.873 24.739 44.346 1.00 78.06 380 GLY A C 1
ATOM 3096 O O . GLY A 1 380 ? -10.023 25.047 45.524 1.00 78.06 380 GLY A O 1
ATOM 3097 N N . LYS A 1 381 ? -10.087 23.485 43.924 1.00 84.56 381 LYS A N 1
ATOM 3098 C CA . LYS A 1 381 ? -10.365 22.377 44.850 1.00 84.56 381 LYS A CA 1
ATOM 3099 C C . LYS A 1 381 ? -9.065 21.711 45.303 1.00 84.56 381 LYS A C 1
ATOM 3101 O O . LYS A 1 381 ? -8.142 21.543 44.511 1.00 84.56 381 LYS A O 1
ATOM 3106 N N . ASN A 1 382 ? -9.032 21.266 46.556 1.00 84.25 382 ASN A N 1
ATOM 3107 C CA . ASN A 1 382 ? -7.950 20.460 47.137 1.00 84.25 382 ASN A CA 1
ATOM 3108 C C . ASN A 1 382 ? -8.193 18.945 46.983 1.00 84.25 382 ASN A C 1
ATOM 3110 O O . ASN A 1 382 ? -7.686 18.140 47.760 1.00 84.25 382 ASN A O 1
ATOM 3114 N N . TYR A 1 383 ? -9.032 18.547 46.026 1.00 85.56 383 TYR A N 1
ATOM 3115 C CA . TYR A 1 383 ? -9.345 17.148 45.771 1.00 85.56 383 TYR A CA 1
ATOM 3116 C C . TYR A 1 383 ? -9.674 16.899 44.300 1.00 85.56 383 TYR A C 1
ATOM 3118 O O . TYR A 1 383 ? -10.152 17.792 43.596 1.00 85.56 383 TYR A O 1
ATOM 3126 N N . MET A 1 384 ? -9.495 15.654 43.863 1.00 88.25 384 MET A N 1
ATOM 3127 C CA . MET A 1 384 ? -10.064 15.121 42.622 1.00 88.25 384 MET A CA 1
ATOM 3128 C C . MET A 1 384 ? -11.212 14.173 42.931 1.00 88.25 384 MET A C 1
ATOM 3130 O O . MET A 1 384 ? -11.243 13.526 43.978 1.00 88.25 384 MET A O 1
ATOM 3134 N N . LEU A 1 385 ? -12.157 14.077 42.006 1.00 90.69 385 LEU A N 1
ATOM 3135 C CA . LEU A 1 385 ? -13.190 13.052 42.040 1.00 90.69 385 LEU A CA 1
ATOM 3136 C C . LEU A 1 385 ? -12.782 11.922 41.103 1.00 90.69 385 LEU A C 1
ATOM 3138 O O . LEU A 1 385 ? -12.442 12.176 39.947 1.00 90.69 385 LEU A O 1
ATOM 3142 N N . ARG A 1 386 ? -12.814 10.693 41.613 1.00 93.50 386 ARG A N 1
ATOM 3143 C CA . ARG A 1 386 ? -12.650 9.469 40.836 1.00 93.50 386 ARG A CA 1
ATOM 3144 C C . ARG A 1 386 ? -13.965 8.703 40.869 1.00 93.50 386 ARG A C 1
ATOM 3146 O O . ARG A 1 386 ? -14.430 8.315 41.932 1.00 93.50 386 ARG A O 1
ATOM 3153 N N . GLU A 1 387 ? -14.561 8.504 39.708 1.00 93.31 387 GLU A N 1
ATOM 3154 C CA . GLU A 1 387 ? -15.760 7.694 39.516 1.00 93.31 387 GLU A CA 1
ATOM 3155 C C . GLU A 1 387 ? -15.361 6.447 38.733 1.00 93.31 387 GLU A C 1
ATOM 3157 O O . GLU A 1 387 ? -14.788 6.545 37.650 1.00 93.31 387 GLU A O 1
ATOM 3162 N N . PHE A 1 388 ? -15.636 5.272 39.284 1.00 93.81 388 PHE A N 1
ATOM 3163 C CA . PHE A 1 388 ? -15.439 3.993 38.619 1.00 93.81 388 PHE A CA 1
ATOM 3164 C C . PHE A 1 388 ? -16.794 3.348 38.364 1.00 93.81 388 PHE A C 1
ATOM 3166 O O . PHE A 1 388 ? -17.552 3.131 39.306 1.00 93.81 388 PHE A O 1
ATOM 3173 N N . SER A 1 389 ? -17.081 2.987 37.117 1.00 93.38 389 SER A N 1
ATOM 3174 C CA . SER A 1 389 ? -18.299 2.269 36.748 1.00 93.38 389 SER A CA 1
ATOM 3175 C C . SER A 1 389 ? -17.981 1.017 35.938 1.00 93.38 389 SER A C 1
ATOM 3177 O O . SER A 1 389 ? -17.126 1.034 35.055 1.00 93.38 389 SER A O 1
ATOM 3179 N N . THR A 1 390 ? -18.687 -0.073 36.229 1.00 93.44 390 THR A N 1
ATOM 3180 C CA . THR A 1 390 ? -18.685 -1.305 35.434 1.00 93.44 390 THR A CA 1
ATOM 3181 C C . THR A 1 390 ? -20.072 -1.505 34.859 1.00 93.44 390 THR A C 1
ATOM 3183 O O . THR A 1 390 ? -21.050 -1.616 35.604 1.00 93.44 390 THR A O 1
ATOM 3186 N N . LYS A 1 391 ? -20.146 -1.592 33.535 1.00 93.62 391 LYS A N 1
ATOM 3187 C CA . LYS A 1 391 ? -21.354 -1.924 32.787 1.00 93.62 391 LYS A CA 1
ATOM 3188 C C . LYS A 1 391 ? -21.133 -3.220 32.025 1.00 93.62 391 LYS A C 1
ATOM 3190 O O . LYS A 1 391 ? -20.120 -3.346 31.339 1.00 93.62 391 LYS A O 1
ATOM 3195 N N . ASP A 1 392 ? -22.045 -4.177 32.133 1.00 91.94 392 ASP A N 1
ATOM 3196 C CA . ASP A 1 392 ? -21.986 -5.399 31.333 1.00 91.94 392 ASP A CA 1
ATOM 3197 C C . ASP A 1 392 ? -23.359 -6.011 31.060 1.00 91.94 392 ASP A C 1
ATOM 3199 O O . ASP A 1 392 ? -24.286 -5.891 31.862 1.00 91.94 392 ASP A O 1
ATOM 3203 N N . ASP A 1 393 ? -23.460 -6.679 29.912 1.00 90.62 393 ASP A N 1
ATOM 3204 C CA . ASP A 1 393 ? -24.617 -7.476 29.513 1.00 90.62 393 ASP A CA 1
ATOM 3205 C C . ASP A 1 393 ? -24.195 -8.642 28.613 1.00 90.62 393 ASP A C 1
ATOM 3207 O O . ASP A 1 393 ? -23.162 -8.605 27.935 1.00 90.62 393 ASP A O 1
ATOM 3211 N N . GLN A 1 394 ? -25.014 -9.695 28.608 1.00 87.81 394 GLN A N 1
ATOM 3212 C CA . GLN A 1 394 ? -24.899 -10.780 27.637 1.00 87.81 394 GLN A CA 1
ATOM 3213 C C . GLN A 1 394 ? -25.414 -10.290 26.281 1.00 87.81 394 GLN A C 1
ATOM 3215 O O . GLN A 1 394 ? -26.416 -9.583 26.219 1.00 87.81 394 GLN A O 1
ATOM 3220 N N . VAL A 1 395 ? -24.782 -10.705 25.181 1.00 84.31 395 VAL A N 1
ATOM 3221 C CA . VAL A 1 395 ? -25.129 -10.235 23.823 1.00 84.31 395 VAL A CA 1
ATOM 3222 C C . VAL A 1 395 ? -26.607 -10.481 23.489 1.00 84.31 395 VAL A C 1
ATOM 3224 O O . VAL A 1 395 ? -27.235 -9.648 22.843 1.00 84.31 395 VAL A O 1
ATOM 3227 N N . LYS A 1 396 ? -27.191 -11.575 23.995 1.00 83.88 396 LYS A N 1
ATOM 3228 C CA . LYS A 1 396 ? -28.618 -11.916 23.843 1.00 83.88 396 LYS A CA 1
ATOM 3229 C C . LYS A 1 396 ? -29.592 -10.898 24.458 1.00 83.88 396 LYS A C 1
ATOM 3231 O O . LYS A 1 396 ? -30.728 -10.808 24.004 1.00 83.88 396 LYS A O 1
ATOM 3236 N N . ASP A 1 397 ? -29.162 -10.158 25.478 1.00 85.44 397 ASP A N 1
ATOM 3237 C CA . ASP A 1 397 ? -30.015 -9.248 26.249 1.00 85.44 397 ASP A CA 1
ATOM 3238 C C . ASP A 1 397 ? -29.897 -7.793 25.745 1.00 85.44 397 ASP A C 1
ATOM 3240 O O . ASP A 1 397 ? -30.713 -6.934 26.089 1.00 85.44 397 ASP A O 1
ATOM 3244 N N . ILE A 1 398 ? -28.922 -7.519 24.870 1.00 85.94 398 ILE A N 1
ATOM 3245 C CA . ILE A 1 398 ? -28.662 -6.198 24.297 1.00 85.94 398 ILE A CA 1
ATOM 3246 C C . ILE A 1 398 ? -29.593 -5.956 23.097 1.00 85.94 398 ILE A C 1
ATOM 3248 O O . ILE A 1 398 ? -29.406 -6.500 22.011 1.00 85.94 398 ILE A O 1
ATOM 3252 N N . LYS A 1 399 ? -30.587 -5.078 23.266 1.00 81.38 399 LYS A N 1
ATOM 3253 C CA . LYS A 1 399 ? -31.584 -4.735 22.230 1.00 81.38 399 LYS A CA 1
ATOM 3254 C C . LYS A 1 399 ? -31.124 -3.616 21.286 1.00 81.38 399 LYS A C 1
ATOM 3256 O O . LYS A 1 399 ? -31.879 -2.680 21.030 1.00 81.38 399 LYS A O 1
ATOM 3261 N N . VAL A 1 400 ? -29.893 -3.684 20.782 1.00 84.19 400 VAL A N 1
ATOM 3262 C CA . VAL A 1 400 ? -29.402 -2.739 19.765 1.00 84.19 400 VAL A CA 1
ATOM 3263 C C . VAL A 1 400 ? -28.797 -3.463 18.571 1.00 84.19 400 VAL A C 1
ATOM 3265 O O . VAL A 1 400 ? -28.530 -4.660 18.615 1.00 84.19 400 VAL A O 1
ATOM 3268 N N . SER A 1 401 ? -28.620 -2.740 17.467 1.00 76.88 401 SER A N 1
ATOM 3269 C CA . SER A 1 401 ? -28.105 -3.333 16.238 1.00 76.88 401 SER A CA 1
ATOM 3270 C C . SER A 1 401 ? -26.629 -3.755 16.387 1.00 76.88 401 SER A C 1
ATOM 3272 O O . SER A 1 401 ? -25.846 -2.999 16.969 1.00 76.88 401 SER A O 1
ATOM 3274 N N . PRO A 1 402 ? -26.211 -4.906 15.817 1.00 75.25 402 PRO A N 1
ATOM 3275 C CA . PRO A 1 402 ? -24.856 -5.446 15.984 1.00 75.25 402 PRO A CA 1
ATOM 3276 C C . PRO A 1 402 ? -23.711 -4.521 15.553 1.00 75.25 402 PRO A C 1
ATOM 3278 O O . PRO A 1 402 ? -22.601 -4.651 16.060 1.00 75.25 402 PRO A O 1
ATOM 3281 N N . HIS A 1 403 ? -23.957 -3.562 14.653 1.00 74.06 403 HIS A N 1
ATOM 3282 C CA . HIS A 1 403 ? -22.940 -2.588 14.236 1.00 74.06 403 HIS A CA 1
ATOM 3283 C C . HIS A 1 403 ? -22.475 -1.674 15.383 1.00 74.06 403 HIS A C 1
ATOM 3285 O O . HIS A 1 403 ? -21.369 -1.148 15.334 1.00 74.06 403 HIS A O 1
ATOM 3291 N N . LEU A 1 404 ? -23.285 -1.500 16.434 1.00 78.25 404 LEU A N 1
ATOM 3292 C CA . LEU A 1 404 ? -22.902 -0.717 17.611 1.00 78.25 404 LEU A CA 1
ATOM 3293 C C . LEU A 1 404 ? -21.976 -1.494 18.552 1.00 78.25 404 LEU A C 1
ATOM 3295 O O . LEU A 1 404 ? -21.303 -0.888 19.378 1.00 78.25 404 LEU A O 1
ATOM 3299 N N . PHE A 1 405 ? -21.865 -2.821 18.415 1.00 80.12 405 PHE A N 1
ATOM 3300 C CA . PHE A 1 405 ? -21.008 -3.642 19.283 1.00 80.12 405 PHE A CA 1
ATOM 3301 C C . PHE A 1 405 ? -19.511 -3.389 19.053 1.00 80.12 405 PHE A C 1
ATOM 3303 O O . PHE A 1 405 ? -18.678 -3.849 19.835 1.00 80.12 405 PHE A O 1
ATOM 3310 N N . THR A 1 406 ? -19.151 -2.689 17.977 1.00 78.38 406 THR A N 1
ATOM 3311 C CA . THR A 1 406 ? -17.774 -2.284 17.673 1.00 78.38 406 THR A CA 1
ATOM 3312 C C . THR A 1 406 ? -17.416 -0.890 18.181 1.00 78.38 406 THR A C 1
ATOM 3314 O O . THR A 1 406 ? -16.229 -0.576 18.187 1.00 78.38 406 THR A O 1
ATOM 3317 N N . ASP A 1 407 ? -18.381 -0.062 18.606 1.00 81.75 407 ASP A N 1
ATOM 3318 C CA . ASP A 1 407 ? -18.114 1.288 19.124 1.00 81.75 407 ASP A CA 1
ATOM 3319 C C . ASP A 1 407 ? -18.279 1.341 20.654 1.00 81.75 407 ASP A C 1
ATOM 3321 O O . ASP A 1 407 ? -19.407 1.375 21.156 1.00 81.75 407 ASP A O 1
ATOM 3325 N N . PRO A 1 408 ? -17.171 1.410 21.422 1.00 82.88 408 PRO A N 1
ATOM 3326 C CA . PRO A 1 408 ? -17.217 1.481 22.879 1.00 82.88 408 PRO A CA 1
ATOM 3327 C C . PRO A 1 408 ? -17.964 2.700 23.432 1.00 82.88 408 PRO A C 1
ATOM 3329 O O . PRO A 1 408 ? -18.371 2.675 24.591 1.00 82.88 408 PRO A O 1
ATOM 3332 N N . ASN A 1 409 ? -18.093 3.790 22.668 1.00 83.00 409 ASN A N 1
ATOM 3333 C CA . ASN A 1 409 ? -18.737 5.015 23.146 1.00 83.00 409 ASN A CA 1
ATOM 3334 C C . ASN A 1 409 ? -20.254 4.919 23.097 1.00 83.00 409 ASN A C 1
ATOM 3336 O O . ASN A 1 409 ? -20.906 5.278 24.076 1.00 83.00 409 ASN A O 1
ATOM 3340 N N . GLU A 1 410 ? -20.787 4.396 21.999 1.00 84.19 410 GLU A N 1
ATOM 3341 C CA . GLU A 1 410 ? -22.224 4.220 21.815 1.00 84.19 410 GLU A CA 1
ATOM 3342 C C . GLU A 1 410 ? -22.738 3.047 22.653 1.00 84.19 410 GLU A C 1
ATOM 3344 O O . GLU A 1 410 ? -23.698 3.190 23.414 1.00 84.19 410 GLU A O 1
ATOM 3349 N N . ILE A 1 411 ? -22.052 1.896 22.611 1.00 86.44 411 ILE A N 1
ATOM 3350 C CA . ILE A 1 411 ? -22.530 0.688 23.297 1.00 86.44 411 ILE A CA 1
ATOM 3351 C C . ILE A 1 411 ? -22.587 0.857 24.817 1.00 86.44 411 ILE A C 1
ATOM 3353 O O . ILE A 1 411 ? -23.504 0.347 25.454 1.00 86.44 411 ILE A O 1
ATOM 3357 N N . ALA A 1 412 ? -21.676 1.638 25.409 1.00 84.62 412 ALA A N 1
ATOM 3358 C CA . ALA A 1 412 ? -21.649 1.892 26.848 1.00 84.62 412 ALA A CA 1
ATOM 3359 C C . ALA A 1 412 ? -22.921 2.583 27.377 1.00 84.62 412 ALA A C 1
ATOM 3361 O O . ALA A 1 412 ? -23.199 2.507 28.577 1.00 84.62 412 ALA A O 1
ATOM 3362 N N . ASN A 1 413 ? -23.697 3.253 26.519 1.00 86.12 413 ASN A N 1
ATOM 3363 C CA . ASN A 1 413 ? -24.973 3.871 26.894 1.00 86.12 413 ASN A CA 1
ATOM 3364 C C . ASN A 1 413 ? -26.126 2.860 26.960 1.00 86.12 413 ASN A C 1
ATOM 3366 O O . ASN A 1 413 ? -27.139 3.133 27.597 1.00 86.12 413 ASN A O 1
ATOM 3370 N N . HIS A 1 414 ? -25.959 1.696 26.333 1.00 87.12 414 HIS A N 1
ATOM 3371 C CA . HIS A 1 414 ? -26.973 0.647 26.251 1.00 87.12 414 HIS A CA 1
ATOM 3372 C C . HIS A 1 414 ? -26.725 -0.523 27.208 1.00 87.12 414 HIS A C 1
ATOM 3374 O O . HIS A 1 414 ? -27.601 -1.370 27.353 1.00 87.12 414 HIS A O 1
ATOM 3380 N N . LEU A 1 415 ? -25.553 -0.572 27.849 1.00 89.62 415 LEU A N 1
ATOM 3381 C CA . LEU A 1 415 ? -25.204 -1.603 28.824 1.00 89.62 415 LEU A CA 1
ATOM 3382 C C . LEU A 1 415 ? -25.729 -1.268 30.222 1.00 89.62 415 LEU A C 1
ATOM 3384 O O . LEU A 1 415 ? -25.657 -0.125 30.685 1.00 89.62 415 LEU A O 1
ATOM 3388 N N . THR A 1 416 ? -26.161 -2.304 30.929 1.00 89.56 416 THR A N 1
ATOM 3389 C CA . THR A 1 416 ? -26.634 -2.238 32.307 1.00 89.56 416 THR A CA 1
ATOM 3390 C C . THR A 1 416 ? -25.484 -1.931 33.263 1.00 89.56 416 THR A C 1
ATOM 3392 O O . THR A 1 416 ? -24.458 -2.614 33.281 1.00 89.56 416 THR A O 1
ATOM 3395 N N . LEU A 1 417 ? -25.660 -0.907 34.101 1.00 92.50 417 LEU A N 1
ATOM 3396 C CA . LEU A 1 417 ? -24.723 -0.563 35.170 1.00 92.50 417 LEU A CA 1
ATOM 3397 C C . LEU A 1 417 ? -24.775 -1.619 36.283 1.00 92.50 417 LEU A C 1
ATOM 3399 O O . LEU A 1 417 ? -25.820 -1.835 36.891 1.00 92.50 417 LEU A O 1
ATOM 3403 N N . ARG A 1 418 ? -23.641 -2.273 36.558 1.00 91.31 418 ARG A N 1
ATOM 3404 C CA . ARG A 1 418 ? -23.506 -3.297 37.611 1.00 91.31 418 ARG A CA 1
ATOM 3405 C C . ARG A 1 418 ? -22.889 -2.762 38.887 1.00 91.31 418 ARG A C 1
ATOM 3407 O O . ARG A 1 418 ? -23.269 -3.173 39.978 1.00 91.31 418 ARG A O 1
ATOM 3414 N N . LYS A 1 419 ? -21.889 -1.898 38.744 1.00 91.94 419 LYS A N 1
ATOM 3415 C CA . LYS A 1 419 ? -21.118 -1.357 39.859 1.00 91.94 419 LYS A CA 1
ATOM 3416 C C . LYS A 1 419 ? -20.777 0.088 39.567 1.00 91.94 419 LYS A C 1
ATOM 3418 O O . LYS A 1 419 ? -20.361 0.400 38.456 1.00 91.94 419 LYS A O 1
ATOM 3423 N N . GLU A 1 420 ? -20.901 0.925 40.583 1.00 94.25 420 GLU A N 1
ATOM 3424 C CA . GLU A 1 420 ? -20.487 2.318 40.548 1.00 94.25 420 GLU A CA 1
ATOM 3425 C C . GLU A 1 420 ? -19.855 2.677 41.894 1.00 94.25 420 GLU A C 1
ATOM 3427 O O . GLU A 1 420 ? -20.366 2.299 42.950 1.00 94.25 420 GLU A O 1
ATOM 3432 N N . VAL A 1 421 ? -18.696 3.326 41.859 1.00 94.12 421 VAL A N 1
ATOM 3433 C CA . VAL A 1 421 ? -17.921 3.716 43.038 1.00 94.12 421 VAL A CA 1
ATOM 3434 C C . VAL A 1 421 ? -17.452 5.148 42.849 1.00 94.12 421 VAL A C 1
ATOM 3436 O O . VAL A 1 421 ? -16.874 5.479 41.817 1.00 94.12 421 VAL A O 1
ATOM 3439 N N . PHE A 1 422 ? -17.661 5.977 43.868 1.00 93.31 422 PHE A N 1
ATOM 3440 C CA . PHE A 1 422 ? -17.220 7.366 43.892 1.00 93.31 422 PHE A CA 1
ATOM 3441 C C . PHE A 1 422 ? -16.200 7.560 45.006 1.00 93.31 422 PHE A C 1
ATOM 3443 O O . PHE A 1 422 ? -16.465 7.261 46.169 1.00 93.31 422 PHE A O 1
ATOM 3450 N N . GLU A 1 423 ? -15.039 8.090 44.653 1.00 92.31 423 GLU A N 1
ATOM 3451 C CA . GLU A 1 423 ? -13.942 8.343 45.574 1.00 92.31 423 GLU A CA 1
ATOM 3452 C C . GLU A 1 423 ? -13.495 9.796 45.459 1.00 92.31 423 GLU A C 1
ATOM 3454 O O . GLU A 1 423 ? -13.391 10.372 44.373 1.00 92.31 423 GLU A O 1
ATOM 3459 N N . LYS A 1 424 ? -13.203 10.393 46.612 1.00 90.50 424 LYS A N 1
ATOM 3460 C CA . LYS A 1 424 ? -12.646 11.737 46.710 1.00 90.50 424 LYS A CA 1
ATOM 3461 C C . LYS A 1 424 ? -11.162 11.616 47.039 1.00 90.50 424 LYS A C 1
ATOM 3463 O O . LYS A 1 424 ? -10.805 11.253 48.154 1.00 90.50 424 LYS A O 1
ATOM 3468 N N . LEU A 1 425 ? -10.307 11.921 46.072 1.00 88.12 425 LEU A N 1
ATOM 3469 C CA . LEU A 1 425 ? -8.855 11.906 46.226 1.00 88.12 425 LEU A CA 1
ATOM 3470 C C . LEU A 1 425 ? -8.412 13.264 46.770 1.00 88.12 425 LEU A C 1
ATOM 3472 O O . LEU A 1 425 ? -8.279 14.217 46.006 1.00 88.12 425 LEU A O 1
ATOM 3476 N N . GLN A 1 426 ? -8.262 13.375 48.088 1.00 86.81 426 GLN A N 1
ATOM 3477 C CA . GLN A 1 426 ? -7.759 14.593 48.726 1.00 86.81 426 GLN A CA 1
ATOM 3478 C C . GLN A 1 426 ? -6.260 14.754 48.469 1.00 86.81 426 GLN A C 1
ATOM 3480 O O . GLN A 1 426 ? -5.514 13.774 48.480 1.00 86.81 426 GLN A O 1
ATOM 3485 N N . PHE A 1 427 ? -5.826 15.986 48.227 1.00 83.62 427 PHE A N 1
ATOM 3486 C CA . PHE A 1 427 ? -4.407 16.303 48.140 1.00 83.62 427 PHE A CA 1
ATOM 3487 C C . PHE A 1 427 ? -3.819 16.443 49.542 1.00 83.62 427 PHE A C 1
ATOM 3489 O O . PHE A 1 427 ? -4.526 16.899 50.443 1.00 83.62 427 PHE A O 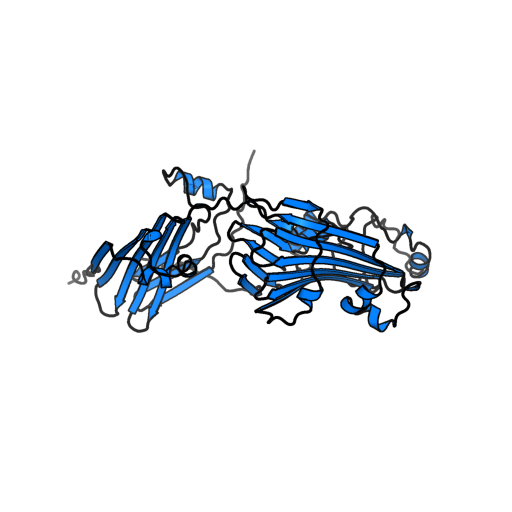1
ATOM 3496 N N . PRO A 1 428 ? -2.548 16.059 49.738 1.00 79.12 428 PRO A N 1
ATOM 3497 C CA . PRO A 1 428 ? -1.869 16.304 51.001 1.00 79.12 428 PRO A CA 1
ATOM 3498 C C . PRO A 1 428 ? -1.848 17.810 51.288 1.00 79.12 428 PRO A C 1
ATOM 3500 O O . PRO A 1 428 ? -1.582 18.612 50.391 1.00 79.12 428 PRO A O 1
ATOM 3503 N N . GLU A 1 429 ? -2.146 18.194 52.528 1.00 68.50 429 GLU A N 1
ATOM 3504 C CA . GLU A 1 429 ? -1.992 19.576 52.973 1.00 68.50 429 GLU A CA 1
ATOM 3505 C C . GLU A 1 429 ? -0.501 19.927 52.955 1.00 68.50 429 GLU A C 1
ATOM 3507 O O . GLU A 1 429 ? 0.324 19.237 53.556 1.00 68.50 429 GLU A O 1
ATOM 3512 N N . THR A 1 430 ? -0.133 20.984 52.232 1.00 56.56 430 THR A N 1
ATOM 3513 C CA . THR A 1 430 ? 1.206 21.562 52.329 1.00 56.56 430 THR A CA 1
ATOM 3514 C C . THR A 1 430 ? 1.342 22.156 53.724 1.00 56.56 430 THR A C 1
ATOM 3516 O O . THR A 1 430 ? 0.728 23.181 54.014 1.00 56.56 430 THR A O 1
ATOM 3519 N N . SER A 1 431 ? 2.119 21.514 54.596 1.00 41.88 431 SER A N 1
ATOM 3520 C CA . SER A 1 431 ? 2.492 22.048 55.904 1.00 41.88 431 SER A CA 1
ATOM 3521 C C . SER A 1 431 ? 3.365 23.293 55.717 1.00 41.88 431 SER A C 1
ATOM 3523 O O . SER A 1 431 ? 4.594 23.220 55.704 1.00 41.88 431 SER A O 1
ATOM 3525 N N . SER A 1 432 ? 2.735 24.444 55.514 1.00 47.03 432 SER A N 1
ATOM 3526 C CA . SER A 1 432 ? 3.366 25.753 55.622 1.00 47.03 432 SER A CA 1
ATOM 3527 C C . SER A 1 432 ? 3.137 26.284 57.033 1.00 47.03 432 SER A C 1
ATOM 3529 O O . SER A 1 432 ? 2.332 27.184 57.204 1.00 47.03 432 SER A O 1
ATOM 3531 N N . ASP A 1 433 ? 3.787 25.678 58.026 1.00 43.78 433 ASP A N 1
ATOM 3532 C CA . ASP A 1 433 ? 3.953 26.241 59.373 1.00 43.78 433 ASP A CA 1
ATOM 3533 C C . ASP A 1 433 ? 5.071 25.480 60.101 1.00 43.78 433 ASP A C 1
ATOM 3535 O O . ASP A 1 433 ? 4.831 24.583 60.897 1.00 43.78 433 ASP A O 1
ATOM 3539 N N . GLU A 1 434 ? 6.320 25.817 59.779 1.00 41.38 434 GLU A N 1
ATOM 3540 C CA . GLU A 1 434 ? 7.453 25.695 60.705 1.00 41.38 434 GLU A CA 1
ATOM 3541 C C . GLU A 1 434 ? 8.607 26.557 60.173 1.00 41.38 434 GLU A C 1
ATOM 3543 O O . GLU A 1 434 ? 9.468 26.106 59.419 1.00 41.38 434 GLU A O 1
ATOM 3548 N N . LYS A 1 435 ? 8.552 27.853 60.499 1.00 38.34 435 LYS A N 1
ATOM 3549 C CA . LYS A 1 435 ? 9.693 28.776 60.632 1.00 38.34 435 LYS A CA 1
ATOM 3550 C C . LYS A 1 435 ? 9.180 30.074 61.264 1.00 38.34 435 LYS A C 1
ATOM 3552 O O . LYS A 1 435 ? 8.893 31.048 60.572 1.00 38.34 435 LYS A O 1
ATOM 3557 N N . SER A 1 436 ? 9.023 30.033 62.585 1.00 36.66 436 SER A N 1
ATOM 3558 C CA . SER A 1 436 ? 9.118 31.207 63.461 1.00 36.66 436 SER A CA 1
ATOM 3559 C C . SER A 1 436 ? 10.573 31.451 63.827 1.00 36.66 436 SER A C 1
ATOM 3561 O O . SER A 1 436 ? 11.225 30.435 64.171 1.00 36.66 436 SER A O 1
#

Foldseek 3Di:
DDDDDDDDDDDDWDWDWDDAPQKIKIWTHDAWDAQDDPVVVVVVVVDPDPDDDSTDRPPTDIDIDGNVPDDDDDDDDDDDDFDWDWDDDPQKIKIWTFDAFDDPDDPLVVVLVVLALAPDDAPGARQRTKIWIAGNVFKTWMDALSVQLNQFFRAAAPVCVVCVDVVCVVPVPDPPPPPPPHHGHLQSDGQDQTDIGDGPPWGFDKDFDPDDDPVVVVPPDFDFPDKDKDWRGKHCSVVQWIWTWIKIKTAGNQWIKIWTWIWTDGPQFKTKIWIWIWTDGPPDQKIKIKIWIFMDTPVVQPDDPVCSPPPVNVVVRTDTDDMTIIIGGTGPPPPPQKDWDWDKDKDADNFWIKIWTWIWIDRHQFKTKIWIWMWIDGPPDQKIKTKIWIFMDTPVVQPDDPVCSPPPVSVVVRTDIDDMDIDIGGHDDDPPDDDD

Sequence (436 aa):
MSERGNVATRSRACSETYQFGPWNMLSVKSHILTSEGPARQRFESQLELPQVPEMIFADNVLRVVHSDGMSERGNVATRSRACSETYQFGPWNMLSVKSHILTSEGPARQRFESQLELPQVPEMIFADNVLRVVHSDGYGIEFNALDALKRVDAHHDPLKVAVSQAWREARSDCEHINDVVKPFDWTFTTDYKGTLIENANKKITVSETTERIDIEKLKVREKILFYEDMLLFEDELADNGTSLLNVRMRVMPSGFFILLRFFMRVDNVMIRVNDTRLHYQSGKNYMLREFSTKDDHVKDIKVSPHLFTDPNEIANHLTLRKEVFEKLQFPETIHVHGASLLNVRMRVMPSGFFILLRFFMRVDNVMIRVNDTRLHYQAGKNYMLREFSTKDDQVKDIKVSPHLFTDPNEIANHLTLRKEVFEKLQFPETSSDEKS

Secondary structure (DSSP, 8-state):
-------------EEEEEEETTEEEEEEE-PPPPSSSHHHHHHHHHS--S---SS--TT-EEEEEETTS-------------EEEEEEETTEEEEEEE-PPPPSSSHHHHHHHHH---SS--SEE-TT-EEEEEETTS-EEEEEHHHHHTTS-SS--TTTTT-TTHHHHTTTT-TT--S------TT-------EEE-BTTB-PEEEE-S----HHHHHS----SEEEEEEEEEE-GGGTEEEEEEEEEEEETTEEEEEEEEEEEETTTEEEEEEEEEEEETT-SEEEEEEEEEEEETTT--S-GGGGG-HHHHTTTSPEEEEEEEEEEPP-----SSEEEEEEEEEEETTEEEEEEEEEEEETTTEEEEEEEEEEEETT-SEEEEEEEEEEEEGGG--S-GGGGG-HHHHTTTSPEEEEEEEEEEPPP-------

Nearest PDB structures (foldseek):
  5d9g-assembly2_B  TM=8.748E-01  e=8.821E-25  Homo sapiens
  5w0w-assembly3_H  TM=9.651E-01  e=5.578E-22  Mus musculus
  5w0x-assembly1_A  TM=9.692E-01  e=2.573E-21  Mus musculus
  5w0w-assembly2_E  TM=9.553E-01  e=4.564E-21  Mus musculus
  5onu-assembly1_C  TM=2.327E-01  e=1.134E+00  Vibrio cholerae

pLDDT: mean 77.48, std 17.83, range [24.64, 96.19]